Protein AF-A0A9W9HP58-F1 (afdb_monomer)

InterPro domains:
  IPR011009 Protein kinase-like domain superfamily [SSF56112] (11-262)
  IPR051035 Mitochondrial inheritance protein 9 [PTHR36091] (89-454)

Sequence (455 aa):
MQATGSKSSTELQKLPEGNFSKVFLMKMDEKDVIAKLPNPNAGRPHFTTASEVATMEYLREILNVPSPKVHAWSSSSNTPVGAECIIMYGSLYYAKDLPQVQPEQFVDIRAAGNTIDSVFAVVPTTNRTFFDHGRDFVDVDRGPSNFFHLEASAEDYFLARVYRELTCMESSTSFPRPQGFFYGSGQYRPSIESKLKALRDYIHVAPLLLPKDQTLSQPTLWHPDLHGDSIFVNPDRPTEILSTIDWQAVNLAPLFLQVHHLVLVEFEGPVPDGLGSIKLPDNFDDLSPEKQLEAKKLRAAQSLYKLYDIQLLQQCPEIAQAMHLKSSFLGQVVGLAGSVFTDGEPILQGMLIRLKEGWSKIIGESIPCPLSFSVEEKERQREDEAKWASGVELMEGVLDQIGAYQGWDGWVNYNGYEPLKKKAKECQKEFLDRYAQSDQERCEWMAVWPFADES

Nearest PDB structures (foldseek):
  5ixa-assembly1_A  TM=6.976E-01  e=2.554E+00  Human herpesvirus 5 strain AD169
  4fv9-assembly1_A  TM=2.236E-01  e=2.531E-02  Homo sapiens
  3c9w-assembly2_B  TM=2.114E-01  e=1.941E-02  Rattus norvegicus
  8gdw-assembly1_BBB  TM=6.984E-01  e=6.997E+00  Synechocystis sp. PCC 6803
  5zwa-assembly1_B  TM=4.841E-01  e=6.635E+00  Salmonella enterica

Mean predicted aligned error: 10.33 Å

Radius of gyration: 24.59 Å; Cα contacts (8 Å, |Δi|>4): 651; chains: 1; bounding box: 67×50×61 Å

Secondary structure (DSSP, 8-state):
-GGGT-S-EEEEEEPPPBTTEEEEEEEETTEEEEEEEE-TTSSSHHHHHHHHHHHHHHHHHTS--------------------------BEEEEGGGSS---GGGEEP-GGG-------EEEES---GGGTGGGTTSS----SS-SSS-SS--HHHHHHHHHHHHHHHHHH-SS-PPPSSS--STTS----HHHHHHHHHHHHTTGGGGS-SSGGGGSEEE--S---GGGEEEETTEEEEEEEE---TT--EEEHHHH----GGG--SS----TTPPPPPPTTGGGS-HHHHHHHHHHHHHHHHHHHHHHHHHHH-HHHHHHHHHHHSHHHHHHHHGGGTTTS-HHHHHHHHHHHHHSHHHHT-TTS-------HHHHHHHHHHHHHHHHHHHHHHHHHHHHT--S-TT----HHHHHHHHHHHHHHHHHHHHHH-SSHHHHHHHHHT-S-----

pLDDT: mean 77.4, std 17.37, range [24.75, 97.81]

Organism: NCBI:txid69766

Structure (mmCIF, N/CA/C/O backbone):
data_AF-A0A9W9HP58-F1
#
_entry.id   AF-A0A9W9HP58-F1
#
loop_
_atom_site.group_PDB
_atom_site.id
_atom_site.type_symbol
_atom_site.label_atom_id
_atom_site.label_alt_id
_atom_site.label_comp_id
_atom_site.label_asym_id
_atom_site.label_entity_id
_atom_site.label_seq_id
_atom_site.pdbx_PDB_ins_code
_atom_site.Cartn_x
_atom_site.Cartn_y
_atom_site.Cartn_z
_atom_site.occupancy
_atom_site.B_iso_or_equiv
_atom_site.auth_seq_id
_atom_site.auth_comp_id
_atom_site.auth_asym_id
_atom_site.auth_atom_id
_atom_site.pdbx_PDB_model_num
ATOM 1 N N . MET A 1 1 ? 27.267 15.527 -19.566 1.00 39.69 1 MET A N 1
ATOM 2 C CA . MET A 1 1 ? 28.461 16.262 -20.048 1.00 39.69 1 MET A CA 1
ATOM 3 C C . MET A 1 1 ? 29.658 16.024 -19.128 1.00 39.69 1 MET A C 1
ATOM 5 O O . MET A 1 1 ? 30.278 14.989 -19.312 1.00 39.69 1 MET A O 1
ATOM 9 N N . GLN A 1 2 ? 29.963 16.837 -18.100 1.00 38.75 2 GLN A N 1
ATOM 10 C CA . GLN A 1 2 ? 31.158 16.597 -17.249 1.00 38.75 2 GLN A CA 1
ATOM 11 C C . GLN A 1 2 ? 31.200 15.189 -16.621 1.00 38.75 2 GLN A C 1
ATOM 13 O O . GLN A 1 2 ? 32.163 14.460 -16.828 1.00 38.75 2 GLN A O 1
ATOM 18 N N . ALA A 1 3 ? 30.118 14.768 -15.958 1.00 42.25 3 ALA A N 1
ATOM 19 C CA . ALA A 1 3 ? 29.962 13.428 -15.378 1.00 42.25 3 ALA A CA 1
ATOM 20 C C . ALA A 1 3 ? 30.093 12.259 -16.377 1.00 42.25 3 ALA A C 1
ATOM 22 O O . ALA A 1 3 ? 30.319 11.120 -15.983 1.00 42.25 3 ALA A O 1
ATOM 23 N N . THR A 1 4 ? 29.895 12.518 -17.671 1.00 45.28 4 THR A N 1
ATOM 24 C CA . THR A 1 4 ? 29.820 11.482 -18.706 1.00 45.28 4 THR A CA 1
ATOM 25 C C . THR A 1 4 ? 31.043 11.456 -19.619 1.00 45.28 4 THR A C 1
ATOM 27 O O . THR A 1 4 ? 31.147 10.522 -20.410 1.00 45.28 4 THR A O 1
ATOM 30 N N . GLY A 1 5 ? 31.942 12.445 -19.515 1.00 49.69 5 GLY A N 1
ATOM 31 C CA . GLY A 1 5 ? 33.068 12.681 -20.432 1.00 49.69 5 GLY A CA 1
ATOM 32 C C . GLY A 1 5 ? 32.685 13.374 -21.751 1.00 49.69 5 GLY A C 1
ATOM 33 O O . GLY A 1 5 ? 33.558 13.784 -22.512 1.00 49.69 5 GLY A O 1
ATOM 34 N N . SER A 1 6 ? 31.387 13.534 -22.018 1.00 52.66 6 SER A N 1
ATOM 35 C CA . SER A 1 6 ? 30.848 13.970 -23.311 1.00 52.66 6 SER A CA 1
ATOM 36 C C . SER A 1 6 ? 30.997 15.478 -23.526 1.00 52.66 6 SER A C 1
ATOM 38 O O . SER A 1 6 ? 30.648 16.271 -22.644 1.00 52.66 6 SER A O 1
ATOM 40 N N . LYS A 1 7 ? 31.475 15.863 -24.718 1.00 52.72 7 LYS A N 1
ATOM 41 C CA . LYS A 1 7 ? 31.763 17.258 -25.101 1.00 52.72 7 LYS A CA 1
ATOM 42 C C . LYS A 1 7 ? 30.518 18.046 -25.506 1.00 52.72 7 LYS A C 1
ATOM 44 O O . LYS A 1 7 ? 30.496 19.256 -25.295 1.00 52.72 7 LYS A O 1
ATOM 49 N N . SER A 1 8 ? 29.502 17.384 -26.055 1.00 52.50 8 SER A N 1
ATOM 50 C CA . SER A 1 8 ? 28.213 17.995 -26.373 1.00 52.50 8 SER A CA 1
ATOM 51 C C . SER A 1 8 ? 27.038 17.051 -26.078 1.00 52.50 8 SER A C 1
ATOM 53 O O . SER A 1 8 ? 27.229 15.886 -25.719 1.00 52.50 8 SER A O 1
ATOM 55 N N . SER A 1 9 ? 25.820 17.587 -26.160 1.00 47.81 9 SER A N 1
ATOM 56 C CA . SER A 1 9 ? 24.567 16.826 -26.154 1.00 47.81 9 SER A CA 1
ATOM 57 C C . SER A 1 9 ? 23.854 17.157 -27.456 1.00 47.81 9 SER A C 1
ATOM 59 O O . SER A 1 9 ? 23.644 18.336 -27.744 1.00 47.81 9 SER A O 1
ATOM 61 N N . THR A 1 10 ? 23.512 16.142 -28.240 1.00 58.00 10 THR A N 1
ATOM 62 C CA . THR A 1 10 ? 22.970 16.307 -29.597 1.00 58.00 10 THR A CA 1
ATOM 63 C C . THR A 1 10 ? 21.446 16.268 -29.628 1.00 58.00 10 THR A C 1
ATOM 65 O O . THR A 1 10 ? 20.844 16.946 -30.457 1.00 58.00 10 THR A O 1
ATOM 68 N N . GLU A 1 11 ? 20.808 15.555 -28.696 1.00 65.44 11 GLU A N 1
ATOM 69 C CA . GLU A 1 11 ? 19.349 15.514 -28.560 1.00 65.44 11 GLU A CA 1
ATOM 70 C C . GLU A 1 11 ? 18.935 15.331 -27.088 1.00 65.44 11 GLU A C 1
ATOM 72 O O . GLU A 1 11 ? 19.616 14.644 -26.324 1.00 65.44 11 GLU A O 1
ATOM 77 N N . LEU A 1 12 ? 17.816 15.945 -26.690 1.00 61.91 12 LEU A N 1
ATOM 78 C CA . LEU A 1 12 ? 17.170 15.752 -25.389 1.00 61.91 12 LEU A CA 1
ATOM 79 C C . LEU A 1 12 ? 15.707 15.377 -25.636 1.00 61.91 12 LEU A C 1
ATOM 81 O O . LEU A 1 12 ? 14.894 16.232 -25.986 1.00 61.91 12 LEU A O 1
ATOM 85 N N . GLN A 1 13 ? 15.376 14.107 -25.436 1.00 67.12 13 GLN A N 1
ATOM 86 C CA . GLN A 1 13 ? 14.022 13.587 -25.559 1.00 67.12 13 GLN A CA 1
ATOM 87 C C . GLN A 1 13 ? 13.445 13.337 -24.166 1.00 67.12 13 GLN A C 1
ATOM 89 O O . GLN A 1 13 ? 14.052 12.664 -23.339 1.00 67.12 13 GLN A O 1
ATOM 94 N N . LYS A 1 14 ? 12.246 13.852 -23.900 1.00 62.09 14 LYS A N 1
ATOM 95 C CA . LYS A 1 14 ? 11.477 13.482 -22.709 1.00 62.09 14 LYS A CA 1
ATOM 96 C C . LYS A 1 14 ? 10.858 12.096 -22.934 1.00 62.09 14 LYS A C 1
ATOM 98 O O . LYS A 1 14 ? 10.213 11.889 -23.962 1.00 62.09 14 LYS A O 1
ATOM 103 N N . LEU A 1 15 ? 11.085 11.162 -22.014 1.00 60.84 15 LEU A N 1
ATOM 104 C CA . LEU A 1 15 ? 10.441 9.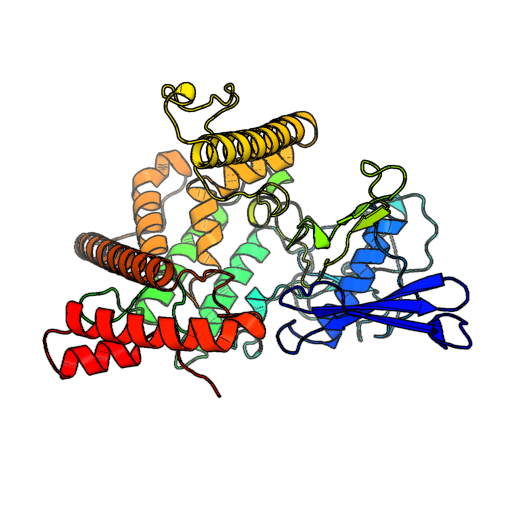844 -22.009 1.00 60.84 15 LEU A CA 1
ATOM 105 C C . LEU A 1 15 ? 9.064 9.933 -21.309 1.00 60.84 15 LEU A C 1
ATOM 107 O O . LEU A 1 15 ? 8.751 10.990 -20.746 1.00 60.84 15 LEU A O 1
ATOM 111 N N . PRO A 1 16 ? 8.216 8.884 -21.357 1.00 53.53 16 PRO A N 1
ATOM 112 C CA . PRO A 1 16 ? 7.030 8.804 -20.503 1.00 53.53 16 PRO A CA 1
ATOM 113 C C . PRO A 1 16 ? 7.374 9.116 -19.035 1.00 53.53 16 PRO A C 1
ATOM 115 O O . PRO A 1 16 ? 8.439 8.744 -18.546 1.00 53.53 16 PRO A O 1
ATOM 118 N N . GLU A 1 17 ? 6.509 9.873 -18.358 1.00 55.62 17 GLU A N 1
ATOM 119 C CA . GLU A 1 17 ? 6.700 10.256 -16.953 1.00 55.62 17 GLU A CA 1
ATOM 120 C C . GLU A 1 17 ? 6.016 9.246 -16.034 1.00 55.62 17 GLU A C 1
ATOM 122 O O . GLU A 1 17 ? 4.853 8.918 -16.257 1.00 55.62 17 GLU A O 1
ATOM 127 N N . GLY A 1 18 ? 6.707 8.837 -14.969 1.00 52.34 18 GLY A N 1
ATOM 128 C CA . GLY A 1 18 ? 6.064 8.285 -13.776 1.00 52.34 18 GLY A CA 1
ATOM 129 C C . GLY A 1 18 ? 5.680 9.405 -12.801 1.00 52.34 18 GLY A C 1
ATOM 130 O O . GLY A 1 18 ? 6.240 10.506 -12.845 1.00 52.34 18 GLY A O 1
ATOM 131 N N . ASN A 1 19 ? 4.766 9.131 -11.867 1.00 57.50 19 ASN A N 1
ATOM 132 C CA . ASN A 1 19 ? 4.172 10.154 -10.984 1.00 57.50 19 ASN A CA 1
ATOM 133 C C . ASN A 1 19 ? 5.203 10.945 -10.145 1.00 57.50 19 ASN A C 1
ATOM 135 O O . ASN A 1 19 ? 4.974 12.103 -9.777 1.00 57.50 19 ASN A O 1
ATOM 139 N N . PHE A 1 20 ? 6.371 10.353 -9.873 1.00 59.00 20 PHE A N 1
ATOM 140 C CA . PHE A 1 20 ? 7.384 10.894 -8.958 1.00 59.00 20 PHE A CA 1
ATOM 141 C C . PHE A 1 20 ? 8.647 11.423 -9.644 1.00 59.00 20 PHE A C 1
ATOM 143 O O . PHE A 1 20 ? 9.500 12.009 -8.977 1.00 59.00 20 PHE A O 1
ATOM 150 N N . SER A 1 21 ? 8.794 11.285 -10.965 1.00 57.72 21 SER A N 1
ATOM 151 C CA . SER A 1 21 ? 9.983 11.803 -11.644 1.00 57.72 21 SER A CA 1
ATOM 152 C C . SER A 1 21 ? 9.798 12.064 -13.133 1.00 57.72 21 SER A C 1
ATOM 154 O O . SER A 1 21 ? 8.978 11.454 -13.816 1.00 57.72 21 SER A O 1
ATOM 156 N N . LYS A 1 22 ? 10.629 12.967 -13.650 1.00 61.41 22 LYS A N 1
ATOM 157 C CA . LYS A 1 22 ? 10.752 13.256 -15.075 1.00 61.41 22 LYS A CA 1
ATOM 158 C C . LYS A 1 22 ? 11.981 12.549 -15.608 1.00 61.41 22 LYS A C 1
ATOM 160 O O . LYS A 1 22 ? 13.094 12.800 -15.137 1.00 61.41 22 LYS A O 1
ATOM 165 N N . VAL A 1 23 ? 11.772 11.688 -16.594 1.00 61.88 23 VAL A N 1
ATOM 166 C CA . VAL A 1 23 ? 12.829 10.902 -17.226 1.00 61.88 23 VAL A CA 1
ATOM 167 C C . VAL A 1 23 ? 13.128 11.486 -18.606 1.00 61.88 23 VAL A C 1
ATOM 169 O O . VAL A 1 23 ? 12.227 11.760 -19.402 1.00 61.88 23 VAL A O 1
ATOM 172 N N . PHE A 1 24 ? 14.407 11.698 -18.896 1.00 59.00 24 PHE A N 1
ATOM 173 C CA . PHE A 1 24 ? 14.881 12.243 -20.162 1.00 59.00 24 PHE A CA 1
ATOM 174 C C . PHE A 1 24 ? 15.962 11.343 -20.752 1.00 59.00 24 PHE A C 1
ATOM 176 O O . PHE A 1 24 ? 16.947 11.030 -20.087 1.00 59.00 24 PHE A O 1
ATOM 183 N N . LEU A 1 25 ? 15.816 10.986 -22.023 1.00 63.88 25 LEU A N 1
ATOM 184 C CA . LEU A 1 25 ? 16.874 10.395 -22.825 1.00 63.88 25 LEU A CA 1
ATOM 185 C C . LEU A 1 25 ? 17.729 11.522 -23.417 1.00 63.88 25 LEU A C 1
ATOM 187 O O . LEU A 1 25 ? 17.266 12.313 -24.241 1.00 63.88 25 LEU A O 1
ATOM 191 N N . MET A 1 26 ? 18.984 11.601 -22.990 1.00 61.72 26 MET A N 1
ATOM 192 C CA . MET A 1 26 ? 19.997 12.477 -23.568 1.00 61.72 26 MET A CA 1
ATOM 193 C C . MET A 1 26 ? 20.844 11.682 -24.552 1.00 61.72 26 MET A C 1
ATOM 195 O O . MET A 1 26 ? 21.619 10.824 -24.126 1.00 61.72 26 MET A O 1
ATOM 199 N N . LYS A 1 27 ? 20.765 12.004 -25.844 1.00 66.12 27 LYS A N 1
ATOM 200 C CA . LYS A 1 27 ? 21.733 11.485 -26.814 1.00 66.12 27 LYS A CA 1
ATOM 201 C C . LYS A 1 27 ? 23.003 12.321 -26.743 1.00 66.12 27 LYS A C 1
ATOM 203 O O . LYS A 1 27 ? 22.956 13.556 -26.825 1.00 66.12 27 LYS A O 1
ATOM 208 N N . MET A 1 28 ? 24.134 11.653 -26.539 1.00 61.22 28 MET A N 1
ATOM 209 C CA . MET A 1 28 ? 25.462 12.264 -26.509 1.00 61.22 28 MET A CA 1
ATOM 210 C C . MET A 1 28 ? 26.375 11.555 -27.507 1.00 61.22 28 MET A C 1
ATOM 212 O O . MET A 1 28 ? 26.172 10.390 -27.830 1.00 61.22 28 MET A O 1
ATOM 216 N N . ASP A 1 29 ? 27.423 12.253 -27.938 1.00 56.19 29 ASP A N 1
ATOM 217 C CA . ASP A 1 29 ? 28.283 11.896 -29.082 1.00 56.19 29 ASP A CA 1
ATOM 218 C C . ASP A 1 29 ? 28.866 10.462 -29.079 1.00 56.19 29 ASP A C 1
ATOM 220 O O . ASP A 1 29 ? 29.236 9.951 -30.132 1.00 56.19 29 ASP A O 1
ATOM 224 N N . GLU A 1 30 ? 28.955 9.816 -27.912 1.00 59.88 30 GLU A N 1
ATOM 225 C CA . GLU A 1 30 ? 29.521 8.468 -27.728 1.00 59.88 30 GLU A CA 1
ATOM 226 C C . GLU A 1 30 ? 28.591 7.495 -26.970 1.00 59.88 30 GLU A C 1
ATOM 228 O O . GLU A 1 30 ? 28.937 6.324 -26.817 1.00 59.88 30 GLU A O 1
ATOM 233 N N . LYS A 1 31 ? 27.449 7.963 -26.442 1.00 57.94 31 LYS A N 1
ATOM 234 C CA . LYS A 1 31 ? 26.489 7.156 -25.664 1.00 57.94 31 LYS A CA 1
ATOM 235 C C . LYS A 1 31 ? 25.193 7.910 -25.386 1.00 57.94 31 LYS A C 1
ATOM 237 O O . LYS A 1 31 ? 25.213 9.113 -25.124 1.00 57.94 31 LYS A O 1
ATOM 242 N N . ASP A 1 32 ? 24.105 7.163 -25.293 1.00 59.66 32 ASP A N 1
ATOM 243 C CA . ASP A 1 32 ? 22.844 7.667 -24.763 1.00 59.66 32 ASP A CA 1
ATOM 244 C C . ASP A 1 32 ? 22.822 7.534 -23.232 1.00 59.66 32 ASP A C 1
ATOM 246 O O . ASP A 1 32 ? 23.377 6.595 -22.658 1.00 59.66 32 ASP A O 1
ATOM 250 N N . VAL A 1 33 ? 22.223 8.511 -22.552 1.00 54.94 33 VAL A N 1
ATOM 251 C CA . VAL A 1 33 ? 22.208 8.611 -21.087 1.00 54.94 33 VAL A CA 1
ATOM 252 C C . VAL A 1 33 ? 20.807 8.969 -20.617 1.00 54.94 33 VAL A C 1
ATOM 254 O O . VAL A 1 33 ? 20.217 9.933 -21.098 1.00 54.94 33 VAL A O 1
ATOM 257 N N . ILE A 1 34 ? 20.294 8.236 -19.632 1.00 59.16 34 ILE A N 1
ATOM 258 C CA . ILE A 1 34 ? 19.044 8.591 -18.960 1.00 59.16 34 ILE A CA 1
ATOM 259 C C . ILE A 1 34 ? 19.351 9.602 -17.849 1.00 59.16 34 ILE A C 1
ATOM 261 O O . ILE A 1 34 ? 20.152 9.336 -16.953 1.00 59.16 34 ILE A O 1
ATOM 265 N N . ALA A 1 35 ? 18.712 10.768 -17.912 1.00 55.22 35 ALA A N 1
ATOM 266 C CA . ALA A 1 35 ? 18.703 11.769 -16.856 1.00 55.22 35 ALA A CA 1
ATOM 267 C C . ALA A 1 35 ? 17.342 11.738 -16.151 1.00 55.22 35 ALA A C 1
ATOM 269 O O . ALA A 1 35 ? 16.304 11.924 -16.786 1.00 55.22 35 ALA A O 1
ATOM 270 N N . LYS A 1 36 ? 17.353 11.508 -14.836 1.00 61.69 36 LYS A N 1
ATOM 271 C CA . LYS A 1 36 ? 16.155 11.438 -13.997 1.00 61.69 36 LYS A CA 1
ATOM 272 C C . LYS A 1 36 ? 16.112 12.634 -13.050 1.00 61.69 36 LYS A C 1
ATOM 274 O O . LYS A 1 36 ? 17.116 12.969 -12.427 1.00 61.69 36 LYS A O 1
ATOM 279 N N . LEU A 1 37 ? 14.960 13.292 -12.971 1.00 58.91 37 LEU A N 1
ATOM 280 C CA . LEU A 1 37 ? 14.723 14.473 -12.142 1.00 58.91 37 LEU A CA 1
ATOM 281 C C . LEU A 1 37 ? 13.508 14.209 -11.240 1.00 58.91 37 LEU A C 1
ATOM 283 O O . LEU A 1 37 ? 12.402 14.098 -11.771 1.00 58.91 37 LEU A O 1
ATOM 287 N N . PRO A 1 38 ? 13.670 14.082 -9.909 1.00 59.41 38 PRO A N 1
ATOM 288 C CA . PRO A 1 38 ? 12.542 13.851 -9.012 1.00 59.41 38 PRO A CA 1
ATOM 289 C C . PRO A 1 38 ? 11.582 15.048 -9.009 1.00 59.41 38 PRO A C 1
ATOM 291 O O . PRO A 1 38 ? 12.001 16.209 -9.024 1.00 59.41 38 PRO A O 1
ATOM 294 N N . ASN A 1 39 ? 10.284 14.758 -8.983 1.00 62.00 39 ASN A N 1
ATOM 295 C CA . ASN A 1 39 ? 9.232 15.753 -8.804 1.00 62.00 39 ASN A CA 1
ATOM 296 C C . ASN A 1 39 ? 9.170 16.208 -7.325 1.00 62.00 39 ASN A C 1
ATOM 298 O O . ASN A 1 39 ? 9.612 15.474 -6.439 1.00 62.00 39 ASN A O 1
ATOM 302 N N . PRO A 1 40 ? 8.580 17.378 -7.004 1.00 60.59 40 PRO A N 1
ATOM 303 C CA . PRO A 1 40 ? 8.455 17.847 -5.616 1.00 60.59 40 PRO A CA 1
ATOM 304 C C . PRO A 1 40 ? 7.669 16.911 -4.677 1.00 60.59 40 PRO A C 1
ATOM 306 O O . PRO A 1 40 ? 7.854 16.972 -3.467 1.00 60.59 40 PRO A O 1
ATOM 309 N N . ASN A 1 41 ? 6.814 16.039 -5.222 1.00 60.84 41 ASN A N 1
ATOM 310 C CA . ASN A 1 41 ? 6.046 15.018 -4.497 1.00 60.84 41 ASN A CA 1
ATOM 311 C C . ASN A 1 41 ? 6.820 13.696 -4.264 1.00 60.84 41 ASN A C 1
ATOM 313 O O . ASN A 1 41 ? 6.277 12.783 -3.649 1.00 60.84 41 ASN A O 1
ATOM 317 N N . ALA A 1 42 ? 8.075 13.569 -4.714 1.00 57.41 42 ALA A N 1
ATOM 318 C CA . ALA A 1 42 ? 8.874 12.335 -4.628 1.00 57.41 42 ALA A CA 1
ATOM 319 C C . ALA A 1 42 ? 9.425 12.002 -3.218 1.00 57.41 42 ALA A C 1
ATOM 321 O O . ALA A 1 42 ? 10.319 11.165 -3.068 1.00 57.41 42 ALA A O 1
ATOM 322 N N . GLY A 1 43 ? 8.941 12.671 -2.170 1.00 65.88 43 GLY A N 1
ATOM 323 C CA . GLY A 1 43 ? 9.486 12.578 -0.814 1.00 65.88 43 GLY A CA 1
ATOM 324 C C . GLY A 1 43 ? 10.708 13.478 -0.594 1.00 65.88 43 GLY A C 1
ATOM 325 O O . GLY A 1 43 ? 10.899 14.480 -1.282 1.00 65.88 43 GLY A O 1
ATOM 326 N N . ARG A 1 44 ? 11.536 13.157 0.410 1.00 67.25 44 ARG A N 1
ATOM 327 C CA . ARG A 1 44 ? 12.666 14.010 0.825 1.00 67.25 44 ARG A CA 1
ATOM 328 C C . ARG A 1 44 ? 13.797 13.963 -0.226 1.00 67.25 44 ARG A C 1
ATOM 330 O O . ARG A 1 44 ? 14.455 12.928 -0.322 1.00 67.25 44 ARG A O 1
ATOM 337 N N . PRO A 1 45 ? 14.106 15.060 -0.958 1.00 59.97 45 PRO A N 1
ATOM 338 C CA . PRO A 1 45 ? 14.876 14.984 -2.210 1.00 59.97 45 PRO A CA 1
ATOM 339 C C . PRO A 1 45 ? 16.259 14.328 -2.106 1.00 59.97 45 PRO A C 1
ATOM 341 O O . PRO A 1 45 ? 16.631 13.532 -2.967 1.00 59.97 45 PRO A O 1
ATOM 344 N N . HIS A 1 46 ? 17.012 14.637 -1.046 1.00 66.56 46 HIS A N 1
ATOM 345 C CA . HIS A 1 46 ? 18.324 14.038 -0.781 1.00 66.56 46 HIS A CA 1
ATOM 346 C C . HIS A 1 46 ? 18.210 12.528 -0.526 1.00 66.56 46 HIS A C 1
ATOM 348 O O . HIS A 1 46 ? 18.833 11.741 -1.234 1.00 66.56 46 HIS A O 1
ATOM 354 N N . PHE A 1 47 ? 17.371 12.126 0.433 1.00 67.38 47 PHE A N 1
ATOM 355 C CA . PHE A 1 47 ? 17.260 10.731 0.857 1.00 67.38 47 PHE A CA 1
ATOM 356 C C . PHE A 1 47 ? 16.674 9.827 -0.235 1.00 67.38 47 PHE A C 1
ATOM 358 O O . PHE A 1 47 ? 17.228 8.761 -0.490 1.00 67.38 47 PHE A O 1
ATOM 365 N N . THR A 1 48 ? 15.617 10.265 -0.933 1.00 67.19 48 THR A N 1
ATOM 366 C CA . THR A 1 48 ? 15.026 9.492 -2.040 1.00 67.19 48 THR A CA 1
ATOM 367 C C . THR A 1 48 ? 16.058 9.225 -3.141 1.00 67.19 48 THR A C 1
ATOM 369 O O . THR A 1 48 ? 16.190 8.089 -3.589 1.00 67.19 48 THR A O 1
ATOM 372 N N . THR A 1 49 ? 16.831 10.245 -3.536 1.00 63.31 49 THR A N 1
ATOM 373 C CA . THR A 1 49 ? 17.836 10.122 -4.609 1.00 63.31 49 THR A CA 1
ATOM 374 C C . THR A 1 49 ? 19.028 9.261 -4.183 1.00 63.31 49 THR A C 1
ATOM 376 O O . THR A 1 49 ? 19.458 8.392 -4.937 1.00 63.31 49 THR A O 1
ATOM 379 N N . ALA A 1 50 ? 19.559 9.473 -2.973 1.00 65.75 50 ALA A N 1
ATOM 380 C CA . ALA A 1 50 ? 20.672 8.686 -2.441 1.00 65.75 50 ALA A CA 1
ATOM 381 C C . ALA A 1 50 ? 20.307 7.196 -2.323 1.00 65.75 50 ALA A C 1
ATOM 383 O O . ALA A 1 50 ? 21.095 6.323 -2.694 1.00 65.75 50 ALA A O 1
ATOM 384 N N . SER A 1 51 ? 19.085 6.910 -1.863 1.00 73.12 51 SER A N 1
ATOM 385 C CA . SER A 1 51 ? 18.612 5.542 -1.669 1.00 73.12 51 SER A CA 1
ATOM 386 C C . SER A 1 51 ? 18.317 4.804 -2.978 1.00 73.12 51 SER A C 1
ATOM 388 O O . SER A 1 51 ? 18.680 3.633 -3.121 1.00 73.12 51 SER A O 1
ATOM 390 N N . GLU A 1 52 ? 17.723 5.489 -3.961 1.00 73.81 52 GLU A N 1
ATOM 391 C CA . GLU A 1 52 ? 17.507 4.939 -5.304 1.00 73.81 52 GLU A CA 1
ATOM 392 C C . GLU A 1 52 ? 18.840 4.490 -5.923 1.00 73.81 52 GLU A C 1
ATOM 394 O O . GLU A 1 52 ? 18.972 3.340 -6.342 1.00 73.81 52 GLU A O 1
ATOM 399 N N . VAL A 1 53 ? 19.860 5.358 -5.924 1.00 71.19 53 VAL A N 1
ATOM 400 C CA . VAL A 1 53 ? 21.153 5.045 -6.554 1.00 71.19 53 VAL A CA 1
ATOM 401 C C . VAL A 1 53 ? 21.874 3.894 -5.848 1.00 71.19 53 VAL A C 1
ATOM 403 O O . VAL A 1 53 ? 22.405 3.007 -6.520 1.00 71.19 53 VAL A O 1
ATOM 406 N N . ALA A 1 54 ? 21.862 3.872 -4.512 1.00 72.06 54 ALA A N 1
ATOM 407 C CA . ALA A 1 54 ? 22.431 2.772 -3.738 1.00 72.06 54 ALA A CA 1
ATOM 408 C C . ALA A 1 54 ? 21.750 1.436 -4.053 1.00 72.06 54 ALA A C 1
ATOM 410 O O . ALA A 1 54 ? 22.424 0.433 -4.293 1.00 72.06 54 ALA A O 1
ATOM 411 N N . THR A 1 55 ? 20.416 1.440 -4.117 1.00 75.31 55 THR A N 1
ATOM 412 C CA . THR A 1 55 ? 19.633 0.248 -4.449 1.00 75.31 55 THR A CA 1
ATOM 413 C C . THR A 1 55 ? 19.929 -0.230 -5.867 1.00 75.31 55 THR A C 1
ATOM 415 O O . THR A 1 55 ? 20.192 -1.414 -6.061 1.00 75.31 55 THR A O 1
ATOM 418 N N . MET A 1 56 ? 19.995 0.674 -6.850 1.00 73.88 56 MET A N 1
ATOM 419 C CA . MET A 1 56 ? 20.349 0.333 -8.233 1.00 73.88 56 MET A CA 1
ATOM 420 C C . MET A 1 56 ? 21.741 -0.306 -8.346 1.00 73.88 56 MET A C 1
ATOM 422 O O . MET A 1 56 ? 21.894 -1.284 -9.080 1.00 73.88 56 MET A O 1
ATOM 426 N N . GLU A 1 57 ? 22.760 0.207 -7.647 1.00 72.69 57 GLU A N 1
ATOM 427 C CA . GLU A 1 57 ? 24.092 -0.410 -7.676 1.00 72.69 57 GLU A CA 1
ATOM 428 C C . GLU A 1 57 ? 24.123 -1.771 -6.974 1.00 72.69 57 GLU A C 1
ATOM 430 O O . GLU A 1 57 ? 24.666 -2.717 -7.541 1.00 72.69 57 GLU A O 1
ATOM 435 N N . TYR A 1 58 ? 23.485 -1.909 -5.809 1.00 71.38 58 TYR A N 1
ATOM 436 C CA . TYR A 1 58 ? 23.361 -3.197 -5.122 1.00 71.38 58 TYR A CA 1
ATOM 437 C C . TYR A 1 58 ? 22.653 -4.247 -5.997 1.00 71.38 58 TYR A C 1
ATOM 439 O O . TYR A 1 58 ? 23.132 -5.370 -6.146 1.00 71.38 58 TYR A O 1
ATOM 447 N N . LEU A 1 59 ? 21.560 -3.874 -6.664 1.00 77.06 59 LEU A N 1
ATOM 448 C CA . LEU A 1 59 ? 20.846 -4.748 -7.595 1.00 77.06 59 LEU A CA 1
ATOM 449 C C . LEU A 1 59 ? 21.740 -5.249 -8.732 1.00 77.06 59 LEU A C 1
ATOM 451 O O . LEU A 1 59 ? 21.822 -6.456 -8.954 1.00 77.06 59 LEU A O 1
ATOM 455 N N . ARG A 1 60 ? 22.437 -4.336 -9.418 1.00 76.56 60 ARG A N 1
ATOM 456 C CA . ARG A 1 60 ? 23.275 -4.669 -10.578 1.00 76.56 60 ARG A CA 1
ATOM 457 C C . ARG A 1 60 ? 24.498 -5.484 -10.197 1.00 76.56 60 ARG A C 1
ATOM 459 O O . ARG A 1 60 ? 24.789 -6.483 -10.842 1.00 76.56 60 ARG A O 1
ATOM 466 N N . GLU A 1 61 ? 25.233 -5.022 -9.194 1.00 73.81 61 GLU A N 1
ATOM 467 C CA . GLU A 1 61 ? 26.572 -5.526 -8.902 1.00 73.81 61 GLU A CA 1
ATOM 468 C C . GLU A 1 61 ? 26.556 -6.665 -7.864 1.00 73.81 61 GLU A C 1
ATOM 470 O O . GLU A 1 61 ? 27.526 -7.412 -7.803 1.00 73.81 61 GLU A O 1
ATOM 475 N N . ILE A 1 62 ? 25.492 -6.833 -7.059 1.00 73.00 62 ILE A N 1
ATOM 476 C CA . ILE A 1 62 ? 25.379 -7.900 -6.037 1.00 73.00 62 ILE A CA 1
ATOM 477 C C . ILE A 1 62 ? 24.292 -8.916 -6.369 1.00 73.00 62 ILE A C 1
ATOM 479 O O . ILE A 1 62 ? 24.563 -10.115 -6.378 1.00 73.00 62 ILE A O 1
ATOM 483 N N . LEU A 1 63 ? 23.079 -8.461 -6.683 1.00 74.75 63 LEU A N 1
ATOM 484 C CA . LEU A 1 63 ? 21.969 -9.368 -7.001 1.00 74.75 63 LEU A CA 1
ATOM 485 C C . LEU A 1 63 ? 21.955 -9.820 -8.474 1.00 74.75 63 LEU A C 1
ATOM 487 O O . LEU A 1 63 ? 21.150 -10.673 -8.838 1.00 74.75 63 LEU A O 1
ATOM 491 N N . ASN A 1 64 ? 22.850 -9.284 -9.314 1.00 77.62 64 ASN A N 1
ATOM 492 C CA . ASN A 1 64 ? 22.895 -9.496 -10.769 1.00 77.62 64 ASN A CA 1
ATOM 493 C C . ASN A 1 64 ? 21.562 -9.171 -11.482 1.00 77.62 64 ASN A C 1
ATOM 495 O O . ASN A 1 64 ? 21.265 -9.705 -12.551 1.00 77.62 64 ASN A O 1
ATOM 499 N N . VAL A 1 65 ? 20.758 -8.278 -10.898 1.00 78.50 65 VAL A N 1
ATOM 500 C CA . VAL A 1 65 ? 19.505 -7.777 -11.473 1.00 78.50 65 VAL A CA 1
ATOM 501 C C . VAL A 1 65 ? 19.831 -6.618 -12.422 1.00 78.50 65 VAL A C 1
ATOM 503 O O . VAL A 1 65 ? 20.438 -5.640 -11.980 1.00 78.50 65 VAL A O 1
ATOM 506 N N . PRO A 1 66 ? 19.435 -6.666 -13.709 1.00 76.00 66 PRO A N 1
ATOM 507 C CA . PRO A 1 66 ? 19.737 -5.595 -14.655 1.00 76.00 66 PRO A CA 1
ATOM 508 C C . PRO A 1 66 ? 19.178 -4.240 -14.197 1.00 76.00 66 PRO A C 1
ATOM 510 O O . PRO A 1 66 ? 17.964 -4.055 -14.103 1.00 76.00 66 PRO A O 1
ATOM 513 N N . SER A 1 67 ? 20.060 -3.272 -13.944 1.00 74.38 67 SER A N 1
ATOM 514 C CA . SER A 1 67 ? 19.719 -1.885 -13.597 1.00 74.38 67 SER A CA 1
ATOM 515 C C . SER A 1 67 ? 20.713 -0.908 -14.259 1.00 74.38 67 SER A C 1
ATOM 517 O O . SER A 1 67 ? 21.840 -1.308 -14.585 1.00 74.38 67 SER A O 1
ATOM 519 N N . PRO A 1 68 ? 20.359 0.376 -14.464 1.00 60.31 68 PRO A N 1
ATOM 520 C CA . PRO A 1 68 ? 21.240 1.335 -15.117 1.00 60.31 68 PRO A CA 1
ATOM 521 C C . PRO A 1 68 ? 22.519 1.588 -14.325 1.00 60.31 68 PRO A C 1
ATOM 523 O O . PRO A 1 68 ? 22.500 1.789 -13.108 1.00 60.31 68 PRO A O 1
ATOM 526 N N . LYS A 1 69 ? 23.645 1.705 -15.034 1.00 60.53 69 LYS A N 1
ATOM 527 C CA . LYS A 1 69 ? 24.887 2.196 -14.435 1.00 60.53 69 LYS A CA 1
ATOM 528 C C . LYS A 1 69 ? 24.804 3.702 -14.189 1.00 60.53 69 LYS A C 1
ATOM 530 O O . LYS A 1 69 ? 24.875 4.501 -15.121 1.00 60.53 69 LYS A O 1
ATOM 535 N N . VAL A 1 70 ? 24.705 4.093 -12.922 1.00 51.78 70 VAL A N 1
ATOM 536 C CA . VAL A 1 70 ? 24.674 5.505 -12.526 1.00 51.78 70 VAL A CA 1
ATOM 537 C C . VAL A 1 70 ? 26.068 6.118 -12.688 1.00 51.78 70 VAL A C 1
ATOM 539 O O . VAL A 1 70 ? 27.025 5.716 -12.032 1.00 51.78 70 VAL A O 1
ATOM 542 N N . HIS A 1 71 ? 26.199 7.086 -13.600 1.00 41.94 71 HIS A N 1
ATOM 543 C CA . HIS A 1 71 ? 27.493 7.691 -13.946 1.00 41.94 71 HIS A CA 1
ATOM 544 C C . HIS A 1 71 ? 27.965 8.777 -12.967 1.00 41.94 71 HIS A C 1
ATOM 546 O O . HIS A 1 71 ? 29.168 8.932 -12.776 1.00 41.94 71 HIS A O 1
ATOM 552 N N . ALA A 1 72 ? 27.044 9.533 -12.366 1.00 36.19 72 ALA A N 1
ATOM 553 C CA . ALA A 1 72 ? 27.327 10.477 -11.286 1.00 36.19 72 ALA A CA 1
ATOM 554 C C . ALA A 1 72 ? 26.052 10.798 -10.503 1.00 36.19 72 ALA A C 1
ATOM 556 O O . ALA A 1 72 ? 24.956 10.778 -11.059 1.00 36.19 72 ALA A O 1
ATOM 557 N N . TRP A 1 73 ? 26.236 11.099 -9.221 1.00 42.88 73 TRP A N 1
ATOM 558 C CA . TRP A 1 73 ? 25.219 11.344 -8.196 1.00 42.88 73 TRP A CA 1
ATOM 559 C C . TRP A 1 73 ? 25.949 11.869 -6.925 1.00 42.88 73 TRP A C 1
ATOM 561 O O . TRP A 1 73 ? 27.181 11.972 -6.957 1.00 42.88 73 TRP A O 1
ATOM 571 N N . SER A 1 74 ? 25.268 12.268 -5.835 1.00 33.25 74 SER A N 1
ATOM 572 C CA . SER A 1 74 ? 25.939 12.969 -4.708 1.00 33.25 74 SER A CA 1
ATOM 573 C C . SER A 1 74 ? 25.208 12.932 -3.349 1.00 33.25 74 SER A C 1
ATOM 575 O O . SER A 1 74 ? 24.076 13.417 -3.290 1.00 33.25 74 SER A O 1
ATOM 577 N N . SER A 1 75 ? 25.881 12.479 -2.259 1.00 38.88 75 SER A N 1
ATOM 578 C CA . SER A 1 75 ? 25.381 12.659 -0.866 1.00 38.88 75 SER A CA 1
ATOM 579 C C . SER A 1 75 ? 26.353 12.605 0.380 1.00 38.88 75 SER A C 1
ATOM 581 O O . SER A 1 75 ? 26.062 13.366 1.296 1.00 38.88 75 SER A O 1
ATOM 583 N N . SER A 1 76 ? 27.516 11.891 0.434 1.00 36.66 76 SER A N 1
ATOM 584 C CA . SER A 1 76 ? 28.654 11.911 1.469 1.00 36.66 76 SER A CA 1
ATOM 585 C C . SER A 1 76 ? 28.421 11.463 2.967 1.00 36.66 76 SER A C 1
ATOM 587 O O . SER A 1 76 ? 27.446 11.921 3.540 1.00 36.66 76 SER A O 1
ATOM 589 N N . SER A 1 77 ? 29.250 10.693 3.746 1.00 31.62 77 SER A N 1
ATOM 590 C CA . SER A 1 77 ? 30.546 9.945 3.550 1.00 31.62 77 SER A CA 1
ATOM 591 C C . SER A 1 77 ? 31.022 8.971 4.715 1.00 31.62 77 SER A C 1
ATOM 593 O O . SER A 1 77 ? 31.139 9.435 5.844 1.00 31.62 77 SER A O 1
ATOM 595 N N . ASN A 1 78 ? 31.507 7.735 4.394 1.00 35.75 78 ASN A N 1
ATOM 596 C CA . ASN A 1 78 ? 32.391 6.752 5.126 1.00 35.75 78 ASN A CA 1
ATOM 597 C C . ASN A 1 78 ? 31.875 5.912 6.361 1.00 35.75 78 ASN A C 1
ATOM 599 O O . ASN A 1 78 ? 31.074 6.417 7.128 1.00 35.75 78 ASN A O 1
ATOM 603 N N . THR A 1 79 ? 32.318 4.661 6.702 1.00 37.88 79 THR A N 1
ATOM 604 C CA . THR A 1 79 ? 33.182 3.643 6.002 1.00 37.88 79 THR A CA 1
ATOM 605 C C . THR A 1 79 ? 32.872 2.105 6.174 1.00 37.88 79 THR A C 1
ATOM 607 O O . THR A 1 79 ? 32.410 1.597 5.164 1.00 37.88 79 THR A O 1
ATOM 610 N N . PRO A 1 80 ? 33.202 1.303 7.245 1.00 32.69 80 PRO A N 1
ATOM 611 C CA . PRO A 1 80 ? 33.582 -0.139 7.046 1.00 32.69 80 PRO A CA 1
ATOM 612 C C . PRO A 1 80 ? 33.167 -1.258 8.086 1.00 32.69 80 PRO A C 1
ATOM 614 O O . PRO A 1 80 ? 32.797 -0.946 9.210 1.00 32.69 80 PRO A O 1
ATOM 617 N N . VAL A 1 81 ? 33.472 -2.551 7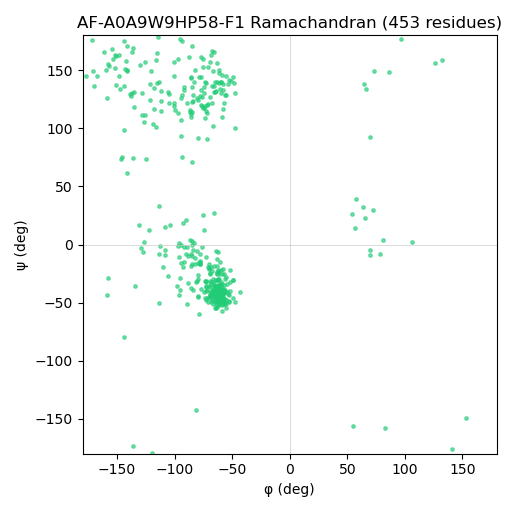.764 1.00 24.98 81 VAL A N 1
ATOM 618 C CA . VAL A 1 81 ? 33.460 -3.815 8.612 1.00 24.98 81 VAL A CA 1
ATOM 619 C C . VAL A 1 81 ? 32.076 -4.554 8.690 1.00 24.98 81 VAL A C 1
ATOM 621 O O . VAL A 1 81 ? 31.075 -3.888 8.506 1.00 24.98 81 VAL A O 1
ATOM 624 N N . GLY A 1 82 ? 31.913 -5.903 8.815 1.00 29.56 82 GLY A N 1
ATOM 625 C CA . GLY A 1 82 ? 32.873 -7.011 9.096 1.00 29.56 82 GLY A CA 1
ATOM 626 C C . GLY A 1 82 ? 32.578 -8.509 8.737 1.00 29.56 82 GLY A C 1
ATOM 627 O O . GLY A 1 82 ? 33.534 -9.158 8.308 1.00 29.56 82 GLY A O 1
ATOM 628 N N . ALA A 1 83 ? 31.380 -9.085 8.962 1.00 24.75 83 ALA A N 1
ATOM 629 C CA . ALA A 1 83 ? 30.967 -10.489 8.683 1.00 24.75 83 ALA A CA 1
ATOM 630 C C . ALA A 1 83 ? 29.425 -10.586 8.477 1.00 24.75 83 ALA A C 1
ATOM 632 O O . ALA A 1 83 ? 28.722 -9.621 8.752 1.00 24.75 83 ALA A O 1
ATOM 633 N N . GLU A 1 84 ? 28.890 -11.717 7.992 1.00 26.00 84 GLU A N 1
ATOM 634 C CA . GLU A 1 84 ? 27.552 -11.819 7.355 1.00 26.00 84 GLU A CA 1
ATOM 635 C C . GLU A 1 84 ? 26.321 -11.878 8.295 1.00 26.00 84 GLU A C 1
ATOM 637 O O . GLU A 1 84 ? 26.199 -12.806 9.095 1.00 26.00 84 GLU A O 1
ATOM 642 N N . CYS A 1 85 ? 25.358 -10.955 8.115 1.00 24.80 85 CYS A N 1
ATOM 643 C CA . CYS A 1 85 ? 23.936 -11.041 8.522 1.00 24.80 85 CYS A CA 1
ATOM 644 C C . CYS A 1 85 ? 23.160 -9.780 8.049 1.00 24.80 85 CYS A C 1
ATOM 646 O O . CYS A 1 85 ? 23.725 -8.691 8.070 1.00 24.80 85 CYS A O 1
ATOM 648 N N . ILE A 1 86 ? 21.874 -9.886 7.663 1.00 30.14 86 ILE A N 1
ATOM 649 C CA . ILE A 1 86 ? 20.971 -8.727 7.446 1.00 30.14 86 ILE A CA 1
ATOM 650 C C . ILE A 1 86 ? 19.672 -8.935 8.242 1.00 30.14 86 ILE A C 1
ATOM 652 O O . ILE A 1 86 ? 18.862 -9.789 7.889 1.00 30.14 86 ILE A O 1
ATOM 656 N N . ILE A 1 87 ? 19.445 -8.123 9.282 1.00 30.86 87 ILE A N 1
ATOM 657 C CA . ILE A 1 87 ? 18.173 -8.045 10.031 1.00 30.86 87 ILE A CA 1
ATOM 658 C C . ILE A 1 87 ? 17.839 -6.563 10.259 1.00 30.86 87 ILE A C 1
ATOM 660 O O . ILE A 1 87 ? 18.028 -6.023 11.345 1.00 30.86 87 ILE A O 1
ATOM 664 N N . MET A 1 88 ? 17.400 -5.872 9.202 1.00 44.69 88 MET A N 1
ATOM 665 C CA . MET A 1 88 ? 17.052 -4.447 9.261 1.00 44.69 88 MET A CA 1
ATOM 666 C C . MET A 1 88 ? 15.920 -4.088 8.296 1.00 44.69 88 MET A C 1
ATOM 668 O O . MET A 1 88 ? 15.969 -4.435 7.117 1.00 44.69 88 MET A O 1
ATOM 672 N N . TYR A 1 89 ? 14.941 -3.323 8.778 1.00 52.44 89 TYR A N 1
ATOM 673 C CA . TYR A 1 89 ? 13.925 -2.658 7.954 1.00 52.44 89 TYR A CA 1
ATOM 674 C C . TYR A 1 89 ? 14.290 -1.190 7.767 1.00 52.44 89 TYR A C 1
ATOM 676 O O . TYR A 1 89 ? 14.814 -0.575 8.682 1.00 52.44 89 TYR A O 1
ATOM 684 N N . GLY A 1 90 ? 14.006 -0.592 6.617 1.00 59.75 90 GLY A N 1
ATOM 685 C CA . GLY A 1 90 ? 14.489 0.759 6.314 1.00 59.75 90 GLY A CA 1
ATOM 686 C C . GLY A 1 90 ? 14.620 0.956 4.816 1.00 59.75 90 GLY A C 1
ATOM 687 O O . GLY A 1 90 ? 13.888 0.332 4.059 1.00 59.75 90 GLY A O 1
ATOM 688 N N . SER A 1 91 ? 15.557 1.780 4.368 1.00 66.50 91 SER A N 1
ATOM 689 C CA . SER A 1 91 ? 15.933 1.854 2.950 1.00 66.50 91 SER A CA 1
ATOM 690 C C . SER A 1 91 ? 17.449 1.746 2.804 1.00 66.50 91 SER A C 1
ATOM 692 O O . SER A 1 91 ? 18.183 2.037 3.749 1.00 66.50 91 SER A O 1
ATOM 694 N N . LEU A 1 92 ? 17.914 1.274 1.644 1.00 68.06 92 LEU A N 1
ATOM 695 C CA . LEU A 1 92 ? 19.338 1.088 1.363 1.00 68.06 92 LEU A CA 1
ATOM 696 C C . LEU A 1 92 ? 19.948 2.398 0.862 1.00 68.06 92 LEU A C 1
ATOM 698 O O . LEU A 1 92 ? 19.358 3.049 0.007 1.00 68.06 92 LEU A O 1
ATOM 702 N N . TYR A 1 93 ? 21.123 2.759 1.361 1.00 60.62 93 TYR A N 1
ATOM 703 C CA . TYR A 1 93 ? 21.912 3.931 0.968 1.00 60.62 93 TYR A CA 1
ATOM 704 C C . TYR A 1 93 ? 23.377 3.512 0.838 1.00 60.62 93 TYR A C 1
ATOM 706 O O . TYR A 1 93 ? 23.756 2.435 1.305 1.00 60.62 93 TYR A O 1
ATOM 714 N N . TYR A 1 94 ? 24.248 4.358 0.287 1.00 67.38 94 TYR A N 1
ATOM 715 C CA . TYR A 1 94 ? 25.661 4.178 0.597 1.00 67.38 94 TYR A CA 1
ATOM 716 C C . TYR A 1 94 ? 25.893 4.635 2.031 1.00 67.38 94 TYR A C 1
ATOM 718 O O . TYR A 1 94 ? 25.442 5.707 2.430 1.00 67.38 94 TYR A O 1
ATOM 726 N N . ALA A 1 95 ? 26.697 3.895 2.792 1.00 66.44 95 ALA A N 1
ATOM 727 C CA . ALA A 1 95 ? 27.193 4.401 4.068 1.00 66.44 95 ALA A CA 1
ATOM 728 C C . ALA A 1 95 ? 27.936 5.732 3.872 1.00 66.44 95 ALA A C 1
ATOM 730 O O . ALA A 1 95 ? 27.902 6.626 4.713 1.00 66.44 95 ALA A O 1
ATOM 731 N N . LYS A 1 96 ? 28.537 5.898 2.685 1.00 70.12 96 LYS A N 1
ATOM 732 C CA . LYS A 1 96 ? 29.130 7.151 2.240 1.00 70.12 96 LYS A CA 1
ATOM 733 C C . LYS A 1 96 ? 28.153 8.247 1.800 1.00 70.12 96 LYS A C 1
ATOM 735 O O . LYS A 1 96 ? 28.585 9.097 1.032 1.00 70.12 96 LYS A O 1
ATOM 740 N N . ASP A 1 97 ? 26.917 8.252 2.287 1.00 63.47 97 ASP A N 1
ATOM 741 C CA . ASP A 1 97 ? 25.917 9.318 2.086 1.00 63.47 97 ASP A CA 1
ATOM 742 C C . ASP A 1 97 ? 25.312 9.872 3.367 1.00 63.47 97 ASP A C 1
ATOM 744 O O . ASP A 1 97 ? 24.406 10.704 3.339 1.00 63.47 97 ASP A O 1
ATOM 748 N N . LEU A 1 98 ? 25.791 9.364 4.492 1.00 65.75 98 LEU A N 1
ATOM 749 C CA . LEU A 1 98 ? 25.139 9.504 5.768 1.00 65.75 98 LEU A CA 1
ATOM 750 C C . LEU A 1 98 ? 26.110 10.205 6.722 1.00 65.75 98 LEU A C 1
ATOM 752 O O . LEU A 1 98 ? 27.304 9.898 6.719 1.00 65.75 98 LEU A O 1
ATOM 756 N N . PRO A 1 99 ? 25.634 11.162 7.539 1.00 61.62 99 PRO A N 1
ATOM 757 C CA . PRO A 1 99 ? 26.513 11.944 8.404 1.00 61.62 99 PRO A CA 1
ATOM 758 C C . PRO A 1 99 ? 27.119 11.105 9.539 1.00 61.62 99 PRO A C 1
ATOM 760 O O . PRO A 1 99 ? 28.176 11.460 10.058 1.00 61.62 99 PRO A O 1
ATOM 763 N N . GLN A 1 100 ? 26.441 10.024 9.940 1.00 68.00 100 GL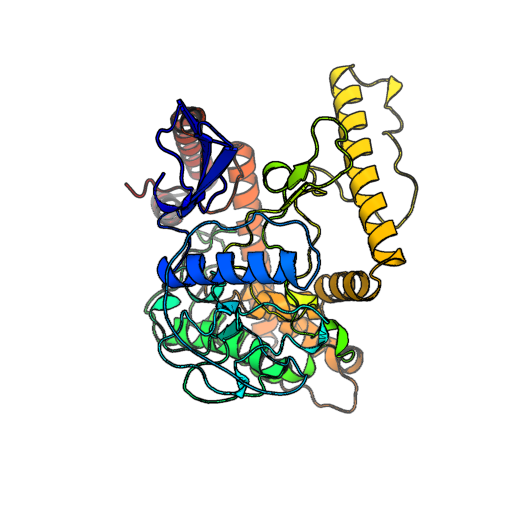N A N 1
ATOM 764 C CA . GLN A 1 100 ? 26.870 9.033 10.929 1.00 68.00 100 GLN A CA 1
ATOM 765 C C . GLN A 1 100 ? 26.229 7.683 10.569 1.00 68.00 100 GLN A C 1
ATOM 767 O O . GLN A 1 100 ? 25.049 7.656 10.223 1.00 68.00 100 GLN A O 1
ATOM 772 N N . VAL A 1 101 ? 26.996 6.591 10.649 1.00 59.94 101 VAL A N 1
ATOM 773 C CA . VAL A 1 101 ? 26.538 5.207 10.426 1.00 59.94 101 VAL A CA 1
ATOM 774 C C . VAL A 1 101 ? 27.174 4.321 11.495 1.00 59.94 101 VAL A C 1
ATOM 776 O O . VAL A 1 101 ? 28.391 4.378 11.688 1.00 59.94 101 VAL A O 1
ATOM 779 N N . GLN A 1 102 ? 26.368 3.532 12.201 1.00 61.41 102 GLN A N 1
ATOM 780 C CA . GLN A 1 102 ? 26.832 2.571 13.207 1.00 61.41 102 GLN A CA 1
ATOM 781 C C . GLN A 1 102 ? 27.280 1.258 12.541 1.00 61.41 102 GLN A C 1
ATOM 783 O O . GLN A 1 102 ? 26.726 0.920 11.494 1.00 61.41 102 GLN A O 1
ATOM 788 N N . PRO A 1 103 ? 28.246 0.503 13.109 1.00 60.38 103 PRO A N 1
ATOM 789 C CA . PRO A 1 103 ? 28.768 -0.748 12.537 1.00 60.38 103 PRO A CA 1
ATOM 790 C C . PRO A 1 103 ? 27.699 -1.763 12.102 1.00 60.38 103 PRO A C 1
ATOM 792 O O . PRO A 1 103 ? 27.899 -2.501 11.145 1.00 60.38 103 PRO A O 1
ATOM 795 N N . GLU A 1 104 ? 26.554 -1.770 12.775 1.00 52.59 104 GLU A N 1
ATOM 796 C CA . GLU A 1 104 ? 25.442 -2.694 12.565 1.00 52.59 104 GLU A CA 1
ATOM 797 C C . GLU A 1 104 ? 24.485 -2.236 11.450 1.00 52.59 104 GLU A C 1
ATOM 799 O O . GLU A 1 104 ? 23.715 -3.040 10.940 1.00 52.59 104 GLU A O 1
ATOM 804 N N . GLN A 1 105 ? 24.536 -0.957 11.048 1.00 59.00 105 GLN A N 1
ATOM 805 C CA . GLN A 1 105 ? 23.782 -0.428 9.902 1.00 59.00 105 GLN A CA 1
ATOM 806 C C . GLN A 1 105 ? 24.427 -0.783 8.559 1.00 59.00 105 GLN A C 1
ATOM 808 O O . GLN A 1 105 ? 23.786 -0.630 7.521 1.00 59.00 105 GLN A O 1
ATOM 813 N N . PHE A 1 106 ? 25.685 -1.229 8.548 1.00 62.22 106 PHE A N 1
ATOM 814 C CA . PHE A 1 106 ? 26.403 -1.581 7.328 1.00 62.22 106 PHE A CA 1
ATOM 815 C C . PHE A 1 106 ? 25.914 -2.910 6.744 1.00 62.22 106 PHE A C 1
ATOM 817 O O . PHE A 1 106 ? 25.787 -3.911 7.444 1.00 62.22 106 PHE A O 1
ATOM 824 N N . VAL A 1 107 ? 25.709 -2.942 5.428 1.00 59.22 107 VAL A N 1
ATOM 825 C CA . VAL A 1 107 ? 25.436 -4.190 4.705 1.00 59.22 107 VAL A CA 1
ATOM 826 C C . VAL A 1 107 ? 26.771 -4.819 4.326 1.00 59.22 107 VAL A C 1
ATOM 828 O O . VAL A 1 107 ? 27.518 -4.231 3.540 1.00 59.22 107 VAL A O 1
ATOM 831 N N . ASP A 1 108 ? 27.084 -6.006 4.856 1.00 57.19 108 ASP A N 1
ATOM 832 C CA . ASP A 1 108 ? 28.285 -6.721 4.422 1.00 57.19 108 ASP A CA 1
ATOM 833 C C . ASP A 1 108 ? 28.059 -7.395 3.065 1.00 57.19 108 ASP A C 1
ATOM 835 O O . ASP A 1 108 ? 27.186 -8.241 2.876 1.00 57.19 108 ASP A O 1
ATOM 839 N N . ILE A 1 109 ? 28.877 -6.982 2.107 1.00 53.50 109 ILE A N 1
ATOM 840 C CA . ILE A 1 109 ? 28.798 -7.347 0.694 1.00 53.50 109 ILE A CA 1
ATOM 841 C C . ILE A 1 109 ? 29.701 -8.553 0.379 1.00 53.50 109 ILE A C 1
ATOM 843 O O . ILE A 1 109 ? 29.545 -9.208 -0.653 1.00 53.50 109 ILE A O 1
ATOM 847 N N . ARG A 1 110 ? 30.645 -8.883 1.274 1.00 47.22 110 ARG A N 1
ATOM 848 C CA . ARG A 1 110 ? 31.722 -9.858 1.020 1.00 47.22 110 ARG A CA 1
ATOM 849 C C . ARG A 1 110 ? 31.237 -11.290 0.765 1.00 47.22 110 ARG A C 1
ATOM 851 O O . ARG A 1 110 ? 31.973 -12.055 0.144 1.00 47.22 110 ARG A O 1
ATOM 858 N N . ALA A 1 111 ? 30.002 -11.612 1.150 1.00 42.12 111 ALA A N 1
ATOM 859 C CA . ALA A 1 111 ? 29.320 -12.871 0.841 1.00 42.12 111 ALA A CA 1
ATOM 860 C C . ALA A 1 111 ? 29.170 -13.138 -0.670 1.00 42.12 111 ALA A C 1
ATOM 862 O O . ALA A 1 111 ? 29.223 -14.280 -1.120 1.00 42.12 111 ALA A O 1
ATOM 863 N N . ALA A 1 112 ? 28.986 -12.085 -1.474 1.00 45.34 112 ALA A N 1
ATOM 864 C CA . ALA A 1 112 ? 28.606 -12.203 -2.883 1.00 45.34 112 ALA A CA 1
ATOM 865 C C . ALA A 1 112 ? 29.784 -12.467 -3.842 1.00 45.34 112 ALA A C 1
ATOM 867 O O . ALA A 1 112 ? 29.595 -12.499 -5.055 1.00 45.34 112 ALA A O 1
ATOM 868 N N . GLY A 1 113 ? 31.014 -12.595 -3.330 1.00 42.66 113 GLY A N 1
ATOM 869 C CA . GLY A 1 113 ? 32.226 -12.800 -4.136 1.00 42.66 113 GLY A CA 1
ATOM 870 C C . GLY A 1 113 ? 32.676 -11.592 -4.975 1.00 42.66 113 GLY A C 1
ATOM 871 O O . GLY A 1 113 ? 33.747 -11.646 -5.580 1.00 42.66 113 GLY A O 1
ATOM 872 N N . ASN A 1 114 ? 31.909 -10.498 -4.986 1.00 47.34 114 ASN A N 1
ATOM 873 C CA . ASN A 1 114 ? 32.160 -9.327 -5.822 1.00 47.34 114 ASN A CA 1
ATOM 874 C C . ASN A 1 114 ? 32.966 -8.245 -5.089 1.00 47.34 114 ASN A C 1
ATOM 876 O O . ASN A 1 114 ? 32.600 -7.766 -4.016 1.00 47.34 114 ASN A O 1
ATOM 880 N N . THR A 1 115 ? 34.074 -7.831 -5.705 1.00 46.50 115 THR A N 1
ATOM 881 C CA . THR A 1 115 ? 34.992 -6.801 -5.202 1.00 46.50 115 THR A CA 1
ATOM 882 C C . THR A 1 115 ? 34.511 -5.398 -5.581 1.00 46.50 115 THR A C 1
ATOM 884 O O . THR A 1 115 ? 35.104 -4.753 -6.447 1.00 46.50 115 THR A O 1
ATOM 887 N N . ILE A 1 116 ? 33.424 -4.931 -4.965 1.00 54.66 116 ILE A N 1
ATOM 888 C CA . ILE A 1 116 ? 32.998 -3.528 -5.079 1.00 54.66 116 ILE A CA 1
ATOM 889 C C . ILE A 1 116 ? 33.624 -2.719 -3.939 1.00 54.66 116 ILE A C 1
ATOM 891 O O . ILE A 1 116 ? 33.535 -3.116 -2.780 1.00 54.66 116 ILE A O 1
ATOM 895 N N . ASP A 1 117 ? 34.195 -1.555 -4.253 1.00 55.78 117 ASP A N 1
ATOM 896 C CA . ASP A 1 117 ? 34.685 -0.592 -3.251 1.00 55.78 117 ASP A CA 1
ATOM 897 C C . ASP A 1 117 ? 33.543 0.152 -2.515 1.00 55.78 117 ASP A C 1
ATOM 899 O O . ASP A 1 117 ? 33.776 0.873 -1.542 1.00 55.78 117 ASP A O 1
ATOM 903 N N . SER A 1 118 ? 32.303 0.015 -2.995 1.00 59.81 118 SER A N 1
ATOM 904 C CA . SER A 1 118 ? 31.107 0.630 -2.417 1.00 59.81 118 SER A CA 1
ATOM 905 C C . SER A 1 118 ? 30.697 -0.080 -1.132 1.00 59.81 118 SER A C 1
ATOM 907 O O . SER A 1 118 ? 30.526 -1.293 -1.116 1.00 59.81 118 SER A O 1
ATOM 909 N N . VAL A 1 119 ? 30.457 0.694 -0.072 1.00 72.06 119 VAL A N 1
ATOM 910 C CA . VAL A 1 119 ? 29.887 0.195 1.182 1.00 72.06 119 VAL A CA 1
ATOM 911 C C . VAL A 1 119 ? 28.477 0.758 1.363 1.00 72.06 119 VAL A C 1
ATOM 913 O O . VAL A 1 119 ? 28.292 1.981 1.366 1.00 72.06 119 VAL A O 1
ATOM 916 N N . PHE A 1 120 ? 27.491 -0.127 1.521 1.00 69.44 120 PHE A N 1
ATOM 917 C CA . PHE A 1 120 ? 26.083 0.226 1.730 1.00 69.44 120 PHE A CA 1
ATOM 918 C C . PHE A 1 120 ? 25.694 0.208 3.211 1.00 69.44 120 PHE A C 1
ATOM 920 O O . PHE A 1 120 ? 26.353 -0.432 4.031 1.00 69.44 120 PHE A O 1
ATOM 927 N N . ALA A 1 121 ? 24.605 0.898 3.540 1.00 59.59 121 ALA A N 1
ATOM 928 C CA . ALA A 1 121 ? 23.982 0.874 4.855 1.00 59.59 121 ALA A CA 1
ATOM 929 C C . ALA A 1 121 ? 22.449 0.903 4.759 1.00 59.59 121 ALA A C 1
ATOM 931 O O . ALA A 1 121 ? 21.893 1.487 3.825 1.00 59.59 121 ALA A O 1
ATOM 932 N N . VAL A 1 122 ? 21.775 0.302 5.741 1.00 62.25 122 VAL A N 1
ATOM 933 C CA . VAL A 1 122 ? 20.326 0.419 5.949 1.00 62.25 122 VAL A CA 1
ATOM 934 C C . VAL A 1 122 ? 20.071 1.431 7.058 1.00 62.25 122 VAL A C 1
ATOM 936 O O . VAL A 1 122 ? 20.509 1.256 8.193 1.00 62.25 122 VAL A O 1
ATOM 939 N N . VAL A 1 123 ? 19.353 2.496 6.721 1.00 65.69 123 VAL A N 1
ATOM 940 C CA . VAL A 1 123 ? 18.966 3.578 7.645 1.00 65.69 123 VAL A CA 1
ATOM 941 C C . VAL A 1 123 ? 17.485 3.938 7.398 1.00 65.69 123 VAL A C 1
ATOM 943 O O . VAL A 1 123 ? 16.830 3.201 6.647 1.00 65.69 123 VAL A O 1
ATOM 946 N N . PRO A 1 124 ? 16.890 4.987 8.016 1.00 71.00 124 PRO A N 1
ATOM 947 C CA . PRO A 1 124 ? 15.449 5.196 7.963 1.00 71.00 124 PRO A CA 1
ATOM 948 C C . PRO A 1 124 ? 14.858 5.172 6.555 1.00 71.00 124 PRO A C 1
ATOM 950 O O . PRO A 1 124 ? 15.441 5.669 5.583 1.00 71.00 124 PRO A O 1
ATOM 953 N N . THR A 1 125 ? 13.680 4.563 6.471 1.00 73.44 125 THR A N 1
ATOM 954 C CA . THR A 1 125 ? 12.990 4.307 5.214 1.00 73.44 125 THR A CA 1
ATOM 955 C C . THR A 1 125 ? 12.709 5.590 4.437 1.00 73.44 125 THR A C 1
ATOM 957 O O . THR A 1 125 ? 12.422 6.631 5.023 1.00 73.44 125 THR A O 1
ATOM 960 N N . THR A 1 126 ? 12.751 5.504 3.109 1.00 70.50 126 THR A N 1
ATOM 961 C CA . THR A 1 126 ? 12.229 6.516 2.178 1.00 70.50 126 THR A CA 1
ATOM 962 C C . THR A 1 126 ? 10.759 6.274 1.817 1.00 70.50 126 THR A C 1
ATOM 964 O O . THR A 1 126 ? 10.172 7.078 1.092 1.00 70.50 126 THR A O 1
ATOM 967 N N . ASN A 1 127 ? 10.142 5.196 2.326 1.00 78.12 127 ASN A N 1
ATOM 968 C CA . ASN A 1 127 ? 8.765 4.826 2.018 1.00 78.12 127 ASN A CA 1
ATOM 969 C C . ASN A 1 127 ? 7.805 5.968 2.379 1.00 78.12 127 ASN A C 1
ATOM 971 O O . ASN A 1 127 ? 7.709 6.397 3.534 1.00 78.12 127 ASN A O 1
ATOM 975 N N . ARG A 1 128 ? 7.061 6.437 1.375 1.00 78.31 128 ARG A N 1
ATOM 976 C CA . ARG A 1 128 ? 6.227 7.638 1.468 1.00 78.31 128 ARG A CA 1
ATOM 977 C C . ARG A 1 128 ? 5.158 7.576 2.563 1.00 78.31 128 ARG A C 1
ATOM 979 O O . ARG A 1 128 ? 4.844 8.612 3.144 1.00 78.31 128 ARG A O 1
ATOM 986 N N . THR A 1 129 ? 4.700 6.384 2.964 1.00 79.38 129 THR A N 1
ATOM 987 C CA . THR A 1 129 ? 3.753 6.231 4.088 1.00 79.38 129 THR A CA 1
ATOM 988 C C . THR A 1 129 ? 4.296 6.742 5.429 1.00 79.38 129 THR A C 1
ATOM 990 O O . THR A 1 129 ? 3.511 6.950 6.346 1.00 79.38 129 THR A O 1
ATOM 993 N N . PHE A 1 130 ? 5.608 6.979 5.567 1.00 73.94 130 PHE A N 1
ATOM 994 C CA . PHE A 1 130 ? 6.234 7.566 6.761 1.00 73.94 130 PHE A CA 1
ATOM 995 C C . PHE A 1 130 ? 6.435 9.093 6.705 1.00 73.94 130 PHE A C 1
ATOM 997 O O . PHE A 1 130 ? 6.942 9.672 7.671 1.00 73.94 130 PHE A O 1
ATOM 1004 N N . PHE A 1 131 ? 6.039 9.747 5.606 1.00 78.00 131 PHE A N 1
ATOM 1005 C CA . PHE A 1 131 ? 6.255 11.183 5.376 1.00 78.00 131 PHE A CA 1
ATOM 1006 C C . PHE A 1 131 ? 5.017 11.912 4.839 1.00 78.00 131 PHE A C 1
ATOM 1008 O O . PHE A 1 131 ? 4.774 13.055 5.215 1.00 78.00 131 PHE A O 1
ATOM 1015 N N . ASP A 1 132 ? 4.218 11.260 3.994 1.00 79.38 132 ASP A N 1
ATOM 1016 C CA . ASP A 1 132 ? 3.051 11.873 3.362 1.00 79.38 132 ASP A CA 1
ATOM 1017 C C . ASP A 1 132 ? 1.994 12.333 4.375 1.00 79.38 132 ASP A C 1
ATOM 1019 O O . ASP A 1 132 ? 1.778 11.725 5.430 1.00 79.38 132 ASP A O 1
ATOM 1023 N N . HIS A 1 133 ? 1.265 13.382 3.988 1.00 78.69 133 HIS A N 1
ATOM 1024 C CA . HIS A 1 133 ? 0.179 13.991 4.758 1.00 78.69 133 HIS A CA 1
ATOM 1025 C C . HIS A 1 133 ? 0.599 14.490 6.156 1.00 78.69 133 HIS A C 1
ATOM 1027 O O . HIS A 1 133 ? -0.139 14.338 7.127 1.00 78.69 133 HIS A O 1
ATOM 1033 N N . GLY A 1 134 ? 1.800 15.067 6.267 1.00 75.75 134 GLY A N 1
ATOM 1034 C CA . GLY A 1 134 ? 2.320 15.645 7.511 1.00 75.75 134 GLY A CA 1
ATOM 1035 C C . GLY A 1 134 ? 2.919 14.631 8.490 1.00 75.75 134 GLY A C 1
ATOM 1036 O O . GLY A 1 134 ? 3.371 15.015 9.570 1.00 75.75 134 GLY A O 1
ATOM 1037 N N . ARG A 1 135 ? 2.992 13.343 8.116 1.00 81.19 135 ARG A N 1
ATOM 1038 C CA . ARG A 1 135 ? 3.702 12.310 8.894 1.00 81.19 135 ARG A CA 1
ATOM 1039 C C . ARG A 1 135 ? 5.208 12.582 9.001 1.00 81.19 135 ARG A C 1
ATOM 1041 O O . ARG A 1 135 ? 5.887 11.955 9.807 1.00 81.19 135 ARG A O 1
ATOM 1048 N N . ASP A 1 136 ? 5.755 13.505 8.216 1.00 76.88 136 ASP A N 1
ATOM 1049 C CA . ASP A 1 136 ? 7.153 13.926 8.263 1.00 76.88 136 ASP A CA 1
ATOM 1050 C C . ASP A 1 136 ? 7.486 14.900 9.413 1.00 76.88 136 ASP A C 1
ATOM 1052 O O . ASP A 1 136 ? 8.667 15.029 9.750 1.00 76.88 136 ASP A O 1
ATOM 1056 N N . PHE A 1 137 ? 6.476 15.535 10.027 1.00 79.00 137 PHE A N 1
ATOM 1057 C CA . PHE A 1 137 ? 6.630 16.454 11.165 1.00 79.00 137 PHE A CA 1
ATOM 1058 C C . PHE A 1 137 ? 6.653 15.768 12.538 1.00 79.00 137 PHE A C 1
ATOM 1060 O O . PHE A 1 137 ? 7.100 16.381 13.507 1.00 79.00 137 PHE A O 1
ATOM 1067 N N . VAL A 1 138 ? 6.181 14.521 12.649 1.00 78.62 138 VAL A N 1
ATOM 1068 C CA . VAL A 1 138 ? 6.187 13.781 13.922 1.00 78.62 138 VAL A CA 1
ATOM 1069 C C . VAL A 1 138 ? 7.509 13.052 14.164 1.00 78.62 138 VAL A C 1
ATOM 1071 O O . VAL A 1 138 ? 8.119 12.505 13.239 1.00 78.62 138 VAL A O 1
ATOM 1074 N N . ASP A 1 139 ? 7.937 13.004 15.424 1.00 79.88 139 ASP A N 1
ATOM 1075 C CA . ASP A 1 139 ? 9.079 12.192 15.842 1.00 79.88 139 ASP A CA 1
ATOM 1076 C C . ASP A 1 139 ? 8.605 10.762 16.137 1.00 79.88 139 ASP A C 1
ATOM 1078 O O . ASP A 1 139 ? 7.819 10.524 17.054 1.00 79.88 139 ASP A O 1
ATOM 1082 N N . VAL A 1 140 ? 8.992 9.833 15.265 1.00 75.25 140 VAL A N 1
ATOM 1083 C CA . VAL A 1 140 ? 8.509 8.446 15.214 1.00 75.25 140 VAL A CA 1
ATOM 1084 C C . VAL A 1 140 ? 9.599 7.564 14.622 1.00 75.25 140 VAL A C 1
ATOM 1086 O O . VAL A 1 140 ? 10.385 8.025 13.783 1.00 75.25 140 VAL A O 1
ATOM 1089 N N . ASP A 1 141 ? 9.602 6.292 15.014 1.00 67.88 141 ASP A N 1
ATOM 1090 C CA . ASP A 1 141 ? 10.474 5.284 14.421 1.00 67.88 141 ASP A CA 1
ATOM 1091 C C . ASP A 1 141 ? 10.183 5.128 12.914 1.00 67.88 141 ASP A C 1
ATOM 1093 O O . ASP A 1 141 ? 9.033 5.081 12.463 1.00 67.88 141 ASP A O 1
ATOM 1097 N N . ARG A 1 142 ? 11.259 5.102 12.128 1.00 70.50 142 ARG A N 1
ATOM 1098 C CA . ARG A 1 142 ? 11.274 4.990 10.664 1.00 70.50 142 ARG A CA 1
ATOM 1099 C C . ARG A 1 142 ? 12.251 3.898 10.200 1.00 70.50 142 ARG A C 1
ATOM 1101 O O . ARG A 1 142 ? 12.633 3.883 9.030 1.00 70.50 142 ARG A O 1
ATOM 1108 N N . GLY A 1 143 ? 12.660 3.002 11.098 1.00 61.12 143 GLY A N 1
ATOM 1109 C CA . GLY A 1 143 ? 13.787 2.086 10.932 1.00 61.12 143 GLY A CA 1
ATOM 1110 C C . GLY A 1 143 ? 15.075 2.623 11.582 1.00 61.12 143 GLY A C 1
ATOM 1111 O O . GLY A 1 143 ? 15.082 3.754 12.076 1.00 61.12 143 GLY A O 1
ATOM 1112 N N . PRO A 1 144 ? 16.175 1.840 11.552 1.00 53.38 144 PRO A N 1
ATOM 1113 C CA . PRO A 1 144 ? 17.406 2.039 12.315 1.00 53.38 144 PRO A CA 1
ATOM 1114 C C . PRO A 1 144 ? 17.932 3.469 12.261 1.00 53.38 144 PRO A C 1
ATOM 1116 O O . PRO A 1 144 ? 18.581 3.879 11.297 1.00 53.38 144 PRO A O 1
ATOM 1119 N N . SER A 1 145 ? 17.655 4.228 13.317 1.00 51.91 145 SER A N 1
ATOM 1120 C CA . SER A 1 145 ? 18.104 5.607 13.474 1.00 51.91 145 SER A CA 1
ATOM 1121 C C . SER A 1 145 ? 19.401 5.666 14.292 1.00 51.91 145 SER A C 1
ATOM 1123 O O . SER A 1 145 ? 19.870 4.657 14.817 1.00 51.91 145 SER A O 1
ATOM 1125 N N . ASN A 1 146 ? 19.969 6.862 14.473 1.00 40.38 146 ASN A N 1
ATOM 1126 C CA . ASN A 1 146 ? 21.094 7.064 15.399 1.00 40.38 146 ASN A CA 1
ATOM 1127 C C . ASN A 1 146 ? 20.733 6.789 16.877 1.00 40.38 146 ASN A C 1
ATOM 1129 O O . ASN A 1 146 ? 21.612 6.855 17.734 1.00 40.38 146 ASN A O 1
ATOM 1133 N N . PHE A 1 147 ? 19.460 6.520 17.188 1.00 35.75 147 PHE A N 1
ATOM 1134 C CA . PHE A 1 147 ? 18.955 6.270 18.530 1.00 35.75 147 PHE A CA 1
ATOM 1135 C C . PHE A 1 147 ? 18.003 5.062 18.574 1.00 35.75 147 PHE A C 1
ATOM 1137 O O . PHE A 1 147 ? 16.913 5.099 18.012 1.00 35.75 147 PHE A O 1
ATOM 1144 N N . PHE A 1 148 ? 18.433 4.060 19.350 1.00 35.00 148 PHE A N 1
ATOM 1145 C CA . PHE A 1 148 ? 17.697 2.902 19.877 1.00 35.00 148 PHE A CA 1
ATOM 1146 C C . PHE A 1 148 ? 17.170 1.829 18.891 1.00 35.00 148 PHE A C 1
ATOM 1148 O O . PHE A 1 148 ? 16.526 2.112 17.893 1.00 35.00 148 PHE A O 1
ATOM 1155 N N . HIS A 1 149 ? 17.420 0.570 19.286 1.00 35.94 149 HIS A N 1
ATOM 1156 C CA . HIS A 1 149 ? 16.991 -0.711 18.691 1.00 35.94 149 HIS A CA 1
ATOM 1157 C C . HIS A 1 149 ? 17.629 -1.098 17.338 1.00 35.94 149 HIS A C 1
ATOM 1159 O O . HIS A 1 149 ? 17.154 -0.774 16.256 1.00 35.94 149 HIS A O 1
ATOM 1165 N N . LEU A 1 150 ? 18.735 -1.853 17.444 1.00 39.03 150 LEU A N 1
ATOM 1166 C CA . LEU A 1 150 ? 19.597 -2.307 16.338 1.00 39.03 150 LEU A CA 1
ATOM 1167 C C . LEU A 1 150 ? 19.301 -3.733 15.827 1.00 39.03 150 LEU A C 1
ATOM 1169 O O . LEU A 1 150 ? 19.922 -4.174 14.869 1.00 39.03 150 LEU A O 1
ATOM 1173 N N . GLU A 1 151 ? 18.336 -4.429 16.425 1.00 45.00 151 GLU A N 1
ATOM 1174 C CA . GLU A 1 151 ? 17.769 -5.684 15.915 1.00 45.00 151 GLU A CA 1
ATOM 1175 C C . GLU A 1 151 ? 16.254 -5.491 15.805 1.00 45.00 151 GLU A C 1
ATOM 1177 O O . GLU A 1 151 ? 15.496 -5.961 16.649 1.00 45.00 151 GLU A O 1
ATOM 1182 N N . ALA A 1 152 ? 15.810 -4.721 14.807 1.00 52.06 152 ALA A N 1
ATOM 1183 C CA . ALA A 1 152 ? 14.385 -4.519 14.573 1.00 52.06 152 ALA A CA 1
ATOM 1184 C C . ALA A 1 152 ? 13.767 -5.853 14.138 1.00 52.06 152 ALA A C 1
ATOM 1186 O O . ALA A 1 152 ? 13.920 -6.290 12.992 1.00 52.06 152 ALA A O 1
ATOM 1187 N N . SER A 1 153 ? 13.084 -6.518 15.066 1.00 63.16 153 SER A N 1
ATOM 1188 C CA . SER A 1 153 ? 12.319 -7.717 14.773 1.00 63.16 153 SER A CA 1
ATOM 1189 C C . SER A 1 153 ? 11.152 -7.370 13.848 1.00 63.16 153 SER A C 1
ATOM 1191 O O . SER A 1 153 ? 10.786 -6.205 13.667 1.00 63.16 153 SER A O 1
ATOM 1193 N N . ALA A 1 154 ? 10.535 -8.389 13.245 1.00 66.88 154 ALA A N 1
ATOM 1194 C CA . ALA A 1 154 ? 9.318 -8.170 12.471 1.00 66.88 154 ALA A CA 1
ATOM 1195 C C . ALA A 1 154 ? 8.271 -7.414 13.314 1.00 66.88 154 ALA A C 1
ATOM 1197 O O . ALA A 1 154 ? 7.713 -6.431 12.836 1.00 66.88 154 ALA A O 1
ATOM 1198 N N . GLU A 1 155 ? 8.097 -7.807 14.583 1.00 75.06 155 GLU A N 1
ATOM 1199 C CA . GLU A 1 155 ? 7.213 -7.169 15.567 1.00 75.06 155 GLU A CA 1
ATOM 1200 C C . GLU A 1 155 ? 7.460 -5.661 15.708 1.00 75.06 155 GLU A C 1
ATOM 1202 O O . GLU A 1 155 ? 6.511 -4.883 15.590 1.00 75.06 155 GLU A O 1
ATOM 1207 N N . ASP A 1 156 ? 8.721 -5.244 15.864 1.00 72.00 156 ASP A N 1
ATOM 1208 C CA . ASP A 1 156 ? 9.096 -3.832 16.005 1.00 72.00 156 ASP A CA 1
ATOM 1209 C C . ASP A 1 156 ? 8.664 -3.014 14.782 1.00 72.00 156 ASP A C 1
ATOM 1211 O O . ASP A 1 156 ? 8.093 -1.936 14.929 1.00 72.00 156 ASP A O 1
ATOM 1215 N N . TYR A 1 157 ? 8.819 -3.553 13.567 1.00 74.38 157 TYR A N 1
ATOM 1216 C CA . TYR A 1 157 ? 8.350 -2.892 12.344 1.00 74.38 157 TYR A CA 1
ATOM 1217 C C . TYR A 1 157 ? 6.818 -2.737 12.293 1.00 74.38 157 TYR A C 1
ATOM 1219 O O . TYR A 1 157 ? 6.308 -1.699 11.855 1.00 74.38 157 TYR A O 1
ATOM 1227 N N . PHE A 1 158 ? 6.053 -3.737 12.753 1.00 76.88 158 PHE A N 1
ATOM 1228 C CA . PHE A 1 158 ? 4.589 -3.620 12.834 1.00 76.88 158 PHE A CA 1
ATOM 1229 C C . PHE A 1 158 ? 4.156 -2.597 13.878 1.00 76.88 158 PHE A C 1
ATOM 1231 O O . PHE A 1 158 ? 3.256 -1.798 13.610 1.00 76.88 158 PHE A O 1
ATOM 1238 N N . LEU A 1 159 ? 4.800 -2.600 15.044 1.00 79.94 159 LEU A N 1
ATOM 1239 C CA . LEU A 1 159 ? 4.519 -1.649 16.110 1.00 79.94 159 LEU A CA 1
ATOM 1240 C C . LEU A 1 159 ? 4.913 -0.224 15.699 1.00 79.94 159 LEU A C 1
ATOM 1242 O O . LEU A 1 159 ? 4.106 0.682 15.877 1.00 79.94 159 LEU A O 1
ATOM 1246 N N . ALA A 1 160 ? 6.061 -0.018 15.049 1.00 78.25 160 ALA A N 1
ATOM 1247 C CA . ALA A 1 160 ? 6.484 1.278 14.514 1.00 78.25 160 ALA A CA 1
ATOM 1248 C C . ALA A 1 160 ? 5.467 1.862 13.516 1.00 78.25 160 ALA A C 1
ATOM 1250 O O . ALA A 1 160 ? 5.114 3.041 13.614 1.00 78.25 160 ALA A O 1
ATOM 1251 N N . ARG A 1 161 ? 4.911 1.039 12.607 1.00 85.25 161 ARG A N 1
ATOM 1252 C CA . ARG A 1 161 ? 3.822 1.467 11.702 1.00 85.25 161 ARG A CA 1
ATOM 1253 C C . ARG A 1 161 ? 2.600 1.973 12.468 1.00 85.25 161 ARG A C 1
ATOM 1255 O O . ARG A 1 161 ? 1.998 2.947 12.034 1.00 85.25 161 ARG A O 1
ATOM 1262 N N . VAL A 1 162 ? 2.234 1.344 13.583 1.00 87.88 162 VAL A N 1
ATOM 1263 C CA . VAL A 1 162 ? 1.058 1.726 14.385 1.00 87.88 162 VAL A CA 1
ATOM 1264 C C . VAL A 1 162 ? 1.330 2.925 15.286 1.00 87.88 162 VAL A C 1
ATOM 1266 O O . VAL A 1 162 ? 0.513 3.844 15.336 1.00 87.88 162 VAL A O 1
ATOM 1269 N N . TYR A 1 163 ? 2.478 2.953 15.964 1.00 84.88 163 TYR A N 1
ATOM 1270 C CA . TYR A 1 163 ? 2.891 4.089 16.781 1.00 84.88 163 TYR A CA 1
ATOM 1271 C C . TYR A 1 163 ? 3.034 5.351 15.937 1.00 84.88 163 TYR A C 1
ATOM 1273 O O . TYR A 1 163 ? 2.636 6.415 16.393 1.00 84.88 163 TYR A O 1
ATOM 1281 N N . ARG A 1 164 ? 3.469 5.243 14.675 1.00 87.56 164 ARG A N 1
ATOM 1282 C CA . ARG A 1 164 ? 3.395 6.352 13.718 1.00 87.56 164 ARG A CA 1
ATOM 1283 C C . ARG A 1 164 ? 1.976 6.900 13.577 1.00 87.56 164 ARG A C 1
ATOM 1285 O O . ARG A 1 164 ? 1.780 8.100 13.737 1.00 87.56 164 ARG A O 1
ATOM 1292 N N . GLU A 1 165 ? 0.992 6.051 13.272 1.00 90.38 165 GLU A N 1
ATOM 1293 C CA . GLU A 1 165 ? -0.392 6.510 13.093 1.00 90.38 165 GLU A CA 1
ATOM 1294 C C . GLU A 1 165 ? -0.967 7.103 14.399 1.00 90.38 165 GLU A C 1
ATOM 1296 O O . GLU A 1 165 ? -1.647 8.126 14.338 1.00 90.38 165 GLU A O 1
ATOM 1301 N N . LEU A 1 166 ? -0.640 6.534 15.570 1.00 88.12 166 LEU A N 1
ATOM 1302 C CA . LEU A 1 166 ? -1.010 7.089 16.881 1.00 88.12 166 LEU A CA 1
ATOM 1303 C C . LEU A 1 166 ? -0.380 8.463 17.137 1.00 88.12 166 LEU A C 1
ATOM 1305 O O . LEU A 1 166 ? -1.106 9.416 17.409 1.00 88.12 166 LEU A O 1
ATOM 1309 N N . THR A 1 167 ? 0.944 8.596 17.020 1.00 86.00 167 THR A N 1
ATOM 1310 C CA . THR A 1 167 ? 1.649 9.864 17.265 1.00 86.00 167 THR A CA 1
ATOM 1311 C C . THR A 1 167 ? 1.145 10.959 16.327 1.00 86.00 167 THR A C 1
ATOM 1313 O O . THR A 1 167 ? 0.990 12.102 16.751 1.00 86.00 167 THR A O 1
ATOM 1316 N N . CYS A 1 168 ? 0.807 10.623 15.078 1.00 87.31 168 CYS A N 1
ATOM 1317 C CA . CYS A 1 168 ? 0.154 11.542 14.146 1.00 87.31 168 CYS A CA 1
ATOM 1318 C C . CYS A 1 168 ? -1.218 12.023 14.637 1.00 87.31 168 CYS A C 1
ATOM 1320 O O . CYS A 1 168 ? -1.497 13.217 14.545 1.00 87.31 168 CYS A O 1
ATOM 1322 N N . MET A 1 169 ? -2.057 11.141 15.188 1.00 86.81 169 MET A N 1
ATOM 1323 C CA . MET A 1 169 ? -3.357 11.514 15.768 1.00 86.81 169 MET A CA 1
ATOM 1324 C C . MET A 1 169 ? -3.233 12.316 17.068 1.00 86.81 169 MET A C 1
ATOM 1326 O O . MET A 1 169 ? -4.048 13.198 17.312 1.00 86.81 169 MET A O 1
ATOM 1330 N N . GLU A 1 170 ? -2.238 12.018 17.905 1.00 84.19 170 GLU A N 1
ATOM 1331 C CA . GLU A 1 170 ? -2.022 12.707 19.185 1.00 84.19 170 GLU A CA 1
ATOM 1332 C C . GLU A 1 170 ? -1.324 14.069 19.005 1.00 84.19 170 GLU A C 1
ATOM 1334 O O . GLU A 1 170 ? -1.542 14.981 19.803 1.00 84.19 170 GLU A O 1
ATOM 1339 N N . SER A 1 171 ? -0.541 14.241 17.932 1.00 82.25 171 SER A N 1
ATOM 1340 C CA . SER A 1 171 ? 0.176 15.490 17.615 1.00 82.25 171 SER A CA 1
ATOM 1341 C C . SER A 1 171 ? -0.599 16.450 16.703 1.00 82.25 171 SER A C 1
ATOM 1343 O O . SER A 1 171 ? -0.219 17.616 16.593 1.00 82.25 171 SER A O 1
ATOM 1345 N N . SER A 1 172 ? -1.664 15.989 16.039 1.00 78.06 172 SER A N 1
ATOM 1346 C CA . SER A 1 172 ? -2.397 16.771 15.032 1.00 78.06 172 SER A CA 1
ATOM 1347 C C . SER A 1 172 ? -3.815 17.119 15.481 1.00 78.06 172 SER A C 1
ATOM 1349 O O . SER A 1 172 ? -4.547 16.289 16.008 1.00 78.06 172 SER A O 1
ATOM 1351 N N . THR A 1 173 ? -4.262 18.340 15.186 1.00 74.00 173 THR A N 1
ATOM 1352 C CA . THR A 1 173 ? -5.657 18.775 15.412 1.00 74.00 173 THR A CA 1
ATOM 1353 C C . THR A 1 173 ? -6.637 18.267 14.348 1.00 74.00 173 THR A C 1
ATOM 1355 O O . THR A 1 173 ? -7.846 18.444 14.480 1.00 74.00 173 THR A O 1
ATOM 1358 N N . SER A 1 174 ? -6.121 17.663 13.278 1.00 79.19 174 SER A N 1
ATOM 1359 C CA . SER A 1 174 ? -6.870 17.085 12.164 1.00 79.19 174 SER A CA 1
ATOM 1360 C C . SER A 1 174 ? -6.075 15.925 11.563 1.00 79.19 174 SER A C 1
ATOM 1362 O O . SER A 1 174 ? -4.875 15.800 11.799 1.00 79.19 174 SER A O 1
ATOM 1364 N N . PHE A 1 175 ? -6.746 15.068 10.803 1.00 81.56 175 PHE A N 1
ATOM 1365 C CA . PHE A 1 175 ? -6.139 13.969 10.053 1.00 81.56 175 PHE A CA 1
ATOM 1366 C C . PHE A 1 175 ? -6.335 14.205 8.544 1.00 81.56 175 PHE A C 1
ATOM 1368 O O . PHE A 1 175 ? -7.142 15.062 8.163 1.00 81.56 175 PHE A O 1
ATOM 1375 N N . PRO A 1 176 ? -5.600 13.496 7.669 1.00 83.25 176 PRO A N 1
ATOM 1376 C CA . PRO A 1 176 ? -5.679 13.687 6.234 1.00 83.25 176 PRO A CA 1
ATOM 1377 C C . PRO A 1 176 ? -7.083 13.384 5.733 1.00 83.25 176 PRO A C 1
ATOM 1379 O O . PRO A 1 176 ? -7.772 12.500 6.241 1.00 83.25 176 PRO A O 1
ATOM 1382 N N . ARG A 1 177 ? -7.490 14.104 4.694 1.00 81.38 177 ARG A N 1
ATOM 1383 C CA . ARG A 1 177 ? -8.753 13.853 4.017 1.00 81.38 177 ARG A CA 1
ATOM 1384 C C . ARG A 1 177 ? -8.833 12.384 3.551 1.00 81.38 177 ARG A C 1
ATOM 1386 O O . ARG A 1 177 ? -7.920 11.958 2.840 1.00 81.38 177 ARG A O 1
ATOM 1393 N N . PRO A 1 178 ? -9.910 11.640 3.864 1.00 81.94 178 PRO A N 1
ATOM 1394 C CA . PRO A 1 178 ? -10.153 10.340 3.251 1.00 81.94 178 PRO A CA 1
ATOM 1395 C C . PRO A 1 178 ? -10.228 10.470 1.730 1.00 81.94 178 PRO A C 1
ATOM 1397 O O . PRO A 1 178 ? -10.896 11.370 1.214 1.00 81.94 178 PRO A O 1
ATOM 1400 N N . GLN A 1 179 ? -9.525 9.588 1.023 1.00 75.12 179 GLN A N 1
ATOM 1401 C CA . GLN A 1 179 ? -9.471 9.601 -0.440 1.00 75.12 179 GLN A CA 1
ATOM 1402 C C . GLN A 1 179 ? -10.454 8.594 -1.053 1.00 75.12 179 GLN A C 1
ATOM 1404 O O . GLN A 1 179 ? -11.078 8.909 -2.059 1.00 75.12 179 GLN A O 1
ATOM 1409 N N . GLY A 1 180 ? -10.652 7.431 -0.419 1.00 80.44 180 GLY A N 1
ATOM 1410 C CA . GLY A 1 180 ? -11.397 6.307 -0.998 1.00 80.44 180 GLY A CA 1
ATOM 1411 C C . GLY A 1 180 ? -12.925 6.360 -0.901 1.00 80.44 180 GLY A C 1
ATOM 1412 O O . GLY A 1 180 ? -13.587 5.546 -1.537 1.00 80.44 180 GLY A O 1
ATOM 1413 N N . PHE A 1 181 ? -13.504 7.272 -0.111 1.00 87.94 181 PHE A N 1
ATOM 1414 C CA . PHE A 1 181 ? -14.949 7.286 0.144 1.00 87.94 181 PHE A CA 1
ATOM 1415 C C . PHE A 1 181 ? -15.494 8.680 0.490 1.00 87.94 181 PHE A C 1
ATOM 1417 O O . PHE A 1 181 ? -14.772 9.577 0.933 1.00 87.94 181 PHE A O 1
ATOM 1424 N N . PHE A 1 182 ? -16.802 8.858 0.313 1.00 90.19 182 PHE A N 1
ATOM 1425 C CA . PHE A 1 182 ? -17.526 10.062 0.713 1.00 90.19 182 PHE A CA 1
ATOM 1426 C C . PHE A 1 182 ? -17.949 10.042 2.191 1.00 90.19 182 PHE A C 1
ATOM 1428 O O . PHE A 1 182 ? -18.658 9.141 2.622 1.00 90.19 182 PHE A O 1
ATOM 1435 N N . TYR A 1 183 ? -17.627 11.103 2.941 1.00 89.06 183 TYR A N 1
ATOM 1436 C CA . TYR A 1 183 ? -17.935 11.260 4.377 1.00 89.06 183 TYR A CA 1
ATOM 1437 C C . TYR A 1 183 ? -18.953 12.391 4.676 1.00 89.06 183 TYR A C 1
ATOM 1439 O O . TYR A 1 183 ? -18.870 13.088 5.689 1.00 89.06 183 TYR A O 1
ATOM 1447 N N . GLY A 1 184 ? -19.900 12.615 3.754 1.00 86.62 184 GLY A N 1
ATOM 1448 C CA . GLY A 1 184 ? -20.868 13.726 3.768 1.00 86.62 184 GLY A CA 1
ATOM 1449 C C . GLY A 1 184 ? -22.106 13.528 4.656 1.00 86.62 184 GLY A C 1
ATOM 1450 O O . GLY A 1 184 ? -22.029 13.005 5.771 1.00 86.62 184 GLY A O 1
ATOM 1451 N N . SER A 1 185 ? -23.273 14.000 4.198 1.00 87.50 185 SER A N 1
ATOM 1452 C CA . SER A 1 185 ? -24.559 13.727 4.871 1.00 87.50 185 SER A CA 1
ATOM 1453 C C . SER A 1 185 ? -24.914 12.240 4.756 1.00 87.50 185 SER A C 1
ATOM 1455 O O . SER A 1 185 ? -24.721 11.622 3.709 1.00 87.50 185 SER A O 1
ATOM 1457 N N . GLY A 1 186 ? -25.386 11.639 5.850 1.00 88.88 186 GLY A N 1
ATOM 1458 C CA . GLY A 1 186 ? -25.780 10.224 5.916 1.00 88.88 186 GLY A CA 1
ATOM 1459 C C . GLY A 1 186 ? -24.652 9.181 5.823 1.00 88.88 186 GLY A C 1
ATOM 1460 O O . GLY A 1 186 ? -24.921 8.008 6.066 1.00 88.88 186 GLY A O 1
ATOM 1461 N N . GLN A 1 187 ? -23.413 9.576 5.513 1.00 93.31 187 GLN A N 1
ATOM 1462 C CA . GLN A 1 187 ? -22.268 8.662 5.383 1.00 93.31 187 GLN A CA 1
ATOM 1463 C C . GLN A 1 187 ? -21.466 8.533 6.686 1.00 93.31 187 GLN A C 1
ATOM 1465 O O . GLN A 1 187 ? -21.733 9.218 7.678 1.00 93.31 187 GLN A O 1
ATOM 1470 N N . TYR A 1 188 ? -20.462 7.652 6.686 1.00 94.38 188 TYR A N 1
ATOM 1471 C CA . TYR A 1 188 ? -19.552 7.507 7.817 1.00 94.38 188 TYR A CA 1
ATOM 1472 C C . TYR A 1 188 ? -18.724 8.784 7.984 1.00 94.38 188 TYR A C 1
ATOM 1474 O O . TYR A 1 188 ? -18.228 9.341 7.006 1.00 94.38 188 TYR A O 1
ATOM 1482 N N . ARG A 1 189 ? -18.570 9.255 9.225 1.00 91.62 189 ARG A N 1
ATOM 1483 C CA . ARG A 1 189 ? -17.791 10.455 9.556 1.00 91.62 189 ARG A CA 1
ATOM 1484 C C . ARG A 1 189 ? -16.601 10.056 10.433 1.00 91.62 189 ARG A C 1
ATOM 1486 O O . ARG A 1 189 ? -16.802 9.848 11.631 1.00 91.62 189 ARG A O 1
ATOM 1493 N N . PRO A 1 190 ? -15.389 9.957 9.856 1.00 91.06 190 PRO A N 1
ATOM 1494 C CA . PRO A 1 190 ? -14.156 9.696 10.591 1.00 91.06 190 PRO A CA 1
ATOM 1495 C C . PRO A 1 190 ? -13.970 10.602 11.804 1.00 91.06 190 PRO A C 1
ATOM 1497 O O . PRO A 1 190 ? -14.286 11.794 11.765 1.00 91.06 190 PRO A O 1
ATOM 1500 N N . SER A 1 191 ? -13.400 10.056 12.876 1.00 90.69 191 SER A N 1
ATOM 1501 C CA . SER A 1 191 ? -13.070 10.828 14.075 1.00 90.69 191 SER A CA 1
ATOM 1502 C C . SER A 1 191 ? -11.744 10.384 14.682 1.00 90.69 191 SER A C 1
ATOM 1504 O O . SER A 1 191 ? -11.386 9.210 14.632 1.00 90.69 191 SER A O 1
ATOM 1506 N N . ILE A 1 192 ? -11.026 11.317 15.316 1.00 90.00 192 ILE A N 1
ATOM 1507 C CA . ILE A 1 192 ? -9.783 10.997 16.038 1.00 90.00 192 ILE A CA 1
ATOM 1508 C C . ILE A 1 192 ? -10.049 9.926 17.110 1.00 90.00 192 ILE A C 1
ATOM 1510 O O . ILE A 1 192 ? -9.253 9.009 17.270 1.00 90.00 192 ILE A O 1
ATOM 1514 N N . GLU A 1 193 ? -11.193 9.984 17.798 1.00 91.56 193 GLU A N 1
ATOM 1515 C CA . GLU A 1 193 ? -11.575 9.002 18.822 1.00 91.56 193 GLU A CA 1
ATOM 1516 C C . GLU A 1 193 ? -11.733 7.580 18.257 1.00 91.56 193 GLU A C 1
ATOM 1518 O O . GLU A 1 193 ? -11.177 6.637 18.819 1.00 91.56 193 GLU A O 1
ATOM 1523 N N . SER A 1 194 ? -12.445 7.416 17.136 1.00 92.69 194 SER A N 1
ATOM 1524 C CA . SER A 1 194 ? -12.653 6.099 16.512 1.00 92.69 194 SER A CA 1
ATOM 1525 C C . SER A 1 194 ? -11.357 5.526 15.932 1.00 92.69 194 SER A C 1
ATOM 1527 O O . SER A 1 194 ? -11.045 4.359 16.175 1.00 92.69 194 SER A O 1
ATOM 1529 N N . LYS A 1 195 ? -10.547 6.364 15.273 1.00 93.50 195 LYS A N 1
ATOM 1530 C CA . LYS A 1 195 ? -9.212 5.999 14.779 1.00 93.50 195 LYS A CA 1
ATOM 1531 C C . LYS A 1 195 ? -8.266 5.573 15.913 1.00 93.50 195 LYS A C 1
ATOM 1533 O O . LYS A 1 195 ? -7.670 4.497 15.840 1.00 93.50 195 LYS A O 1
ATOM 1538 N N . LEU A 1 196 ? -8.178 6.357 16.994 1.00 93.12 196 LEU A N 1
ATOM 1539 C CA . LEU A 1 196 ? -7.379 6.018 18.181 1.00 93.12 196 LEU A CA 1
ATOM 1540 C C . LEU A 1 196 ? -7.869 4.727 18.850 1.00 93.12 196 LEU A C 1
ATOM 1542 O O . LEU A 1 196 ? -7.042 3.933 19.299 1.00 93.12 196 LEU A O 1
ATOM 1546 N N . LYS A 1 197 ? -9.188 4.496 18.922 1.00 93.62 197 LYS A N 1
ATOM 1547 C CA . LYS A 1 197 ? -9.751 3.258 19.478 1.00 93.62 197 LYS A CA 1
ATOM 1548 C C . LYS A 1 197 ? -9.313 2.039 18.667 1.00 93.62 197 LYS A C 1
ATOM 1550 O O . LYS A 1 197 ? -8.761 1.112 19.253 1.00 93.62 197 LYS A O 1
ATOM 1555 N N . ALA A 1 198 ? -9.484 2.068 17.345 1.00 95.31 198 ALA A N 1
ATOM 1556 C CA . ALA A 1 198 ? -9.128 0.950 16.473 1.00 95.31 198 ALA A CA 1
ATOM 1557 C C . ALA A 1 198 ? -7.630 0.602 16.551 1.00 95.31 198 ALA A C 1
ATOM 1559 O O . ALA A 1 198 ? -7.268 -0.573 16.621 1.00 95.31 198 ALA A O 1
ATOM 1560 N N . LEU A 1 199 ? -6.752 1.612 16.620 1.00 94.44 199 LEU A N 1
ATOM 1561 C CA . LEU A 1 199 ? -5.313 1.397 16.807 1.00 94.44 199 LEU A CA 1
ATOM 1562 C C . LEU A 1 199 ? -4.962 0.848 18.195 1.00 94.44 199 LEU A C 1
ATOM 1564 O O . LEU A 1 199 ? -4.153 -0.072 18.298 1.00 94.44 199 LEU A O 1
ATOM 1568 N N . ARG A 1 200 ? -5.577 1.369 19.264 1.00 94.06 200 ARG A N 1
ATOM 1569 C CA . ARG A 1 200 ? -5.359 0.867 20.631 1.00 94.06 200 ARG A CA 1
ATOM 1570 C C . ARG A 1 200 ? -5.841 -0.573 20.775 1.00 94.06 200 ARG A C 1
ATOM 1572 O O . ARG A 1 200 ? -5.117 -1.386 21.341 1.00 94.06 200 ARG A O 1
ATOM 1579 N N . ASP A 1 201 ? -6.999 -0.916 20.218 1.00 95.12 201 ASP A N 1
ATOM 1580 C CA . ASP A 1 201 ? -7.487 -2.296 20.174 1.00 95.12 201 ASP A CA 1
ATOM 1581 C C . ASP A 1 201 ? -6.504 -3.188 19.379 1.00 95.12 201 ASP A C 1
ATOM 1583 O O . ASP A 1 201 ? -6.102 -4.243 19.870 1.00 95.12 201 ASP A O 1
ATOM 1587 N N . TYR A 1 202 ? -6.012 -2.741 18.214 1.00 94.88 202 TYR A N 1
ATOM 1588 C CA . TYR A 1 202 ? -5.018 -3.484 17.423 1.00 94.88 202 TYR A CA 1
ATOM 1589 C C . TYR A 1 202 ? -3.698 -3.753 18.175 1.00 94.88 202 TYR A C 1
ATOM 1591 O O . TYR A 1 202 ? -3.190 -4.873 18.109 1.00 94.88 202 TYR A O 1
ATOM 1599 N N . ILE A 1 203 ? -3.143 -2.786 18.921 1.00 92.25 203 ILE A N 1
ATOM 1600 C CA . ILE A 1 203 ? -1.866 -2.964 19.651 1.00 92.25 203 ILE A CA 1
ATOM 1601 C C . ILE A 1 203 ? -1.906 -4.170 20.592 1.00 92.25 203 ILE A C 1
ATOM 1603 O O . ILE A 1 203 ? -0.941 -4.930 20.651 1.00 92.25 203 ILE A O 1
ATOM 1607 N N . HIS A 1 204 ? -3.026 -4.393 21.285 1.00 91.56 204 HIS A N 1
ATOM 1608 C CA . HIS A 1 204 ? -3.165 -5.513 22.219 1.00 91.56 204 HIS A CA 1
ATOM 1609 C C . HIS A 1 204 ? -3.051 -6.888 21.544 1.00 91.56 204 HIS A C 1
ATOM 1611 O O . HIS A 1 204 ? -2.773 -7.875 22.223 1.00 91.56 204 HIS A O 1
ATOM 1617 N N . VAL A 1 205 ? -3.283 -6.973 20.230 1.00 92.81 205 VAL A N 1
ATOM 1618 C CA . VAL A 1 205 ? -3.226 -8.228 19.469 1.00 92.81 205 VAL A CA 1
ATOM 1619 C C . VAL A 1 205 ? -2.044 -8.307 18.504 1.00 92.81 205 VAL A C 1
ATOM 1621 O O . VAL A 1 205 ? -1.679 -9.417 18.133 1.00 92.81 205 VAL A O 1
ATOM 1624 N N . ALA A 1 206 ? -1.420 -7.185 18.130 1.00 88.56 206 ALA A N 1
ATOM 1625 C CA . ALA A 1 206 ? -0.420 -7.107 17.061 1.00 88.56 206 ALA A CA 1
ATOM 1626 C C . ALA A 1 206 ? 0.711 -8.165 17.129 1.00 88.56 206 ALA A C 1
ATOM 1628 O O . ALA A 1 206 ? 0.927 -8.823 16.107 1.00 88.56 206 ALA A O 1
ATOM 1629 N N . PRO A 1 207 ? 1.361 -8.436 18.285 1.00 84.06 207 PRO A N 1
ATOM 1630 C CA . PRO A 1 207 ? 2.406 -9.468 18.384 1.00 84.06 207 PRO A CA 1
ATOM 1631 C C . PRO A 1 207 ? 1.919 -10.891 18.064 1.00 84.06 207 PRO A C 1
ATOM 1633 O O . PRO A 1 207 ? 2.683 -11.751 17.638 1.00 84.06 207 PRO A O 1
ATOM 1636 N N . LEU A 1 208 ? 0.623 -11.155 18.253 1.00 88.31 208 LEU A N 1
ATOM 1637 C CA . LEU A 1 208 ? 0.005 -12.469 18.062 1.00 88.31 208 LEU A CA 1
ATOM 1638 C C . LEU A 1 208 ? -0.467 -12.708 16.617 1.00 88.31 208 LEU A C 1
ATOM 1640 O O . LEU A 1 208 ? -0.844 -13.830 16.282 1.00 88.31 208 LEU A O 1
ATOM 1644 N N . LEU A 1 209 ? -0.455 -11.676 15.764 1.00 88.06 209 LEU A N 1
ATOM 1645 C CA . LEU A 1 209 ? -0.883 -11.752 14.358 1.00 88.06 209 LEU A CA 1
ATOM 1646 C C . LEU A 1 209 ? 0.284 -11.962 13.380 1.00 88.06 209 LEU A C 1
ATOM 1648 O O . LEU A 1 209 ? 0.066 -12.027 12.169 1.00 88.06 209 LEU A O 1
ATOM 1652 N N . LEU A 1 210 ? 1.512 -12.068 13.893 1.00 81.19 210 LEU A N 1
ATOM 1653 C CA . LEU A 1 210 ? 2.715 -12.258 13.090 1.00 81.19 210 LEU A CA 1
ATOM 1654 C C . LEU A 1 210 ? 2.727 -13.629 12.384 1.00 81.19 210 LEU A C 1
ATOM 1656 O O . LEU A 1 210 ? 2.208 -14.614 12.924 1.00 81.19 210 LEU A O 1
ATOM 1660 N N . PRO A 1 211 ? 3.353 -13.738 11.197 1.00 82.62 211 PRO A N 1
ATOM 1661 C CA . PRO A 1 211 ? 3.547 -15.024 10.542 1.00 82.62 211 PRO A CA 1
ATOM 1662 C C . PRO A 1 211 ? 4.366 -15.965 11.431 1.00 82.62 211 PRO A C 1
ATOM 1664 O O . PRO A 1 211 ? 5.446 -15.611 11.900 1.00 82.62 211 PRO A O 1
ATOM 1667 N N . LYS A 1 212 ? 3.878 -17.198 11.619 1.00 81.50 212 LYS A N 1
ATOM 1668 C CA . LYS A 1 212 ? 4.633 -18.256 12.317 1.00 81.50 212 LYS A CA 1
ATOM 1669 C C . LYS A 1 212 ? 5.869 -18.693 11.529 1.00 81.50 212 LYS A C 1
ATOM 1671 O O . LYS A 1 212 ? 6.853 -19.120 12.123 1.00 81.50 212 LYS A O 1
ATOM 1676 N N . ASP A 1 213 ? 5.799 -18.596 10.204 1.00 80.88 213 ASP A N 1
ATOM 1677 C CA . ASP A 1 213 ? 6.938 -18.787 9.318 1.00 80.88 213 ASP A CA 1
ATOM 1678 C C . ASP A 1 213 ? 7.709 -17.468 9.185 1.00 80.88 213 ASP A C 1
ATOM 1680 O O . ASP A 1 213 ? 7.219 -16.490 8.615 1.00 80.88 213 ASP A O 1
ATOM 1684 N N . GLN A 1 214 ? 8.925 -17.446 9.727 1.00 73.94 214 GLN A N 1
ATOM 1685 C CA . GLN A 1 214 ? 9.785 -16.267 9.718 1.00 73.94 214 GLN A CA 1
ATOM 1686 C C . GLN A 1 214 ? 10.290 -15.902 8.315 1.00 73.94 214 GLN A C 1
ATOM 1688 O O . GLN A 1 214 ? 10.646 -14.744 8.110 1.00 73.94 214 GLN A O 1
ATOM 1693 N N . THR A 1 215 ? 10.277 -16.823 7.339 1.00 76.31 215 THR A N 1
ATOM 1694 C CA . THR A 1 215 ? 10.672 -16.522 5.948 1.00 76.31 215 THR A CA 1
ATOM 1695 C C . THR A 1 215 ? 9.768 -15.458 5.326 1.00 76.31 215 THR A C 1
ATOM 1697 O O . THR A 1 215 ? 10.247 -14.521 4.694 1.00 76.31 215 THR A O 1
ATOM 1700 N N . LEU A 1 216 ? 8.465 -15.516 5.619 1.00 82.69 216 LEU A N 1
ATOM 1701 C CA . LEU A 1 216 ? 7.470 -14.553 5.141 1.00 82.69 216 LEU A CA 1
ATOM 1702 C C . LEU A 1 216 ? 7.663 -13.158 5.753 1.00 82.69 216 LEU A C 1
ATOM 1704 O O . LEU A 1 216 ? 7.228 -12.161 5.174 1.00 82.69 216 LEU A O 1
ATOM 1708 N N . SER A 1 217 ? 8.321 -13.087 6.911 1.00 76.56 217 SER A N 1
ATOM 1709 C CA . SER A 1 217 ? 8.649 -11.845 7.613 1.00 76.56 217 SER A CA 1
ATOM 1710 C C . SER A 1 217 ? 10.019 -11.270 7.241 1.00 76.56 217 SER A C 1
ATOM 1712 O O . SER A 1 217 ? 10.364 -10.214 7.758 1.00 76.56 217 SER A O 1
ATOM 1714 N N . GLN A 1 218 ? 10.809 -11.916 6.375 1.00 69.62 218 GLN A N 1
ATOM 1715 C CA . GLN A 1 218 ? 12.170 -11.453 6.081 1.00 69.62 218 GLN A CA 1
ATOM 1716 C C . GLN A 1 218 ? 12.186 -10.044 5.457 1.00 69.62 218 GLN A C 1
ATOM 1718 O O . GLN A 1 218 ? 11.368 -9.770 4.566 1.00 69.62 218 GLN A O 1
ATOM 1723 N N . PRO A 1 219 ? 13.130 -9.166 5.866 1.00 70.50 219 PRO A N 1
ATOM 1724 C CA . PRO A 1 219 ? 13.373 -7.894 5.196 1.00 70.50 219 PRO A CA 1
ATOM 1725 C C . PRO A 1 219 ? 13.736 -8.137 3.729 1.00 70.50 219 PRO A C 1
ATOM 1727 O O . PRO A 1 219 ? 14.799 -8.662 3.415 1.00 70.50 219 PRO A O 1
ATOM 1730 N N . THR A 1 220 ? 12.832 -7.770 2.828 1.00 75.44 220 THR A N 1
ATOM 1731 C CA . THR A 1 220 ? 12.977 -7.987 1.382 1.00 75.44 220 THR A CA 1
ATOM 1732 C C . THR A 1 220 ? 12.930 -6.648 0.652 1.00 75.44 220 THR A C 1
ATOM 1734 O O . THR A 1 220 ? 12.258 -5.728 1.117 1.00 75.44 220 THR A O 1
ATOM 1737 N N . LEU A 1 221 ? 13.629 -6.520 -0.479 1.00 77.25 221 LEU A N 1
ATOM 1738 C CA . LEU A 1 221 ? 13.422 -5.422 -1.427 1.00 77.25 221 LEU A CA 1
ATOM 1739 C C . LEU A 1 221 ? 12.344 -5.843 -2.431 1.00 77.25 221 LEU A C 1
ATOM 1741 O O . LEU A 1 221 ? 12.519 -6.840 -3.129 1.00 77.25 221 LEU A O 1
ATOM 1745 N N . TRP A 1 222 ? 11.253 -5.086 -2.524 1.00 84.06 222 TRP A N 1
ATOM 1746 C CA . TRP A 1 222 ? 10.220 -5.271 -3.547 1.00 84.06 222 TRP A CA 1
ATOM 1747 C C . TRP A 1 222 ? 10.163 -4.052 -4.466 1.00 84.06 222 TRP A C 1
ATOM 1749 O O . TRP A 1 222 ? 10.264 -2.920 -3.992 1.00 84.06 222 TRP A O 1
ATOM 1759 N N . HIS A 1 223 ? 10.011 -4.261 -5.776 1.00 85.69 223 HIS A N 1
ATOM 1760 C CA . HIS A 1 223 ? 9.889 -3.142 -6.709 1.00 85.69 223 HIS A CA 1
ATOM 1761 C C . HIS A 1 223 ? 8.528 -2.452 -6.516 1.00 85.69 223 HIS A C 1
ATOM 1763 O O . HIS A 1 223 ? 7.508 -3.122 -6.683 1.00 85.69 223 HIS A O 1
ATOM 1769 N N . PRO A 1 224 ? 8.476 -1.149 -6.185 1.00 78.12 224 PRO A N 1
ATOM 1770 C CA . PRO A 1 224 ? 7.222 -0.500 -5.804 1.00 78.12 224 PRO A CA 1
ATOM 1771 C C . PRO A 1 224 ? 6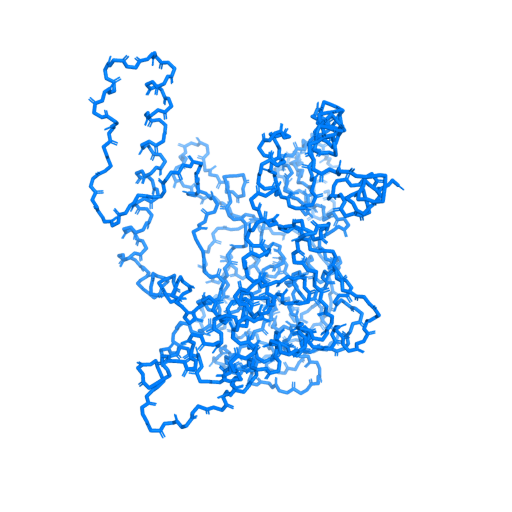.273 -0.279 -6.988 1.00 78.12 224 PRO A C 1
ATOM 1773 O O . PRO A 1 224 ? 5.063 -0.331 -6.803 1.00 78.12 224 PRO A O 1
ATOM 1776 N N . ASP A 1 225 ? 6.810 -0.051 -8.192 1.00 78.56 225 ASP A N 1
ATOM 1777 C CA . ASP A 1 225 ? 6.020 0.280 -9.388 1.00 78.56 225 ASP A CA 1
ATOM 1778 C C . ASP A 1 225 ? 6.662 -0.304 -10.665 1.00 78.56 225 ASP A C 1
ATOM 1780 O O . ASP A 1 225 ? 7.369 0.372 -11.413 1.00 78.56 225 ASP A O 1
ATOM 1784 N N . LEU A 1 226 ? 6.555 -1.627 -10.849 1.00 84.31 226 LEU A N 1
ATOM 1785 C CA . LEU A 1 226 ? 7.154 -2.316 -12.003 1.00 84.31 226 LEU A CA 1
ATOM 1786 C C . LEU A 1 226 ? 6.125 -2.452 -13.132 1.00 84.31 226 LEU A C 1
ATOM 1788 O O . LEU A 1 226 ? 5.349 -3.412 -13.154 1.00 84.31 226 LEU A O 1
ATOM 1792 N N . HIS A 1 227 ? 6.135 -1.491 -14.054 1.00 82.81 227 HIS A N 1
ATOM 1793 C CA . HIS A 1 227 ? 5.278 -1.411 -15.240 1.00 82.81 227 HIS A CA 1
ATOM 1794 C C . HIS A 1 227 ? 6.106 -1.537 -16.532 1.00 82.81 227 HIS A C 1
ATOM 1796 O O . HIS A 1 227 ? 7.324 -1.704 -16.503 1.00 82.81 227 HIS A O 1
ATOM 1802 N N . GLY A 1 228 ? 5.444 -1.502 -17.693 1.00 79.38 228 GLY A N 1
ATOM 1803 C CA . GLY A 1 228 ? 6.105 -1.709 -18.988 1.00 79.38 228 GLY A CA 1
ATOM 1804 C C . GLY A 1 228 ? 7.204 -0.687 -19.303 1.00 79.38 228 GLY A C 1
ATOM 1805 O O . GLY A 1 228 ? 8.248 -1.064 -19.827 1.00 79.38 228 GLY A O 1
ATOM 1806 N N . ASP A 1 229 ? 7.001 0.587 -18.959 1.00 78.38 229 ASP A N 1
ATOM 1807 C CA . ASP A 1 229 ? 7.957 1.663 -19.262 1.00 78.38 229 ASP A CA 1
ATOM 1808 C C . ASP A 1 229 ? 9.165 1.693 -18.311 1.00 78.38 229 ASP A C 1
ATOM 1810 O O . ASP A 1 229 ? 10.191 2.281 -18.659 1.00 78.38 229 ASP A O 1
ATOM 1814 N N . SER A 1 230 ? 9.085 1.028 -17.149 1.00 79.88 230 SER A N 1
ATOM 1815 C CA . SER A 1 230 ? 10.220 0.880 -16.230 1.00 79.88 230 SER A CA 1
ATOM 1816 C C . SER A 1 230 ? 11.142 -0.307 -16.572 1.00 79.88 230 SER A C 1
ATOM 1818 O O . SER A 1 230 ? 12.154 -0.526 -15.899 1.00 79.88 230 SER A O 1
ATOM 1820 N N . ILE A 1 231 ? 10.870 -1.030 -17.673 1.00 84.44 231 ILE A N 1
ATOM 1821 C CA . ILE A 1 231 ? 11.676 -2.153 -18.184 1.00 84.44 231 ILE A CA 1
ATOM 1822 C C . ILE A 1 231 ? 12.227 -1.844 -19.584 1.00 84.44 231 ILE A C 1
ATOM 1824 O O . ILE A 1 231 ? 11.496 -1.765 -20.569 1.00 84.44 231 ILE A O 1
ATOM 1828 N N . PHE A 1 232 ? 13.552 -1.775 -19.708 1.00 79.19 232 PHE A N 1
ATOM 1829 C CA . PHE A 1 232 ? 14.237 -1.670 -20.997 1.00 79.19 232 PHE A CA 1
ATOM 1830 C C . PHE A 1 232 ? 14.640 -3.057 -21.498 1.00 79.19 232 PHE A C 1
ATOM 1832 O O . PHE A 1 232 ? 15.319 -3.809 -20.794 1.00 79.19 232 PHE A O 1
ATOM 1839 N N . VAL A 1 233 ? 14.278 -3.369 -22.741 1.00 87.56 233 VAL A N 1
ATOM 1840 C CA . VAL A 1 233 ? 14.603 -4.633 -23.421 1.00 87.56 233 VAL A CA 1
ATOM 1841 C C . VAL A 1 233 ? 15.496 -4.404 -24.639 1.00 87.56 233 VAL A C 1
ATOM 1843 O O . VAL A 1 233 ? 15.542 -3.307 -25.197 1.00 87.56 233 VAL A O 1
ATOM 1846 N N . ASN A 1 234 ? 16.207 -5.444 -25.067 1.00 82.56 234 ASN A N 1
ATOM 1847 C CA . ASN A 1 234 ? 17.036 -5.399 -26.266 1.00 82.56 234 ASN A CA 1
ATOM 1848 C C . ASN A 1 234 ? 16.146 -5.260 -27.523 1.00 82.56 234 ASN A C 1
ATOM 1850 O O . ASN A 1 234 ? 15.312 -6.136 -27.756 1.00 82.56 234 ASN A O 1
ATOM 1854 N N . PRO A 1 235 ? 16.303 -4.216 -28.364 1.00 85.31 235 PRO A N 1
ATOM 1855 C CA . PRO A 1 235 ? 15.467 -4.036 -29.554 1.00 85.31 235 PRO A CA 1
ATOM 1856 C C . PRO A 1 235 ? 15.630 -5.171 -30.577 1.00 85.31 235 PRO A C 1
ATOM 1858 O O . PRO A 1 235 ? 14.662 -5.528 -31.247 1.00 85.31 235 PRO A O 1
ATOM 1861 N N . ASP A 1 236 ? 16.814 -5.789 -30.653 1.00 91.19 236 ASP A N 1
ATOM 1862 C CA . ASP A 1 236 ? 17.079 -6.942 -31.524 1.00 91.19 236 ASP A CA 1
ATOM 1863 C C . ASP A 1 236 ? 16.610 -8.270 -30.897 1.00 91.19 236 ASP A C 1
ATOM 1865 O O . ASP A 1 236 ? 16.492 -9.288 -31.587 1.00 91.19 236 ASP A O 1
ATOM 1869 N N . ARG A 1 237 ? 16.363 -8.287 -29.577 1.00 89.62 237 ARG A N 1
ATOM 1870 C CA . ARG A 1 237 ? 15.933 -9.461 -28.795 1.00 89.62 237 ARG A CA 1
ATOM 1871 C C . ARG A 1 237 ? 14.980 -9.062 -27.654 1.00 89.62 237 ARG A C 1
ATOM 1873 O O . ARG A 1 237 ? 15.388 -9.105 -26.498 1.00 89.62 237 ARG A O 1
ATOM 1880 N N . PRO A 1 238 ? 13.700 -8.742 -27.918 1.00 84.44 238 PRO A N 1
ATOM 1881 C CA . PRO A 1 238 ? 12.807 -8.159 -26.902 1.00 84.44 238 PRO A CA 1
ATOM 1882 C C . PRO A 1 238 ? 12.511 -9.020 -25.657 1.00 84.44 238 PRO A C 1
ATOM 1884 O O . PRO A 1 238 ? 11.871 -8.546 -24.727 1.00 84.44 238 PRO A O 1
ATOM 1887 N N . THR A 1 239 ? 12.958 -10.279 -25.620 1.00 86.75 239 THR A N 1
ATOM 1888 C CA . THR A 1 239 ? 12.922 -11.156 -24.434 1.00 86.75 239 THR A CA 1
ATOM 1889 C C . THR A 1 239 ? 14.121 -10.974 -23.492 1.00 86.75 239 THR A C 1
ATOM 1891 O O . THR A 1 239 ? 14.143 -11.558 -22.414 1.00 86.75 239 THR A O 1
ATOM 1894 N N . GLU A 1 240 ? 15.149 -10.233 -23.904 1.00 89.31 240 GLU A N 1
ATOM 1895 C CA . GLU A 1 240 ? 16.348 -9.928 -23.122 1.00 89.31 240 GLU A CA 1
ATOM 1896 C C . GLU A 1 240 ? 16.153 -8.582 -22.411 1.00 89.31 240 GLU A C 1
ATOM 1898 O O . GLU A 1 240 ? 16.167 -7.524 -23.045 1.00 89.31 240 GLU A O 1
ATOM 1903 N N . ILE A 1 241 ? 15.949 -8.624 -21.090 1.00 86.62 241 ILE A N 1
ATOM 1904 C CA . ILE A 1 241 ? 15.864 -7.426 -20.246 1.00 86.62 241 ILE A CA 1
ATOM 1905 C C . ILE A 1 241 ? 17.271 -6.847 -20.085 1.00 86.62 241 ILE A C 1
ATOM 1907 O O . ILE A 1 241 ? 18.162 -7.500 -19.546 1.00 86.62 241 ILE A O 1
ATOM 1911 N N . LEU A 1 242 ? 17.455 -5.606 -20.531 1.00 78.25 242 LEU A N 1
ATOM 1912 C CA . LEU A 1 242 ? 18.709 -4.865 -20.408 1.00 78.25 242 LEU A CA 1
ATOM 1913 C C . LEU A 1 242 ? 18.801 -4.086 -19.093 1.00 78.25 242 LEU A C 1
ATOM 1915 O O . LEU A 1 242 ? 19.902 -3.881 -18.587 1.00 78.25 242 LEU A O 1
ATOM 1919 N N . SER A 1 243 ? 17.674 -3.589 -18.570 1.00 78.00 243 SER A N 1
ATOM 1920 C CA . SER A 1 243 ? 17.668 -2.680 -17.419 1.00 78.00 243 SER A CA 1
ATOM 1921 C C . SER A 1 243 ? 16.271 -2.502 -16.814 1.00 78.00 243 SER A C 1
ATOM 1923 O O . SER A 1 243 ? 15.292 -2.419 -17.549 1.00 78.00 243 SER A O 1
ATOM 1925 N N . THR A 1 244 ? 16.195 -2.347 -15.491 1.00 82.88 244 THR A N 1
ATOM 1926 C CA . THR A 1 244 ? 14.991 -1.960 -14.731 1.00 82.88 244 THR A CA 1
ATOM 1927 C C . THR A 1 244 ? 15.222 -0.635 -14.000 1.00 82.88 244 THR A C 1
ATOM 1929 O O . THR A 1 244 ? 16.285 -0.430 -13.407 1.00 82.88 244 THR A O 1
ATOM 1932 N N . ILE A 1 245 ? 14.260 0.285 -14.070 1.00 77.69 245 ILE A N 1
ATOM 1933 C CA . ILE A 1 245 ? 14.317 1.619 -13.444 1.00 77.69 245 ILE A CA 1
ATOM 1934 C C . ILE A 1 245 ? 13.178 1.807 -12.438 1.00 77.69 245 ILE A C 1
ATOM 1936 O O . ILE A 1 245 ? 12.370 0.915 -12.260 1.00 77.69 245 ILE A O 1
ATOM 1940 N N . ASP A 1 246 ? 13.112 2.979 -11.803 1.00 73.56 246 ASP A N 1
ATOM 1941 C CA . ASP A 1 246 ? 12.023 3.376 -10.892 1.00 73.56 246 ASP A CA 1
ATOM 1942 C C . ASP A 1 246 ? 11.991 2.672 -9.526 1.00 73.56 246 ASP A C 1
ATOM 1944 O O . ASP A 1 246 ? 10.992 2.668 -8.812 1.00 73.56 246 ASP A O 1
ATOM 1948 N N . TRP A 1 247 ? 13.182 2.286 -9.063 1.00 78.06 247 TRP A N 1
ATOM 1949 C CA . TRP A 1 247 ? 13.517 1.899 -7.685 1.00 78.06 247 TRP A CA 1
ATOM 1950 C C . TRP A 1 247 ? 13.407 3.048 -6.645 1.00 78.06 247 TRP A C 1
ATOM 1952 O O . TRP A 1 247 ? 14.113 3.060 -5.637 1.00 78.06 247 TRP A O 1
ATOM 1962 N N . GLN A 1 248 ? 12.551 4.050 -6.872 1.00 70.12 248 GLN A N 1
ATOM 1963 C CA . GLN A 1 248 ? 12.344 5.179 -5.954 1.00 70.12 248 GLN A CA 1
ATOM 1964 C C . GLN A 1 248 ? 11.443 4.799 -4.783 1.00 70.12 248 GLN A C 1
ATOM 1966 O O . GLN A 1 248 ? 10.494 4.044 -4.942 1.00 70.12 248 GLN A O 1
ATOM 1971 N N . ALA A 1 249 ? 11.731 5.350 -3.600 1.00 72.12 249 ALA A N 1
ATOM 1972 C CA . ALA A 1 249 ? 11.026 5.043 -2.348 1.00 72.12 249 ALA A CA 1
ATOM 1973 C C . ALA A 1 249 ? 11.013 3.545 -1.953 1.00 72.12 249 ALA A C 1
ATOM 1975 O O . ALA A 1 249 ? 10.265 3.152 -1.055 1.00 72.12 249 ALA A O 1
ATOM 1976 N N . VAL A 1 250 ? 11.860 2.724 -2.592 1.00 78.50 250 VAL A N 1
ATOM 1977 C CA . VAL A 1 250 ? 12.062 1.313 -2.257 1.00 78.50 250 VAL A CA 1
ATOM 1978 C C . VAL A 1 250 ? 12.542 1.170 -0.814 1.00 78.50 250 VAL A C 1
ATOM 1980 O O . VAL A 1 250 ? 13.355 1.955 -0.308 1.00 78.50 250 VAL A O 1
ATOM 1983 N N . ASN A 1 251 ? 12.023 0.160 -0.125 1.00 74.56 251 ASN A N 1
ATOM 1984 C CA . ASN A 1 251 ? 12.337 -0.079 1.270 1.00 74.56 251 ASN A CA 1
ATOM 1985 C C . ASN A 1 251 ? 12.425 -1.573 1.581 1.00 74.56 251 ASN A C 1
ATOM 1987 O O . ASN A 1 251 ? 11.752 -2.396 0.970 1.00 74.56 251 ASN A O 1
ATOM 1991 N N . LEU A 1 252 ? 13.239 -1.899 2.578 1.00 73.44 252 LEU A N 1
ATOM 1992 C CA . LEU A 1 252 ? 13.243 -3.189 3.246 1.00 73.44 252 LEU A CA 1
ATOM 1993 C C . LEU A 1 252 ? 12.027 -3.250 4.177 1.00 73.44 252 LEU A C 1
ATOM 1995 O O . LEU A 1 252 ? 11.901 -2.449 5.108 1.00 73.44 252 LEU A O 1
ATOM 1999 N N . ALA A 1 253 ? 11.125 -4.186 3.899 1.00 78.56 253 ALA A N 1
ATOM 2000 C CA . ALA A 1 253 ? 9.923 -4.497 4.677 1.00 78.56 253 ALA A CA 1
ATOM 2001 C C . ALA A 1 253 ? 9.754 -6.023 4.807 1.00 78.56 253 ALA A C 1
ATOM 2003 O O . ALA A 1 253 ? 10.377 -6.768 4.046 1.00 78.56 253 ALA A O 1
ATOM 2004 N N . PRO A 1 254 ? 8.895 -6.516 5.717 1.00 83.00 254 PRO A N 1
ATOM 2005 C CA . PRO A 1 254 ? 8.481 -7.916 5.725 1.00 83.00 254 PRO A CA 1
ATOM 2006 C C . PRO A 1 254 ? 7.873 -8.302 4.368 1.00 83.00 254 PRO A C 1
ATOM 2008 O O . PRO A 1 254 ? 6.970 -7.610 3.885 1.00 83.00 254 PRO A O 1
ATOM 2011 N N . LEU A 1 255 ? 8.345 -9.391 3.751 1.00 83.50 255 LEU A N 1
ATOM 2012 C CA . LEU A 1 255 ? 7.890 -9.851 2.428 1.00 83.50 255 LEU A CA 1
ATOM 2013 C C . LEU A 1 255 ? 6.355 -9.879 2.308 1.00 83.50 255 LEU A C 1
ATOM 2015 O O . LEU A 1 255 ? 5.809 -9.286 1.377 1.00 83.50 255 LEU A O 1
ATOM 2019 N N . PHE A 1 256 ? 5.648 -10.476 3.274 1.00 88.94 256 PHE A N 1
ATOM 2020 C CA . PHE A 1 256 ? 4.181 -10.593 3.231 1.00 88.94 256 PHE A CA 1
ATOM 2021 C C . PHE A 1 256 ? 3.415 -9.264 3.316 1.00 88.94 256 PHE A C 1
ATOM 2023 O O . PHE A 1 256 ? 2.246 -9.223 2.947 1.00 88.94 256 PHE A O 1
ATOM 2030 N N . LEU A 1 257 ? 4.028 -8.173 3.786 1.00 85.12 257 LEU A N 1
ATOM 2031 C CA . LEU A 1 257 ? 3.375 -6.862 3.760 1.00 85.12 257 LEU A CA 1
ATOM 2032 C C . LEU A 1 257 ? 3.457 -6.217 2.382 1.00 85.12 257 LEU A C 1
ATOM 2034 O O . LEU A 1 257 ? 2.472 -5.663 1.888 1.00 85.12 257 LEU A O 1
ATOM 2038 N N . GLN A 1 258 ? 4.638 -6.256 1.771 1.00 85.94 258 GLN A N 1
ATOM 2039 C CA . GLN A 1 258 ? 4.896 -5.526 0.535 1.00 85.94 258 GLN A CA 1
ATOM 2040 C C . GLN A 1 258 ? 4.441 -6.289 -0.705 1.00 85.94 258 GLN A C 1
ATOM 2042 O O . GLN A 1 258 ? 3.829 -5.671 -1.562 1.00 85.94 258 GLN A O 1
ATOM 2047 N N . VAL A 1 259 ? 4.615 -7.613 -0.762 1.00 89.31 259 VAL A N 1
ATOM 2048 C CA . VAL A 1 259 ? 4.347 -8.437 -1.953 1.00 89.31 259 VAL A CA 1
ATOM 2049 C C . VAL A 1 259 ? 2.989 -8.139 -2.611 1.00 89.31 259 VAL A C 1
ATOM 2051 O O . VAL A 1 259 ? 1.961 -8.080 -1.940 1.00 89.31 259 VAL A O 1
ATOM 2054 N N . HIS A 1 260 ? 2.960 -7.930 -3.921 1.00 88.56 260 HIS A N 1
ATOM 2055 C CA . HIS A 1 260 ? 1.735 -7.748 -4.709 1.00 88.56 260 HIS A CA 1
ATOM 2056 C C . HIS A 1 260 ? 1.983 -8.215 -6.145 1.00 88.56 260 HIS A C 1
ATOM 2058 O O . HIS A 1 260 ? 3.135 -8.359 -6.553 1.00 88.56 260 HIS A O 1
ATOM 2064 N N . HIS A 1 261 ? 0.926 -8.459 -6.919 1.00 87.94 261 HIS A N 1
ATOM 2065 C CA . HIS A 1 261 ? 1.073 -8.637 -8.363 1.00 87.94 261 HIS A CA 1
ATOM 2066 C C . HIS A 1 261 ? 1.727 -7.392 -8.968 1.00 87.94 261 HIS A C 1
ATOM 2068 O O . HIS A 1 261 ? 1.466 -6.270 -8.542 1.00 87.94 261 HIS A O 1
ATOM 2074 N N . LEU A 1 262 ? 2.656 -7.586 -9.901 1.00 85.75 262 LEU A N 1
ATOM 2075 C CA . LEU A 1 262 ? 3.372 -6.474 -10.526 1.00 85.75 262 LEU A CA 1
ATOM 2076 C C . LEU A 1 262 ? 2.427 -5.752 -11.492 1.00 85.75 262 LEU A C 1
ATOM 2078 O O . LEU A 1 262 ? 1.728 -6.426 -12.245 1.00 85.75 262 LEU A O 1
ATOM 2082 N N . VAL A 1 263 ? 2.476 -4.418 -11.547 1.00 83.06 263 VAL A N 1
ATOM 2083 C CA . VAL A 1 263 ? 1.658 -3.597 -12.468 1.00 83.06 263 VAL A CA 1
ATOM 2084 C C . VAL A 1 263 ? 1.794 -4.077 -13.925 1.00 83.06 263 VAL A C 1
ATOM 2086 O O . VAL A 1 263 ? 0.826 -4.096 -14.676 1.00 83.06 263 VAL A O 1
ATOM 2089 N N . LEU A 1 264 ? 2.971 -4.592 -14.303 1.00 84.81 264 LEU A N 1
ATOM 2090 C CA . LEU A 1 264 ? 3.252 -5.272 -15.575 1.00 84.81 264 LEU A CA 1
ATOM 2091 C C . LEU A 1 264 ? 2.256 -6.388 -15.970 1.00 84.81 264 LEU A C 1
ATOM 2093 O O . LEU A 1 264 ? 2.088 -6.648 -17.162 1.00 84.81 264 LEU A O 1
ATOM 2097 N N . VAL A 1 265 ? 1.649 -7.085 -15.003 1.00 88.88 265 VAL A N 1
ATOM 2098 C CA . VAL A 1 265 ? 0.689 -8.183 -15.237 1.00 88.88 265 VAL A CA 1
ATOM 2099 C C . VAL A 1 265 ? -0.740 -7.845 -14.803 1.00 88.88 265 VAL A C 1
ATOM 2101 O O . VAL A 1 265 ? -1.632 -8.673 -14.989 1.00 88.88 265 VAL A O 1
ATOM 2104 N N . GLU A 1 266 ? -0.974 -6.655 -14.248 1.00 86.12 266 GLU A N 1
ATOM 2105 C CA . GLU A 1 266 ? -2.314 -6.166 -13.919 1.00 86.12 266 GLU A CA 1
ATOM 2106 C C . GLU A 1 266 ? -3.110 -5.819 -15.188 1.00 86.12 266 GLU A C 1
ATOM 2108 O O . GLU A 1 266 ? -2.558 -5.524 -16.251 1.00 86.12 266 GLU A O 1
ATOM 2113 N N . PHE A 1 267 ? -4.438 -5.904 -15.098 1.00 88.06 267 PHE A N 1
ATOM 2114 C CA . PHE A 1 267 ? -5.339 -5.633 -16.216 1.00 88.06 267 PHE A CA 1
ATOM 2115 C C . PHE A 1 267 ? -6.738 -5.255 -15.722 1.00 88.06 267 PHE A C 1
ATOM 2117 O O . PHE A 1 267 ? -7.179 -5.692 -14.661 1.00 88.06 267 PHE A O 1
ATOM 2124 N N . GLU A 1 268 ? -7.469 -4.493 -16.533 1.00 82.81 268 GLU A N 1
ATOM 2125 C CA . GLU A 1 268 ? -8.881 -4.196 -16.286 1.00 82.81 268 GLU A CA 1
ATOM 2126 C C . GLU A 1 268 ? -9.752 -5.425 -16.593 1.00 82.81 268 GLU A C 1
ATOM 2128 O O . GLU A 1 268 ? -9.815 -5.897 -17.732 1.00 82.81 268 GLU A O 1
ATOM 2133 N N . GLY A 1 269 ? -10.440 -5.948 -15.577 1.00 86.06 269 GLY A N 1
ATOM 2134 C CA . GLY A 1 269 ? -11.404 -7.039 -15.718 1.00 86.06 269 GLY A CA 1
ATOM 2135 C C . GLY A 1 269 ? -11.354 -8.059 -14.575 1.00 86.06 269 GLY A C 1
ATOM 2136 O O . GLY A 1 269 ? -10.617 -7.888 -13.607 1.00 86.06 269 GLY A O 1
ATOM 2137 N N . PRO A 1 270 ? -12.145 -9.144 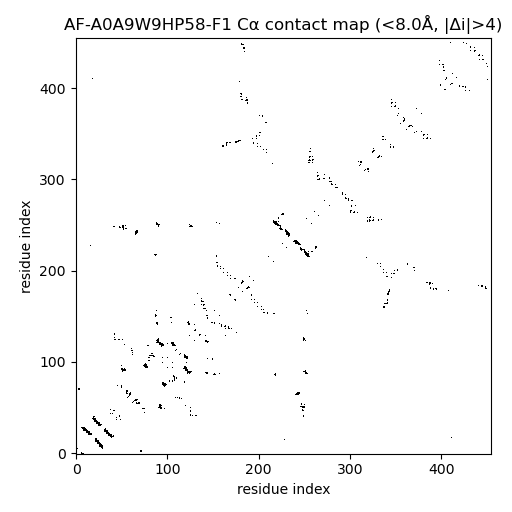-14.661 1.00 88.44 270 PRO A N 1
ATOM 2138 C CA . PRO A 1 270 ? -12.187 -10.161 -13.618 1.00 88.44 270 PRO A CA 1
ATOM 2139 C C . PRO A 1 270 ? -10.884 -10.971 -13.562 1.00 88.44 270 PRO A C 1
ATOM 2141 O O . PRO A 1 270 ? -10.458 -11.564 -14.562 1.00 88.44 270 PRO A O 1
ATOM 2144 N N . VAL A 1 271 ? -10.289 -11.045 -12.369 1.00 89.31 271 VAL A N 1
ATOM 2145 C CA . VAL A 1 271 ? -9.143 -11.912 -12.059 1.00 89.31 271 VAL A CA 1
ATOM 2146 C C . VAL A 1 271 ? -9.571 -13.388 -12.161 1.00 89.31 271 VAL A C 1
ATOM 2148 O O . VAL A 1 271 ? -10.623 -13.752 -11.637 1.00 89.31 271 VAL A O 1
ATOM 2151 N N . PRO A 1 272 ? -8.819 -14.259 -12.864 1.00 88.50 272 PRO A N 1
ATOM 2152 C CA . PRO A 1 272 ? -9.286 -15.607 -13.171 1.00 88.50 272 PRO A CA 1
ATOM 2153 C C . PRO A 1 272 ? -8.976 -16.633 -12.070 1.00 88.50 272 PRO A C 1
ATOM 2155 O O . PRO A 1 272 ? -7.829 -17.050 -11.916 1.00 88.50 272 PRO A O 1
ATOM 2158 N N . ASP A 1 273 ? -10.010 -17.174 -11.426 1.00 84.12 273 ASP A N 1
ATOM 2159 C CA . ASP A 1 273 ? -9.878 -18.159 -10.342 1.00 84.12 273 ASP A CA 1
ATOM 2160 C C . ASP A 1 273 ? -9.012 -19.397 -10.663 1.00 84.12 273 ASP A C 1
ATOM 2162 O O . ASP A 1 273 ? -9.065 -19.994 -11.752 1.00 84.12 273 ASP A O 1
ATOM 2166 N N . GLY A 1 274 ? -8.247 -19.831 -9.653 1.00 83.25 274 GLY A N 1
ATOM 2167 C CA . GLY A 1 274 ? -7.461 -21.069 -9.638 1.00 83.25 274 GLY A CA 1
ATOM 2168 C C . GLY A 1 274 ? -6.481 -21.212 -10.808 1.00 83.25 274 GLY A C 1
ATOM 2169 O O . GLY A 1 274 ? -6.098 -20.243 -11.447 1.00 83.25 274 GLY A O 1
ATOM 2170 N N . LEU A 1 275 ? -6.103 -22.444 -11.161 1.00 82.31 275 LEU A N 1
ATOM 2171 C CA . LEU A 1 275 ? -5.194 -22.725 -12.292 1.00 82.31 275 LEU A CA 1
ATOM 2172 C C . LEU A 1 275 ? -5.919 -23.265 -13.545 1.00 82.31 275 LEU A C 1
ATOM 2174 O O . LEU A 1 275 ? -5.302 -23.837 -14.440 1.00 82.31 275 LEU A O 1
ATOM 2178 N N . GLY A 1 276 ? -7.244 -23.092 -13.618 1.00 83.25 276 GLY A N 1
ATOM 2179 C CA . GLY A 1 276 ? -8.064 -23.530 -14.752 1.00 83.25 276 GLY A CA 1
ATOM 2180 C C . GLY A 1 276 ? -7.821 -22.736 -16.045 1.00 83.25 276 GLY A C 1
ATOM 2181 O O . GLY A 1 276 ? -7.380 -21.586 -16.015 1.00 83.25 276 GLY A O 1
ATOM 2182 N N . SER A 1 277 ? -8.151 -23.353 -17.186 1.00 85.38 277 SER A N 1
ATOM 2183 C CA . SER A 1 277 ? -8.004 -22.756 -18.523 1.00 85.38 277 SER A CA 1
ATOM 2184 C C . SER A 1 277 ? -8.905 -21.531 -18.722 1.00 85.38 277 SER A C 1
ATOM 2186 O O . SER A 1 277 ? -10.111 -21.604 -18.481 1.00 85.38 277 SER A O 1
ATOM 2188 N N . ILE A 1 278 ? -8.331 -20.432 -19.226 1.00 91.44 278 ILE A N 1
ATOM 2189 C CA . ILE A 1 278 ? -9.074 -19.214 -19.571 1.00 91.44 278 ILE A CA 1
ATOM 2190 C C . ILE A 1 278 ? -9.830 -19.422 -20.889 1.00 91.44 278 ILE A C 1
ATOM 2192 O O . ILE A 1 278 ? -9.225 -19.658 -21.946 1.00 91.44 278 ILE A O 1
ATOM 2196 N N . LYS A 1 279 ? -11.158 -19.307 -20.831 1.00 90.44 279 LYS A N 1
ATOM 2197 C CA . LYS A 1 279 ? -12.070 -19.434 -21.976 1.00 90.44 279 LYS A CA 1
ATOM 2198 C C . LYS A 1 279 ? -12.508 -18.060 -22.489 1.00 90.44 279 LYS A C 1
ATOM 2200 O O . LYS A 1 279 ? -12.457 -17.076 -21.763 1.00 90.44 279 LYS A O 1
ATOM 2205 N N . LEU A 1 280 ? -12.928 -18.010 -23.752 1.00 93.25 280 LEU A N 1
ATOM 2206 C CA . LEU A 1 280 ? -13.730 -16.895 -24.266 1.00 93.25 280 LEU A CA 1
ATOM 2207 C C . LEU A 1 280 ? -15.189 -17.057 -23.787 1.00 93.25 280 LEU A C 1
ATOM 2209 O O . LEU A 1 280 ? -15.556 -18.172 -23.408 1.00 93.25 280 LEU A O 1
ATOM 2213 N N . PRO A 1 281 ? -16.013 -15.992 -23.807 1.00 91.31 281 PRO A N 1
ATOM 2214 C CA . PRO A 1 281 ? -17.451 -16.097 -23.551 1.00 91.31 281 PRO A CA 1
ATOM 2215 C C . PRO A 1 281 ? -18.127 -17.112 -24.482 1.00 91.31 281 PRO A C 1
ATOM 2217 O O . PRO A 1 281 ? -17.760 -17.209 -25.651 1.00 91.31 281 PRO A O 1
ATOM 2220 N N . ASP A 1 282 ? -19.142 -17.833 -24.002 1.00 93.56 282 ASP A N 1
ATOM 2221 C CA . ASP A 1 282 ? -19.813 -18.875 -24.800 1.00 93.56 282 ASP A CA 1
ATOM 2222 C C . ASP A 1 282 ? -20.513 -18.314 -26.056 1.00 93.56 282 ASP A C 1
ATOM 2224 O O . ASP A 1 282 ? -20.656 -19.016 -27.052 1.00 93.56 282 ASP A O 1
ATOM 2228 N N . ASN A 1 283 ? -20.900 -17.033 -26.038 1.00 93.44 283 ASN A N 1
ATOM 2229 C CA . ASN A 1 283 ? -21.501 -16.310 -27.163 1.00 93.44 283 ASN A CA 1
ATOM 2230 C C . ASN A 1 283 ? -20.475 -15.550 -28.030 1.00 93.44 283 ASN A C 1
ATOM 2232 O O . ASN A 1 283 ? -20.847 -14.610 -28.729 1.00 93.44 283 ASN A O 1
ATOM 2236 N N . PHE A 1 284 ? -19.183 -15.892 -27.954 1.00 94.19 284 PHE A N 1
ATOM 2237 C CA . PHE A 1 284 ? -18.104 -15.141 -28.608 1.00 94.19 284 PHE A CA 1
ATOM 2238 C C . PHE A 1 284 ? -18.324 -14.924 -30.114 1.00 94.19 284 PHE A C 1
ATOM 2240 O O . PHE A 1 284 ? -18.099 -13.818 -30.608 1.00 94.19 284 PHE A O 1
ATOM 2247 N N . ASP A 1 285 ? -18.781 -15.951 -30.831 1.00 94.81 285 ASP A N 1
ATOM 2248 C CA . ASP A 1 285 ? -18.975 -15.891 -32.284 1.00 94.81 285 ASP A CA 1
ATOM 2249 C C . ASP A 1 285 ? -20.149 -14.976 -32.695 1.00 94.81 285 ASP A C 1
ATOM 2251 O O . ASP A 1 285 ? -20.148 -14.451 -33.809 1.00 94.81 285 ASP A O 1
ATOM 2255 N N . ASP A 1 286 ? -21.092 -14.706 -31.781 1.00 95.69 286 ASP A N 1
ATOM 2256 C CA . ASP A 1 286 ? -22.227 -13.789 -31.977 1.00 95.69 286 ASP A CA 1
ATOM 2257 C C . ASP A 1 286 ? -21.885 -12.315 -31.655 1.00 95.69 286 ASP A C 1
ATOM 2259 O O . ASP A 1 286 ? -22.695 -11.411 -31.885 1.00 95.69 286 ASP A O 1
ATOM 2263 N N . LEU A 1 287 ? -20.704 -12.042 -31.085 1.00 94.62 287 LEU A N 1
ATOM 2264 C CA . LEU A 1 287 ? -20.268 -10.687 -30.729 1.00 94.62 287 LEU A CA 1
ATOM 2265 C C . LEU A 1 287 ? -19.838 -9.878 -31.961 1.00 94.62 287 LEU A C 1
ATOM 2267 O O . LEU A 1 287 ? -19.324 -10.422 -32.939 1.00 94.62 287 LEU A O 1
ATOM 2271 N N . SER A 1 288 ? -19.963 -8.547 -31.878 1.00 96.62 288 SER A N 1
ATOM 2272 C CA . SER A 1 288 ? -19.405 -7.652 -32.901 1.00 96.62 288 SER A CA 1
ATOM 2273 C C . SER A 1 288 ? -17.869 -7.769 -32.964 1.00 96.62 288 SER A C 1
ATOM 2275 O O . SER A 1 288 ? -17.249 -8.147 -31.963 1.00 96.62 288 SER A O 1
ATOM 2277 N N . PRO A 1 289 ? -17.221 -7.427 -34.094 1.00 95.75 289 PRO A N 1
ATOM 2278 C CA . PRO A 1 289 ? -15.766 -7.527 -34.240 1.00 95.75 289 PRO A CA 1
ATOM 2279 C C . PRO A 1 289 ? -14.970 -6.792 -33.149 1.00 95.75 289 PRO A C 1
ATOM 2281 O O . PRO A 1 289 ? -13.916 -7.266 -32.726 1.00 95.75 289 PRO A O 1
ATOM 2284 N N . GLU A 1 290 ? -15.491 -5.667 -32.658 1.00 94.75 290 GLU A N 1
ATOM 2285 C CA . GLU A 1 290 ? -14.911 -4.868 -31.574 1.00 94.75 290 GLU A CA 1
ATOM 2286 C C . GLU A 1 290 ? -14.956 -5.643 -30.251 1.00 94.75 290 GLU A C 1
ATOM 2288 O O . GLU A 1 290 ? -13.919 -5.862 -29.625 1.00 94.75 290 GLU A O 1
ATOM 2293 N N . LYS A 1 291 ? -16.129 -6.172 -29.881 1.00 93.88 291 LYS A N 1
ATOM 2294 C CA . LYS A 1 291 ? -16.303 -6.980 -28.663 1.00 93.88 291 LYS A CA 1
ATOM 2295 C C . LYS A 1 291 ? -15.543 -8.306 -28.720 1.00 93.88 291 LYS A C 1
ATOM 2297 O O . LYS A 1 291 ? -15.034 -8.778 -27.705 1.00 93.88 291 LYS A O 1
ATOM 2302 N N . GLN A 1 292 ? -15.403 -8.897 -29.908 1.00 94.62 292 GLN A N 1
ATOM 2303 C CA . GLN A 1 292 ? -14.525 -10.047 -30.118 1.00 94.62 292 GLN A CA 1
ATOM 2304 C C . GLN A 1 292 ? -13.049 -9.694 -29.884 1.00 94.62 292 GLN A C 1
ATOM 2306 O O . GLN A 1 292 ? -12.301 -10.507 -29.336 1.00 94.62 292 GLN A O 1
ATOM 2311 N N . LEU A 1 293 ? -12.605 -8.503 -30.297 1.00 94.44 293 LEU A N 1
ATOM 2312 C CA . LEU A 1 293 ? -11.246 -8.022 -30.048 1.00 94.44 293 LEU A CA 1
ATOM 2313 C C . LEU A 1 293 ? -11.013 -7.746 -28.554 1.00 94.44 293 LEU A C 1
ATOM 2315 O O . LEU A 1 293 ? -9.983 -8.158 -28.026 1.00 94.44 293 LEU A O 1
ATOM 2319 N N . GLU A 1 294 ? -11.966 -7.116 -27.868 1.00 93.06 294 GLU A N 1
ATOM 2320 C CA . GLU A 1 294 ? -11.940 -6.888 -26.415 1.00 93.06 294 GLU A CA 1
ATOM 2321 C C . GLU A 1 294 ? -11.847 -8.208 -25.637 1.00 93.06 294 GLU A C 1
ATOM 2323 O O . GLU A 1 294 ? -10.911 -8.400 -24.861 1.00 93.06 294 GLU A O 1
ATOM 2328 N N . ALA A 1 295 ? -12.729 -9.174 -25.915 1.00 93.88 295 ALA A N 1
ATOM 2329 C CA . ALA A 1 295 ? -12.703 -10.486 -25.266 1.00 93.88 295 ALA A CA 1
ATOM 2330 C C . ALA A 1 295 ? -11.395 -11.261 -25.538 1.00 93.88 295 ALA A C 1
ATOM 2332 O O . ALA A 1 295 ? -10.886 -11.952 -24.653 1.00 93.88 295 ALA A O 1
ATOM 2333 N N . LYS A 1 296 ? -10.805 -11.123 -26.736 1.00 95.38 296 LYS A N 1
ATOM 2334 C CA . LYS A 1 296 ? -9.477 -11.679 -27.058 1.00 95.38 296 LYS A CA 1
ATOM 2335 C C . LYS A 1 296 ? -8.353 -11.003 -26.261 1.00 95.38 296 LYS A C 1
ATOM 2337 O O . LYS A 1 296 ? -7.479 -11.713 -25.768 1.00 95.38 296 LYS A O 1
ATOM 2342 N N . LYS A 1 297 ? -8.377 -9.671 -26.111 1.00 94.12 297 LYS A N 1
ATOM 2343 C CA . LYS A 1 297 ? -7.404 -8.912 -25.301 1.00 94.12 297 LYS A CA 1
ATOM 2344 C C . LYS A 1 297 ? -7.486 -9.294 -23.822 1.00 94.12 297 LYS A C 1
ATOM 2346 O O . LYS A 1 297 ? -6.467 -9.666 -23.249 1.00 94.12 297 LYS A O 1
ATOM 2351 N N . LEU A 1 298 ? -8.689 -9.290 -23.242 1.00 94.06 298 LEU A N 1
ATOM 2352 C CA . LEU A 1 298 ? -8.922 -9.680 -21.848 1.00 94.06 298 LEU A CA 1
ATOM 2353 C C . LEU A 1 298 ? -8.432 -11.110 -21.583 1.00 94.06 298 LEU A C 1
ATOM 2355 O O . LEU A 1 298 ? -7.665 -11.337 -20.651 1.00 94.06 298 LEU A O 1
ATOM 2359 N N . ARG A 1 299 ? -8.777 -12.066 -22.457 1.00 95.00 299 ARG A N 1
ATOM 2360 C CA . ARG A 1 299 ? -8.288 -13.448 -22.349 1.00 95.00 299 ARG A CA 1
ATOM 2361 C C . ARG A 1 299 ? -6.762 -13.544 -22.405 1.00 95.00 299 ARG A C 1
ATOM 2363 O O . ARG A 1 299 ? -6.192 -14.385 -21.710 1.00 95.00 299 ARG A O 1
ATOM 2370 N N . ALA A 1 300 ? -6.098 -12.732 -23.229 1.00 93.81 300 ALA A N 1
ATOM 2371 C CA . ALA A 1 300 ? -4.639 -12.707 -23.304 1.00 93.81 300 ALA A CA 1
ATOM 2372 C C . ALA A 1 300 ? -4.016 -12.176 -22.000 1.00 93.81 300 ALA A C 1
ATOM 2374 O O . ALA A 1 300 ? -3.121 -12.826 -21.463 1.00 93.81 300 ALA A O 1
ATOM 2375 N N . ALA A 1 301 ? -4.544 -11.079 -21.449 1.00 93.06 301 ALA A N 1
ATOM 2376 C CA . ALA A 1 301 ? -4.102 -10.517 -20.170 1.00 93.06 301 ALA A CA 1
ATOM 2377 C C . ALA A 1 301 ? -4.313 -11.497 -18.999 1.00 93.06 301 ALA A C 1
ATOM 2379 O O . ALA A 1 301 ? -3.366 -11.835 -18.293 1.00 93.06 301 ALA A O 1
ATOM 2380 N N . GLN A 1 302 ? -5.511 -12.081 -18.880 1.00 94.62 302 GLN A N 1
ATOM 2381 C CA . GLN A 1 302 ? -5.819 -13.141 -17.907 1.00 94.62 302 GLN A CA 1
ATOM 2382 C C . GLN A 1 302 ? -4.897 -14.365 -18.039 1.00 94.62 302 GLN A C 1
ATOM 2384 O O . GLN A 1 302 ? -4.566 -15.009 -17.043 1.00 94.62 302 GLN A O 1
ATOM 2389 N N . SER A 1 303 ? -4.481 -14.707 -19.263 1.00 93.38 303 SER A N 1
ATOM 2390 C CA . SER A 1 303 ? -3.545 -15.813 -19.506 1.00 93.38 303 SER A CA 1
ATOM 2391 C C . SER A 1 303 ? -2.117 -15.463 -19.080 1.00 93.38 303 SER A C 1
ATOM 2393 O O . SER A 1 303 ? -1.422 -16.337 -18.568 1.00 93.38 303 SER A O 1
ATOM 2395 N N . LEU A 1 304 ? -1.688 -14.206 -19.251 1.00 91.94 304 LEU A N 1
ATOM 2396 C CA . LEU A 1 304 ? -0.394 -13.712 -18.770 1.00 91.94 304 LEU A CA 1
ATOM 2397 C C . LEU A 1 304 ? -0.347 -13.674 -17.237 1.00 91.94 304 LEU A C 1
ATOM 2399 O O . LEU A 1 304 ? 0.584 -14.222 -16.654 1.00 91.94 304 LEU A O 1
ATOM 2403 N N . TYR A 1 305 ? -1.379 -13.120 -16.595 1.00 92.69 305 TYR A N 1
ATOM 2404 C CA . TYR A 1 305 ? -1.532 -13.108 -15.136 1.00 92.69 305 TYR A CA 1
ATOM 2405 C C . TYR A 1 305 ? -1.479 -14.530 -14.553 1.00 92.69 305 TYR A C 1
ATOM 2407 O O . TYR A 1 305 ? -0.691 -14.825 -13.659 1.00 92.69 305 TYR A O 1
ATOM 2415 N N . LYS A 1 306 ? -2.234 -15.469 -15.142 1.00 91.81 306 LYS A N 1
ATOM 2416 C CA . LYS A 1 306 ? -2.215 -16.880 -14.724 1.00 91.81 306 LYS A CA 1
ATOM 2417 C C . LYS A 1 306 ? -0.865 -17.560 -14.959 1.00 91.81 306 LYS A C 1
ATOM 2419 O O . LYS A 1 306 ? -0.459 -18.404 -14.164 1.00 91.81 306 LYS A O 1
ATOM 2424 N N . LEU A 1 307 ? -0.165 -17.223 -16.044 1.00 91.62 307 LEU A N 1
ATOM 2425 C CA . LEU A 1 307 ? 1.184 -17.731 -16.286 1.00 91.62 307 LEU A CA 1
ATOM 2426 C C . LEU A 1 307 ? 2.168 -17.195 -15.239 1.00 91.62 307 LEU A C 1
ATOM 2428 O O . LEU A 1 307 ? 2.990 -17.971 -14.760 1.00 91.62 307 LEU A O 1
ATOM 2432 N N . TYR A 1 308 ? 2.055 -15.921 -14.855 1.00 91.19 308 TYR A N 1
ATOM 2433 C CA . TYR A 1 308 ? 2.841 -15.329 -13.774 1.00 91.19 308 TYR A CA 1
ATOM 2434 C C . TYR A 1 308 ? 2.626 -16.080 -12.452 1.00 91.19 308 TYR A C 1
ATOM 2436 O O . TYR A 1 308 ? 3.608 -16.537 -11.876 1.00 91.19 308 TYR A O 1
ATOM 2444 N N . ASP A 1 309 ? 1.379 -16.329 -12.034 1.00 90.12 309 ASP A N 1
ATOM 2445 C CA . ASP A 1 309 ? 1.083 -17.115 -10.822 1.00 90.12 309 ASP A CA 1
ATOM 2446 C C . ASP A 1 309 ? 1.683 -18.532 -10.872 1.00 90.12 309 ASP A C 1
ATOM 2448 O O . ASP A 1 309 ? 2.246 -19.015 -9.888 1.00 90.12 309 ASP A O 1
ATOM 2452 N N . ILE A 1 310 ? 1.609 -19.209 -12.027 1.00 91.25 310 ILE A N 1
ATOM 2453 C CA . ILE A 1 310 ? 2.208 -20.541 -12.214 1.00 91.25 310 ILE A CA 1
ATOM 2454 C C . ILE A 1 310 ? 3.734 -20.481 -12.074 1.00 91.25 310 ILE A C 1
ATOM 2456 O O . ILE A 1 310 ? 4.312 -21.341 -11.410 1.00 91.25 310 ILE A O 1
ATOM 2460 N N . GLN A 1 311 ? 4.391 -19.484 -12.675 1.00 91.12 311 GLN A N 1
ATOM 2461 C CA . GLN A 1 311 ? 5.840 -19.309 -12.543 1.00 91.12 311 GLN A CA 1
ATOM 2462 C C . GLN A 1 311 ? 6.233 -18.936 -11.110 1.00 91.12 311 GLN A C 1
ATOM 2464 O O . GLN A 1 311 ? 7.210 -19.475 -10.599 1.00 91.12 311 GLN A O 1
ATOM 2469 N N . LEU A 1 312 ? 5.448 -18.097 -10.429 1.00 89.62 312 LEU A N 1
ATOM 2470 C CA . LEU A 1 312 ? 5.670 -17.716 -9.036 1.00 89.62 312 LEU A CA 1
ATOM 2471 C C . LEU A 1 312 ? 5.611 -18.938 -8.109 1.00 89.62 312 LEU A C 1
ATOM 2473 O O . LEU A 1 312 ? 6.531 -19.166 -7.329 1.00 89.62 312 LEU A O 1
ATOM 2477 N N . LEU A 1 313 ? 4.580 -19.778 -8.254 1.00 90.56 313 LEU A N 1
ATOM 2478 C CA . LEU A 1 313 ? 4.431 -21.031 -7.505 1.00 90.56 313 LEU A CA 1
ATOM 2479 C C . LEU A 1 313 ? 5.555 -22.045 -7.786 1.00 90.56 313 LEU A C 1
ATOM 2481 O O . LEU A 1 313 ? 5.872 -22.853 -6.915 1.00 90.56 313 LEU A O 1
ATOM 2485 N N . GLN A 1 314 ? 6.132 -22.035 -8.992 1.00 89.44 314 GLN A N 1
ATOM 2486 C CA . GLN A 1 314 ? 7.195 -22.964 -9.397 1.00 89.44 314 GLN A CA 1
ATOM 2487 C C . GLN A 1 314 ? 8.604 -22.496 -9.014 1.00 89.44 314 GLN A C 1
ATOM 2489 O O . GLN A 1 314 ? 9.441 -23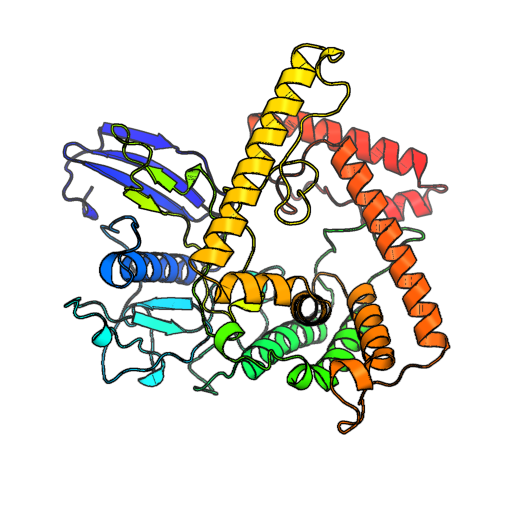.335 -8.687 1.00 89.44 314 GLN A O 1
ATOM 2494 N N . GLN A 1 315 ? 8.881 -21.193 -9.095 1.00 90.19 315 GLN A N 1
ATOM 2495 C CA . GLN A 1 315 ? 10.227 -20.629 -8.946 1.00 90.19 315 GLN A CA 1
ATOM 2496 C C . GLN A 1 315 ? 10.447 -19.915 -7.605 1.00 90.19 315 GLN A C 1
ATOM 2498 O O . GLN A 1 315 ? 11.585 -19.836 -7.149 1.00 90.19 315 GLN A O 1
ATOM 2503 N N . CYS A 1 316 ? 9.390 -19.386 -6.980 1.00 87.94 316 CYS A N 1
ATOM 2504 C CA . CYS A 1 316 ? 9.466 -18.575 -5.760 1.00 87.94 316 CYS A CA 1
ATOM 2505 C C . CYS A 1 316 ? 8.296 -18.886 -4.796 1.00 87.94 316 CYS A C 1
ATOM 2507 O O . CYS A 1 316 ? 7.471 -18.005 -4.511 1.00 87.94 316 CYS A O 1
ATOM 2509 N N . PRO A 1 317 ? 8.171 -20.135 -4.303 1.00 86.19 317 PRO A N 1
ATOM 2510 C CA . PRO A 1 317 ? 7.026 -20.572 -3.503 1.00 86.19 317 PRO A CA 1
ATOM 2511 C C . PRO A 1 317 ? 6.853 -19.796 -2.186 1.00 86.19 317 PRO A C 1
ATOM 2513 O O . PRO A 1 317 ? 5.743 -19.731 -1.661 1.00 86.19 317 PRO A O 1
ATOM 2516 N N . GLU A 1 318 ? 7.907 -19.179 -1.652 1.00 85.31 318 GLU A N 1
ATOM 2517 C CA . GLU A 1 318 ? 7.872 -18.292 -0.482 1.00 85.31 318 GLU A CA 1
ATOM 2518 C C . GLU A 1 318 ? 7.105 -16.997 -0.793 1.00 85.31 318 GLU A C 1
ATOM 2520 O O . GLU A 1 318 ? 6.292 -16.542 0.011 1.00 85.31 318 GLU A O 1
ATOM 2525 N N . ILE A 1 319 ? 7.292 -16.436 -1.994 1.00 89.69 319 ILE A N 1
ATOM 2526 C CA . ILE A 1 319 ? 6.584 -15.231 -2.450 1.00 89.69 319 ILE A CA 1
ATOM 2527 C C . ILE A 1 319 ? 5.100 -15.546 -2.673 1.00 89.69 319 ILE A C 1
ATOM 2529 O O . ILE A 1 319 ? 4.238 -14.777 -2.251 1.00 89.69 319 ILE A O 1
ATOM 2533 N N . ALA A 1 320 ? 4.780 -16.707 -3.254 1.00 89.56 320 ALA A N 1
ATOM 2534 C CA . ALA A 1 320 ? 3.393 -17.153 -3.400 1.00 89.56 320 ALA A CA 1
ATOM 2535 C C . ALA A 1 320 ? 2.705 -17.362 -2.033 1.00 89.56 320 ALA A C 1
ATOM 2537 O O . ALA A 1 320 ? 1.577 -16.912 -1.823 1.00 89.56 320 ALA A O 1
ATOM 2538 N N . GLN A 1 321 ? 3.395 -17.972 -1.061 1.00 90.38 321 GLN A N 1
ATOM 2539 C CA . GLN A 1 321 ? 2.904 -18.087 0.320 1.00 90.38 321 GLN A CA 1
ATOM 2540 C C . GLN A 1 321 ? 2.708 -16.718 0.983 1.00 90.38 321 GLN A C 1
ATOM 2542 O O . GLN A 1 321 ? 1.707 -16.506 1.669 1.00 90.38 321 GLN A O 1
ATOM 2547 N N . ALA A 1 322 ? 3.613 -15.770 0.740 1.00 91.69 322 ALA A N 1
ATOM 2548 C CA . ALA A 1 322 ? 3.503 -14.407 1.239 1.00 91.69 322 ALA A CA 1
ATOM 2549 C C . ALA A 1 322 ? 2.297 -13.662 0.634 1.00 91.69 322 ALA A C 1
ATOM 2551 O O . ALA A 1 322 ? 1.565 -13.008 1.377 1.00 91.69 322 ALA A O 1
ATOM 2552 N N . MET A 1 323 ? 2.021 -13.819 -0.670 1.00 91.50 323 MET A N 1
ATOM 2553 C CA . MET A 1 323 ? 0.801 -13.298 -1.312 1.00 91.50 323 MET A CA 1
ATOM 2554 C C . MET A 1 323 ? -0.463 -13.906 -0.696 1.00 91.50 323 MET A C 1
ATOM 2556 O O . MET A 1 323 ? -1.389 -13.178 -0.328 1.00 91.50 323 MET A O 1
ATOM 2560 N N . HIS A 1 324 ? -0.495 -15.230 -0.511 1.00 90.94 324 HIS A N 1
ATOM 2561 C CA . HIS A 1 324 ? -1.614 -15.895 0.156 1.00 90.94 324 HIS A CA 1
ATOM 2562 C C . HIS A 1 324 ? -1.817 -15.364 1.581 1.00 90.94 324 HIS A C 1
ATOM 2564 O O . HIS A 1 324 ? -2.948 -15.045 1.953 1.00 90.94 324 HIS A O 1
ATOM 2570 N N . LEU A 1 325 ? -0.745 -15.178 2.358 1.00 91.94 325 LEU A N 1
ATOM 2571 C CA . LEU A 1 325 ? -0.842 -14.623 3.705 1.00 91.94 325 LEU A CA 1
ATOM 2572 C C . LEU A 1 325 ? -1.341 -13.173 3.699 1.00 91.94 325 LEU A C 1
ATOM 2574 O O . LEU A 1 325 ? -2.242 -12.860 4.477 1.00 91.94 325 LEU A O 1
ATOM 2578 N N . LYS A 1 326 ? -0.839 -12.321 2.797 1.00 91.62 326 LYS A N 1
ATOM 2579 C CA . LYS A 1 326 ? -1.302 -10.934 2.620 1.00 91.62 326 LYS A CA 1
ATOM 2580 C C . LYS A 1 326 ? -2.795 -10.859 2.301 1.00 91.62 326 LYS A C 1
ATOM 2582 O O . LYS A 1 326 ? -3.511 -10.067 2.905 1.00 91.62 326 LYS A O 1
ATOM 2587 N N . SER A 1 327 ? -3.265 -11.715 1.392 1.00 90.50 327 SER A N 1
ATOM 2588 C CA . SER A 1 327 ? -4.680 -11.789 1.001 1.00 90.50 327 SER A CA 1
ATOM 2589 C C . SER A 1 327 ? -5.589 -12.378 2.093 1.00 90.50 327 SER A C 1
ATOM 2591 O O . SER A 1 327 ? -6.800 -12.155 2.075 1.00 90.50 327 SER A O 1
ATOM 2593 N N . SER A 1 328 ? -5.025 -13.108 3.062 1.00 92.56 328 SER A N 1
ATOM 2594 C CA . SER A 1 328 ? -5.771 -13.702 4.174 1.00 92.56 328 SER A CA 1
ATOM 2595 C C . SER A 1 328 ? -6.321 -12.653 5.149 1.00 92.56 328 SER A C 1
ATOM 2597 O O . SER A 1 328 ? -5.829 -11.531 5.238 1.00 92.56 328 SER A O 1
ATOM 2599 N N . PHE A 1 329 ? -7.290 -13.058 5.973 1.00 93.31 329 PHE A N 1
ATOM 2600 C CA . PHE A 1 329 ? -7.851 -12.220 7.038 1.00 93.31 329 PHE A CA 1
ATOM 2601 C C . PHE A 1 329 ? -6.787 -11.606 7.971 1.00 93.31 329 PHE A C 1
ATOM 2603 O O . PHE A 1 329 ? -6.896 -10.437 8.326 1.00 93.31 329 PHE A O 1
ATOM 2610 N N . LEU A 1 330 ? -5.742 -12.361 8.338 1.00 91.50 330 LEU A N 1
ATOM 2611 C CA . LEU A 1 330 ? -4.658 -11.841 9.182 1.00 91.50 330 LEU A CA 1
ATOM 2612 C C . LEU A 1 330 ? -3.802 -10.809 8.439 1.00 91.50 330 LEU A C 1
ATOM 2614 O O . LEU A 1 330 ? -3.507 -9.751 8.990 1.00 91.50 330 LEU A O 1
ATOM 2618 N N . GLY A 1 331 ? -3.459 -11.082 7.177 1.00 91.00 331 GLY A N 1
ATOM 2619 C CA . GLY A 1 331 ? -2.707 -10.151 6.334 1.00 91.00 331 GLY A CA 1
ATOM 2620 C C . GLY A 1 331 ? -3.441 -8.829 6.122 1.00 91.00 331 GLY A C 1
ATOM 2621 O O . GLY A 1 331 ? -2.828 -7.770 6.235 1.00 91.00 331 GLY A O 1
ATOM 2622 N N . GLN A 1 332 ? -4.762 -8.874 5.921 1.00 93.00 332 GLN A N 1
ATOM 2623 C CA . GLN A 1 332 ? -5.604 -7.680 5.802 1.00 93.00 332 GLN A CA 1
ATOM 2624 C C . GLN A 1 332 ? -5.622 -6.848 7.094 1.00 93.00 332 GLN A C 1
ATOM 2626 O O . GLN A 1 332 ? -5.393 -5.641 7.035 1.00 93.00 332 GLN A O 1
ATOM 2631 N N . VAL A 1 333 ? -5.812 -7.481 8.261 1.00 94.00 333 VAL A N 1
ATOM 2632 C CA . VAL A 1 333 ? -5.788 -6.805 9.576 1.00 94.00 333 VAL A CA 1
ATOM 2633 C C . VAL A 1 333 ? -4.456 -6.085 9.814 1.00 94.00 333 VAL A C 1
ATOM 2635 O O . VAL A 1 333 ? -4.432 -4.906 10.169 1.00 94.00 333 VAL A O 1
ATOM 2638 N N . VAL A 1 334 ? -3.341 -6.778 9.575 1.00 90.44 334 VAL A N 1
ATOM 2639 C CA . VAL A 1 334 ? -1.978 -6.260 9.787 1.00 90.44 334 VAL A CA 1
ATOM 2640 C C . VAL A 1 334 ? -1.577 -5.224 8.719 1.00 90.44 334 VAL A C 1
ATOM 2642 O O . VAL A 1 334 ? -0.832 -4.275 8.989 1.00 90.44 334 VAL A O 1
ATOM 2645 N N . GLY A 1 335 ? -2.092 -5.361 7.495 1.00 89.44 335 GLY A N 1
ATOM 2646 C CA . GLY A 1 335 ? -1.926 -4.384 6.422 1.00 89.44 335 GLY A CA 1
ATOM 2647 C C . GLY A 1 335 ? -2.614 -3.059 6.751 1.00 89.44 335 GLY A C 1
ATOM 2648 O O . GLY A 1 335 ? -1.951 -2.016 6.774 1.00 89.44 335 GLY A O 1
ATOM 2649 N N . LEU A 1 336 ? -3.911 -3.117 7.067 1.00 91.56 336 LEU A N 1
ATOM 2650 C CA . LEU A 1 336 ? -4.788 -1.962 7.280 1.00 91.56 336 LEU A CA 1
ATOM 2651 C C . LEU A 1 336 ? -4.397 -1.115 8.501 1.00 91.56 336 LEU A C 1
ATOM 2653 O O . LEU A 1 336 ? -4.460 0.112 8.438 1.00 91.56 336 LEU A O 1
ATOM 2657 N N . ALA A 1 337 ? -3.916 -1.744 9.580 1.00 91.19 337 ALA A N 1
ATOM 2658 C CA . ALA A 1 337 ? -3.519 -1.056 10.813 1.00 91.19 337 ALA A CA 1
ATOM 2659 C C . ALA A 1 337 ? -2.469 0.055 10.615 1.00 91.19 337 ALA A C 1
ATOM 2661 O O . ALA A 1 337 ? -2.455 1.032 11.359 1.00 91.19 337 ALA A O 1
ATOM 2662 N N . GLY A 1 338 ? -1.620 -0.044 9.588 1.00 87.44 338 GLY A N 1
ATOM 2663 C CA . GLY A 1 338 ? -0.643 0.995 9.247 1.00 87.44 338 GLY A CA 1
ATOM 2664 C C . GLY A 1 338 ? -1.135 2.059 8.259 1.00 87.44 338 GLY A C 1
ATOM 2665 O O . GLY A 1 338 ? -0.287 2.658 7.599 1.00 87.44 338 GLY A O 1
ATOM 2666 N N . SER A 1 339 ? -2.452 2.254 8.112 1.00 88.56 339 SER A N 1
ATOM 2667 C CA . SER A 1 339 ? -3.057 3.289 7.244 1.00 88.56 339 SER A CA 1
ATOM 2668 C C . SER A 1 339 ? -4.116 4.160 7.944 1.00 88.56 339 SER A C 1
ATOM 2670 O O . SER A 1 339 ? -4.626 5.108 7.344 1.00 88.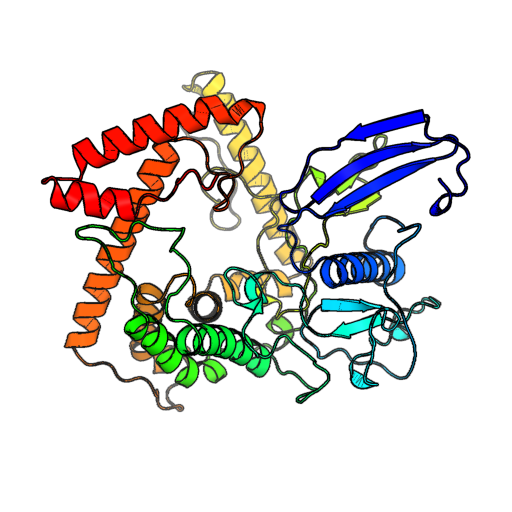56 339 SER A O 1
ATOM 2672 N N . VAL A 1 340 ? -4.429 3.864 9.213 1.00 91.81 340 VAL A N 1
ATOM 2673 C CA . VAL A 1 340 ? -5.607 4.372 9.944 1.00 91.81 340 VAL A CA 1
ATOM 2674 C C . VAL A 1 340 ? -5.617 5.891 10.143 1.00 91.81 340 VAL A C 1
ATOM 2676 O O . VAL A 1 340 ? -6.693 6.479 10.256 1.00 91.81 340 VAL A O 1
ATOM 2679 N N . PHE A 1 341 ? -4.461 6.568 10.141 1.00 88.12 341 PHE A N 1
ATOM 2680 C CA . PHE A 1 341 ? -4.432 8.037 10.162 1.00 88.12 341 PHE A CA 1
ATOM 2681 C C . PHE A 1 341 ? -5.109 8.609 8.916 1.00 88.12 341 PHE A C 1
ATOM 2683 O O . PHE A 1 341 ? -5.885 9.548 9.049 1.00 88.12 341 PHE A O 1
ATOM 2690 N N . THR A 1 342 ? -4.925 7.990 7.746 1.00 84.19 342 THR A N 1
ATOM 2691 C CA . THR A 1 342 ? -5.645 8.372 6.524 1.00 84.19 342 THR A CA 1
ATOM 2692 C C . THR A 1 342 ? -7.071 7.795 6.523 1.00 84.19 342 THR A C 1
ATOM 2694 O O . THR A 1 342 ? -8.037 8.553 6.507 1.00 84.19 342 THR A O 1
ATOM 2697 N N . ASP A 1 343 ? -7.235 6.469 6.592 1.00 82.56 343 ASP A N 1
ATOM 2698 C CA . ASP A 1 343 ? -8.532 5.786 6.406 1.00 82.56 343 ASP A CA 1
ATOM 2699 C C . ASP A 1 343 ? -8.518 4.357 6.993 1.00 82.56 343 ASP A C 1
ATOM 2701 O O . ASP A 1 343 ? -7.452 3.793 7.244 1.00 82.56 343 ASP A O 1
ATOM 2705 N N . GLY A 1 344 ? -9.692 3.747 7.164 1.00 85.81 344 GLY A N 1
ATOM 2706 C CA . GLY A 1 344 ? -9.852 2.316 7.431 1.00 85.81 344 GLY A CA 1
ATOM 2707 C C . GLY A 1 344 ? -10.232 1.927 8.860 1.00 85.81 344 GLY A C 1
ATOM 2708 O O . GLY A 1 344 ? -10.379 0.736 9.131 1.00 85.81 344 GLY A O 1
ATOM 2709 N N . GLU A 1 345 ? -10.444 2.873 9.778 1.00 93.44 345 GLU A N 1
ATOM 2710 C CA . GLU A 1 345 ? -10.850 2.579 11.158 1.00 93.44 345 GLU A CA 1
ATOM 2711 C C . GLU A 1 345 ? -12.163 1.783 11.316 1.00 93.44 345 GLU A C 1
ATOM 2713 O O . GLU A 1 345 ? -12.147 0.857 12.134 1.00 93.44 345 GLU A O 1
ATOM 2718 N N . PRO A 1 346 ? -13.272 2.020 10.569 1.00 94.38 346 PRO A N 1
ATOM 2719 C CA . PRO A 1 346 ? -14.496 1.239 10.782 1.00 94.38 346 PRO A CA 1
ATOM 2720 C C . PRO A 1 346 ? -14.315 -0.223 10.343 1.00 94.38 346 PRO A C 1
ATOM 2722 O O . PRO A 1 346 ? -14.829 -1.139 10.993 1.00 94.38 346 PRO A O 1
ATOM 2725 N N . ILE A 1 347 ? -13.520 -0.441 9.289 1.00 96.00 347 ILE A N 1
ATOM 2726 C CA . ILE A 1 347 ? -13.174 -1.761 8.753 1.00 96.00 347 ILE A CA 1
ATOM 2727 C C . ILE A 1 347 ? -12.211 -2.491 9.692 1.00 96.00 347 ILE A C 1
ATOM 2729 O O . ILE A 1 347 ? -12.454 -3.648 10.039 1.00 96.00 347 ILE A O 1
ATOM 2733 N N . LEU A 1 348 ? -11.160 -1.820 10.178 1.00 96.62 348 LEU A N 1
ATOM 2734 C CA . LEU A 1 348 ? -10.233 -2.405 11.147 1.00 96.62 348 LEU A CA 1
ATOM 2735 C C . LEU A 1 348 ? -10.964 -2.806 12.434 1.00 96.62 348 LEU A C 1
ATOM 2737 O O . LEU A 1 348 ? -10.766 -3.918 12.920 1.00 96.62 348 LEU A O 1
ATOM 2741 N N . GLN A 1 349 ? -11.857 -1.957 12.954 1.00 97.31 349 GLN A N 1
ATOM 2742 C CA . GLN A 1 349 ? -12.659 -2.279 14.136 1.00 97.31 349 GLN A CA 1
ATOM 2743 C C . GLN A 1 349 ? -13.546 -3.517 13.906 1.00 97.31 349 GLN A C 1
ATOM 2745 O O . GLN A 1 349 ? -13.610 -4.393 14.773 1.00 97.31 349 GLN A O 1
ATOM 2750 N N . GLY A 1 350 ? -14.178 -3.636 12.733 1.00 97.44 350 GLY A N 1
ATOM 2751 C CA . GLY A 1 350 ? -14.964 -4.814 12.344 1.00 97.44 350 GLY A CA 1
ATOM 2752 C C . GLY A 1 350 ? -14.130 -6.085 12.240 1.00 97.44 350 GLY A C 1
ATOM 2753 O O . GLY A 1 350 ? -14.512 -7.142 12.752 1.00 97.44 350 GLY A O 1
ATOM 2754 N N . MET A 1 351 ? -12.935 -5.990 11.654 1.00 97.56 351 MET A N 1
ATOM 2755 C CA . MET A 1 351 ? -11.999 -7.109 11.631 1.00 97.56 351 MET A CA 1
ATOM 2756 C C . MET A 1 351 ? -11.523 -7.488 13.044 1.00 97.56 351 MET A C 1
ATOM 2758 O O . MET A 1 351 ? -11.454 -8.675 13.348 1.00 97.56 351 MET A O 1
ATOM 2762 N N . LEU A 1 352 ? -11.274 -6.536 13.947 1.00 97.81 352 LEU A N 1
ATOM 2763 C CA . LEU A 1 352 ? -10.903 -6.822 15.342 1.00 97.81 352 LEU A CA 1
ATOM 2764 C C . LEU A 1 352 ? -12.045 -7.495 16.129 1.00 97.81 352 LEU A C 1
ATOM 2766 O O . LEU A 1 352 ? -11.795 -8.419 16.908 1.00 97.81 352 LEU A O 1
ATOM 2770 N N . ILE A 1 353 ? -13.306 -7.124 15.876 1.00 97.75 353 ILE A N 1
ATOM 2771 C CA . ILE A 1 353 ? -14.487 -7.826 16.413 1.00 97.75 353 ILE A CA 1
ATOM 2772 C C . ILE A 1 353 ? -14.543 -9.271 15.893 1.00 97.75 353 ILE A C 1
ATOM 2774 O O . ILE A 1 353 ? -14.654 -10.209 16.687 1.00 97.75 353 ILE A O 1
ATOM 2778 N N . ARG A 1 354 ? -14.377 -9.478 14.581 1.00 97.06 354 ARG A N 1
ATOM 2779 C CA . ARG A 1 354 ? -14.344 -10.818 13.962 1.00 97.06 354 ARG A CA 1
ATOM 2780 C C . ARG A 1 354 ? -13.172 -11.667 14.469 1.00 97.06 354 ARG A C 1
ATOM 2782 O O . ARG A 1 354 ? -13.327 -12.869 14.681 1.00 97.06 354 ARG A O 1
ATOM 2789 N N . LEU A 1 355 ? -12.016 -11.052 14.721 1.00 96.75 355 LEU A N 1
ATOM 2790 C CA . LEU A 1 355 ? -10.845 -11.685 15.332 1.00 96.75 355 LEU A CA 1
ATOM 2791 C C . LEU A 1 355 ? -11.142 -12.126 16.773 1.00 96.75 355 LEU A C 1
ATOM 2793 O O . LEU A 1 355 ? -10.794 -13.245 17.148 1.00 96.75 355 LEU A O 1
ATOM 2797 N N . LYS A 1 356 ? -11.835 -11.297 17.567 1.00 96.31 356 LYS A N 1
ATOM 2798 C CA . LYS A 1 356 ? -12.280 -11.643 18.929 1.00 96.31 356 LYS A CA 1
ATOM 2799 C C . LYS A 1 356 ? -13.265 -12.817 18.952 1.00 96.31 356 LYS A C 1
ATOM 2801 O O . LYS A 1 356 ? -13.249 -13.609 19.899 1.00 96.31 356 LYS A O 1
ATOM 2806 N N . GLU A 1 357 ? -14.127 -12.918 17.945 1.00 95.44 357 GLU A N 1
ATOM 2807 C CA . GLU A 1 357 ? -15.111 -13.998 17.798 1.00 95.44 357 GLU A CA 1
ATOM 2808 C C . GLU A 1 357 ? -14.473 -15.302 17.296 1.00 95.44 357 GLU A C 1
ATOM 2810 O O . GLU A 1 357 ? -14.800 -16.377 17.792 1.00 95.44 357 GLU A O 1
ATOM 2815 N N . GLY A 1 358 ? -13.507 -15.214 16.376 1.00 95.19 358 GLY A N 1
ATOM 2816 C CA . GLY A 1 358 ? -12.743 -16.353 15.855 1.00 95.19 358 GLY A CA 1
ATOM 2817 C C . GLY A 1 358 ? -11.506 -16.752 16.672 1.00 95.19 358 GLY A C 1
ATOM 2818 O O . GLY A 1 358 ? -10.765 -17.637 16.243 1.00 95.19 358 GLY A O 1
ATOM 2819 N N . TRP A 1 359 ? -11.249 -16.111 17.817 1.00 95.50 359 TRP A N 1
ATOM 2820 C CA . TRP A 1 359 ? -9.936 -16.102 18.479 1.00 95.50 359 TRP A CA 1
ATOM 2821 C C . TRP A 1 359 ? -9.325 -17.486 18.732 1.00 95.50 359 TRP A C 1
ATOM 2823 O O . TRP A 1 359 ? -8.178 -17.731 18.358 1.00 95.50 359 TRP A O 1
ATOM 2833 N N . SER A 1 360 ? -10.089 -18.416 19.312 1.00 94.06 360 SER A N 1
ATOM 2834 C CA . SER A 1 360 ? -9.611 -19.772 19.628 1.00 94.06 360 SER A CA 1
ATOM 2835 C C . SER A 1 360 ? -9.207 -20.575 18.389 1.00 94.06 360 SER A C 1
ATOM 2837 O O . SER A 1 360 ? -8.303 -21.401 18.467 1.00 94.06 360 SER A O 1
ATOM 2839 N N . LYS A 1 361 ? -9.837 -20.310 17.237 1.00 93.19 361 LYS A N 1
ATOM 2840 C CA . LYS A 1 361 ? -9.519 -20.946 15.952 1.00 93.19 361 LYS A CA 1
ATOM 2841 C C . LYS A 1 361 ? -8.298 -20.316 15.273 1.00 93.19 361 LYS A C 1
ATOM 2843 O O . LYS A 1 361 ? -7.598 -21.004 14.537 1.00 93.19 361 LYS A O 1
ATOM 2848 N N . ILE A 1 362 ? -8.079 -19.016 15.475 1.00 90.69 362 ILE A N 1
ATOM 2849 C CA . ILE A 1 362 ? -7.038 -18.234 14.790 1.00 90.69 362 ILE A CA 1
ATOM 2850 C C . ILE A 1 362 ? -5.715 -18.281 15.569 1.00 90.69 362 ILE A C 1
ATOM 2852 O O . ILE A 1 362 ? -4.674 -18.612 15.004 1.00 90.69 362 ILE A O 1
ATOM 2856 N N . ILE A 1 363 ? -5.764 -17.979 16.868 1.00 90.81 363 ILE A N 1
ATOM 2857 C CA . ILE A 1 363 ? -4.597 -17.880 17.756 1.00 90.81 363 ILE A CA 1
ATOM 2858 C C . ILE A 1 363 ? -4.381 -19.189 18.525 1.00 90.81 363 ILE A C 1
ATOM 2860 O O . ILE A 1 363 ? -3.257 -19.687 18.606 1.00 90.81 363 ILE A O 1
ATOM 2864 N N . GLY A 1 364 ? -5.468 -19.772 19.038 1.00 90.00 364 GLY A N 1
ATOM 2865 C CA . GLY A 1 364 ? -5.467 -20.984 19.859 1.00 90.00 364 GLY A CA 1
ATOM 2866 C C . GLY A 1 364 ? -6.204 -20.790 21.186 1.00 90.00 364 GLY A C 1
ATOM 2867 O O . GLY A 1 364 ? -6.328 -19.677 21.691 1.00 90.00 364 GLY A O 1
ATOM 2868 N N . GLU A 1 365 ? -6.690 -21.882 21.776 1.00 91.06 365 GLU A N 1
ATOM 2869 C CA . GLU A 1 365 ? -7.430 -21.863 23.052 1.00 91.06 365 GLU A CA 1
ATOM 2870 C C . GLU A 1 365 ? -6.556 -21.529 24.274 1.00 91.06 365 GLU A C 1
ATOM 2872 O O . GLU A 1 365 ? -7.071 -21.106 25.306 1.00 91.06 365 GLU A O 1
ATOM 2877 N N . SER A 1 366 ? -5.235 -21.700 24.169 1.00 92.38 366 SER A N 1
ATOM 2878 C CA . SER A 1 366 ? -4.281 -21.494 25.268 1.00 92.38 366 SER A CA 1
ATOM 2879 C C . SER A 1 366 ? -3.947 -20.028 25.559 1.00 92.38 366 SER A C 1
ATOM 2881 O O . SER A 1 366 ? -3.375 -19.744 26.610 1.00 92.38 366 SER A O 1
ATOM 2883 N N . ILE A 1 367 ? -4.279 -19.101 24.655 1.00 92.88 367 ILE A N 1
ATOM 2884 C CA . ILE A 1 367 ? -3.967 -17.673 24.783 1.00 92.88 367 ILE A CA 1
ATOM 2885 C C . ILE A 1 367 ? -5.283 -16.907 24.986 1.00 92.88 367 ILE A C 1
ATOM 2887 O O . ILE A 1 367 ? -6.108 -16.884 24.070 1.00 92.88 367 ILE A O 1
ATOM 2891 N N . PRO A 1 368 ? -5.517 -16.263 26.146 1.00 94.06 368 PRO A N 1
ATOM 2892 C CA . PRO A 1 368 ? -6.692 -15.419 26.352 1.00 94.06 368 PRO A CA 1
ATOM 2893 C C . PRO A 1 368 ? -6.739 -14.260 25.350 1.00 94.06 368 PRO A C 1
ATOM 2895 O O . PRO A 1 368 ? -5.717 -13.641 25.063 1.00 94.06 368 PRO A O 1
ATOM 2898 N N . CYS A 1 369 ? -7.927 -13.932 24.837 1.00 95.81 369 CYS A N 1
ATOM 2899 C CA . CYS A 1 369 ? -8.079 -12.758 23.980 1.00 95.81 369 CYS A CA 1
ATOM 2900 C C . CYS A 1 369 ? -8.120 -11.476 24.828 1.00 95.81 369 CYS A C 1
ATOM 2902 O O . CYS A 1 369 ? -8.966 -11.405 25.723 1.00 95.81 369 CYS A O 1
ATOM 2904 N N . PRO A 1 370 ? -7.287 -10.461 24.537 1.00 95.69 370 PRO A N 1
ATOM 2905 C CA . PRO A 1 370 ? -7.284 -9.200 25.280 1.00 95.69 370 PRO A CA 1
ATOM 2906 C C . PRO A 1 370 ? -8.415 -8.246 24.862 1.00 95.69 370 PRO A C 1
ATOM 2908 O O . PRO A 1 370 ? -8.713 -7.302 25.586 1.00 95.69 370 PRO A O 1
ATOM 2911 N N . LEU A 1 371 ? -9.054 -8.481 23.710 1.00 96.56 371 LEU A N 1
ATOM 2912 C CA . LEU A 1 371 ? -10.130 -7.631 23.197 1.00 96.56 371 LEU A CA 1
ATOM 2913 C C . LEU A 1 371 ? -11.456 -7.885 23.931 1.00 96.56 371 LEU A C 1
ATOM 2915 O O . LEU A 1 371 ? -11.816 -9.026 24.238 1.00 96.56 371 LEU A O 1
ATOM 2919 N N . SER A 1 372 ? -12.236 -6.825 24.131 1.00 95.19 372 SER A N 1
ATOM 2920 C CA . SER A 1 372 ? -13.595 -6.886 24.669 1.00 95.19 372 SER A CA 1
ATOM 2921 C C . SER A 1 372 ? -14.463 -5.836 23.985 1.00 95.19 372 SER A C 1
ATOM 2923 O O . SER A 1 372 ? -14.018 -4.709 23.800 1.00 95.19 372 SER A O 1
ATOM 2925 N N . PHE A 1 373 ? -15.689 -6.211 23.617 1.00 96.62 373 PHE A N 1
ATOM 2926 C CA . PHE A 1 373 ? -16.637 -5.346 22.915 1.00 96.62 373 PHE A CA 1
ATOM 2927 C C . PHE A 1 373 ? -18.041 -5.547 23.482 1.00 96.62 373 PHE A C 1
ATOM 2929 O O . PHE A 1 373 ? -18.517 -6.684 23.580 1.00 96.62 373 PHE A O 1
ATOM 2936 N N . SER A 1 374 ? -18.697 -4.444 23.828 1.00 96.94 374 SER A N 1
ATOM 2937 C CA . SER A 1 374 ? -20.115 -4.388 24.190 1.00 96.94 374 SER A CA 1
ATOM 2938 C C . SER A 1 374 ? -21.026 -4.695 22.992 1.00 96.94 374 SER A C 1
ATOM 2940 O O . SER A 1 374 ? -20.587 -4.716 21.838 1.00 96.94 374 SER A O 1
ATOM 2942 N N . VAL A 1 375 ? -22.314 -4.945 23.247 1.00 96.88 375 VAL A N 1
ATOM 2943 C CA . VAL A 1 375 ? -23.297 -5.166 22.169 1.00 96.88 375 VAL A CA 1
ATOM 2944 C C . VAL A 1 375 ? -23.480 -3.874 21.370 1.00 96.88 375 VAL A C 1
ATOM 2946 O O . VAL A 1 375 ? -23.514 -3.894 20.144 1.00 96.88 375 VAL A O 1
ATOM 2949 N N . GLU A 1 376 ? -23.493 -2.746 22.070 1.00 96.88 376 GLU A N 1
ATOM 2950 C CA . GLU A 1 376 ? -23.653 -1.396 21.545 1.00 96.88 376 GLU A CA 1
ATOM 2951 C C . GLU A 1 376 ? -22.488 -0.989 20.629 1.00 96.88 376 GLU A C 1
ATOM 2953 O O . GLU A 1 376 ? -22.713 -0.368 19.591 1.00 96.88 376 GLU A O 1
ATOM 2958 N N . GLU A 1 377 ? -21.248 -1.372 20.960 1.00 95.62 377 GLU A N 1
ATOM 2959 C CA . GLU A 1 377 ? -20.094 -1.204 20.062 1.00 95.62 377 GLU A CA 1
ATOM 2960 C C . GLU A 1 377 ? -20.224 -2.053 18.792 1.00 95.62 377 GLU A C 1
ATOM 2962 O O . GLU A 1 377 ? -19.893 -1.574 17.710 1.00 95.62 377 GLU A O 1
ATOM 2967 N N . LYS A 1 378 ? -20.729 -3.291 18.896 1.00 97.31 378 LYS A N 1
ATOM 2968 C CA . LYS A 1 378 ? -20.907 -4.186 17.740 1.00 97.31 378 LYS A CA 1
ATOM 2969 C C . LYS A 1 378 ? -22.054 -3.782 16.816 1.00 97.31 378 LYS A C 1
ATOM 2971 O O . LYS A 1 378 ? -21.991 -4.090 15.629 1.00 97.31 378 LYS A O 1
ATOM 2976 N N . GLU A 1 379 ? -23.123 -3.184 17.337 1.00 97.44 379 GLU A N 1
ATOM 2977 C CA . GLU A 1 379 ? -24.181 -2.594 16.501 1.00 97.44 379 GLU A CA 1
ATOM 2978 C C . GLU A 1 379 ? -23.659 -1.325 15.817 1.00 97.44 379 GLU A C 1
ATOM 2980 O O . GLU A 1 379 ? -23.719 -1.220 14.594 1.00 97.44 379 GLU A O 1
ATOM 2985 N N . ARG A 1 380 ? -23.035 -0.409 16.575 1.00 96.25 380 ARG A N 1
ATOM 2986 C CA . ARG A 1 380 ? -22.477 0.837 16.026 1.00 96.25 380 ARG A CA 1
ATOM 2987 C C . ARG A 1 380 ? -21.434 0.580 14.942 1.00 96.25 380 ARG A C 1
ATOM 2989 O O . ARG A 1 380 ? -21.490 1.211 13.896 1.00 96.25 380 ARG A O 1
ATOM 2996 N N . GLN A 1 381 ? -20.523 -0.368 15.160 1.00 97.00 381 GLN A N 1
ATOM 2997 C CA . GLN A 1 381 ? -19.512 -0.715 14.166 1.00 97.00 381 GLN A CA 1
ATOM 2998 C C . GLN A 1 381 ? -20.147 -1.243 12.868 1.00 97.00 381 GLN A C 1
ATOM 3000 O O . GLN A 1 381 ? -19.703 -0.848 11.796 1.00 97.00 381 GLN A O 1
ATOM 3005 N N . ARG A 1 382 ? -21.217 -2.050 12.942 1.00 97.19 382 ARG A N 1
ATOM 3006 C CA . ARG A 1 382 ? -21.957 -2.506 11.751 1.00 97.19 382 ARG A CA 1
ATOM 3007 C C . ARG A 1 382 ? -22.644 -1.362 11.011 1.00 97.19 382 ARG A C 1
ATOM 3009 O O . ARG A 1 382 ? -22.616 -1.340 9.785 1.00 97.19 382 ARG A O 1
ATOM 3016 N N . GLU A 1 383 ? -23.245 -0.416 11.730 1.00 97.25 383 GLU A N 1
ATOM 3017 C CA . GLU A 1 383 ? -23.803 0.785 11.101 1.00 97.25 383 GLU A CA 1
ATOM 3018 C C . GLU A 1 383 ? -22.720 1.635 10.426 1.00 97.25 383 GLU A C 1
ATOM 3020 O O . GLU A 1 383 ? -22.932 2.144 9.330 1.00 97.25 383 GLU A O 1
ATOM 3025 N N . ASP A 1 384 ? -21.571 1.805 11.076 1.00 96.31 384 ASP A N 1
ATOM 3026 C CA . ASP A 1 384 ? -20.474 2.634 10.583 1.00 96.31 384 ASP A CA 1
ATOM 3027 C C . ASP A 1 384 ? -19.757 1.990 9.384 1.00 96.31 384 ASP A C 1
ATOM 3029 O O . ASP A 1 384 ? -19.474 2.684 8.411 1.00 96.31 384 ASP A O 1
ATOM 3033 N N . GLU A 1 385 ? -19.558 0.667 9.385 1.00 96.06 385 GLU A N 1
ATOM 3034 C CA . GLU A 1 385 ? -19.079 -0.102 8.225 1.00 96.06 385 GLU A CA 1
ATOM 3035 C C . GLU A 1 385 ? -20.066 -0.025 7.049 1.00 96.06 385 GLU A C 1
ATOM 3037 O O . GLU A 1 385 ? -19.646 0.220 5.919 1.00 96.06 385 GLU A O 1
ATOM 3042 N N . ALA A 1 386 ? -21.378 -0.129 7.296 1.00 96.81 386 ALA A N 1
ATOM 3043 C CA . ALA A 1 386 ? -22.391 0.018 6.247 1.00 96.81 386 ALA A CA 1
ATOM 3044 C C . ALA A 1 386 ? -22.421 1.437 5.643 1.00 96.81 386 ALA A C 1
ATOM 3046 O O . ALA A 1 386 ? -22.517 1.593 4.425 1.00 96.81 386 ALA A O 1
ATOM 3047 N N . LYS A 1 387 ? -22.294 2.482 6.475 1.00 96.19 387 LYS A N 1
ATOM 3048 C CA . LYS A 1 387 ? -22.195 3.878 6.012 1.00 96.19 387 LYS A CA 1
ATOM 3049 C C . LYS A 1 387 ? -20.873 4.157 5.282 1.00 96.19 387 LYS A C 1
ATOM 3051 O O . LYS A 1 387 ? -20.854 4.987 4.379 1.00 96.19 387 LYS A O 1
ATOM 3056 N N . TRP A 1 388 ? -19.776 3.499 5.665 1.00 94.94 388 TRP A N 1
ATOM 3057 C CA . TRP A 1 388 ? -18.490 3.597 4.966 1.00 94.94 388 TRP A CA 1
ATOM 3058 C C . TRP A 1 388 ? -18.575 2.931 3.587 1.00 94.94 388 TRP A C 1
ATOM 3060 O O . TRP A 1 388 ? -18.213 3.560 2.598 1.00 94.94 388 TRP A O 1
ATOM 3070 N N . ALA A 1 389 ? -19.154 1.727 3.498 1.00 95.00 389 ALA A N 1
ATOM 3071 C CA . ALA A 1 389 ? -19.356 1.012 2.235 1.00 95.00 389 ALA A CA 1
ATOM 3072 C C . ALA A 1 389 ? -20.242 1.803 1.252 1.00 95.00 389 ALA A C 1
ATOM 3074 O O . ALA A 1 389 ? -19.855 2.004 0.106 1.00 95.00 389 ALA A O 1
ATOM 3075 N N . SER A 1 390 ? -21.364 2.358 1.727 1.00 95.25 390 SER A N 1
ATOM 3076 C CA . SER A 1 390 ? -22.190 3.315 0.968 1.00 95.25 390 SER A CA 1
ATOM 3077 C C . SER A 1 390 ? -21.371 4.518 0.465 1.00 95.25 390 SER A C 1
ATOM 3079 O O . SER A 1 390 ? -21.507 4.944 -0.682 1.00 95.25 390 SER A O 1
ATOM 3081 N N . GLY A 1 391 ? -20.466 5.049 1.293 1.00 93.50 391 GLY A N 1
ATOM 3082 C CA . GLY A 1 391 ? -19.564 6.133 0.905 1.00 93.50 391 GLY A CA 1
ATOM 3083 C C . GLY A 1 391 ? -18.558 5.746 -0.188 1.00 93.50 391 GL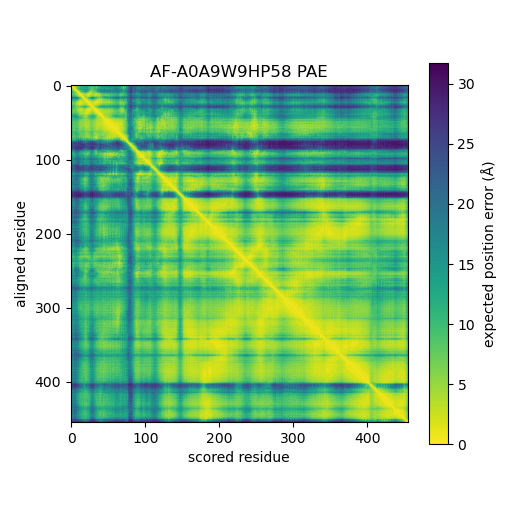Y A C 1
ATOM 3084 O O . GLY A 1 391 ? -18.175 6.616 -0.974 1.00 93.50 391 GLY A O 1
ATOM 3085 N N . VAL A 1 392 ? -18.137 4.476 -0.248 1.00 92.12 392 VAL A N 1
ATOM 3086 C CA . VAL A 1 392 ? -17.263 3.929 -1.303 1.00 92.12 392 VAL A CA 1
ATOM 3087 C C . VAL A 1 392 ? -18.041 3.774 -2.608 1.00 92.12 392 VAL A C 1
ATOM 3089 O O . VAL A 1 392 ? -17.588 4.283 -3.628 1.00 92.12 392 VAL A O 1
ATOM 3092 N N . GLU A 1 393 ? -19.241 3.184 -2.579 1.00 93.19 393 GLU A N 1
ATOM 3093 C CA . GLU A 1 393 ? -20.111 3.042 -3.763 1.00 93.19 393 GLU A CA 1
ATOM 3094 C C . GLU A 1 393 ? -20.427 4.407 -4.411 1.00 93.19 393 GLU A C 1
ATOM 3096 O O . GLU A 1 393 ? -20.423 4.555 -5.636 1.00 93.19 393 GLU A O 1
ATOM 3101 N N . LEU A 1 394 ? -20.646 5.446 -3.593 1.00 92.50 394 LEU A N 1
ATOM 3102 C CA . LEU A 1 394 ? -20.816 6.822 -4.072 1.00 92.50 394 LEU A CA 1
ATOM 3103 C C . LEU A 1 394 ? -19.546 7.393 -4.726 1.00 92.50 394 LEU A C 1
ATOM 3105 O O . LEU A 1 394 ? -19.655 8.189 -5.660 1.00 92.50 394 LEU A O 1
ATOM 3109 N N . MET A 1 395 ? -18.357 7.027 -4.236 1.00 89.44 395 MET A N 1
ATOM 3110 C CA . MET A 1 395 ? -17.076 7.472 -4.797 1.00 89.44 395 MET A CA 1
ATOM 3111 C C . MET A 1 395 ? -16.793 6.770 -6.127 1.00 89.44 395 MET A C 1
ATOM 3113 O O . MET A 1 395 ? -16.474 7.437 -7.108 1.00 89.44 395 MET A O 1
ATOM 3117 N N . GLU A 1 396 ? -16.982 5.451 -6.178 1.00 88.50 396 GLU A N 1
ATOM 3118 C CA . GLU A 1 396 ? -16.857 4.626 -7.383 1.00 88.50 396 GLU A CA 1
ATOM 3119 C C . GLU A 1 396 ? -17.773 5.146 -8.500 1.00 88.50 396 GLU A C 1
ATOM 3121 O O . GLU A 1 396 ? -17.296 5.479 -9.583 1.00 88.50 396 GLU A O 1
ATOM 3126 N N . GLY A 1 397 ? -19.059 5.383 -8.209 1.00 89.25 397 GLY A N 1
ATOM 3127 C CA . GLY A 1 397 ? -19.998 5.939 -9.189 1.00 89.25 397 GLY A CA 1
ATOM 3128 C C . GLY A 1 397 ? -19.629 7.341 -9.706 1.00 89.25 397 GLY A C 1
ATOM 3129 O O . GLY A 1 397 ? -19.926 7.674 -10.855 1.00 89.25 397 GLY A O 1
ATOM 3130 N N . VAL A 1 398 ? -18.958 8.168 -8.893 1.00 88.81 398 VAL A N 1
ATOM 3131 C CA . VAL A 1 398 ? -18.415 9.469 -9.328 1.00 88.81 398 VAL A CA 1
ATOM 3132 C C . VAL A 1 398 ? -17.165 9.288 -10.195 1.00 88.81 398 VAL A C 1
ATOM 3134 O O . VAL A 1 398 ? -17.029 9.973 -11.211 1.00 88.81 398 VAL A O 1
ATOM 3137 N N . LEU A 1 399 ? -16.269 8.365 -9.839 1.00 85.19 399 LEU A N 1
ATOM 3138 C CA . LEU A 1 399 ? -15.064 8.053 -10.611 1.00 85.19 399 LEU A CA 1
ATOM 3139 C C . LEU A 1 399 ? -15.404 7.479 -11.991 1.00 85.19 399 LEU A C 1
ATOM 3141 O O . LEU A 1 399 ? -14.872 7.970 -12.988 1.00 85.19 399 LEU A O 1
ATOM 3145 N N . ASP A 1 400 ? -16.347 6.539 -12.063 1.00 85.12 400 ASP A N 1
ATOM 3146 C CA . ASP A 1 400 ? -16.898 5.990 -13.306 1.00 85.12 400 ASP A CA 1
ATOM 3147 C C . ASP A 1 400 ? -17.508 7.088 -14.182 1.00 85.12 400 ASP A C 1
ATOM 3149 O O . ASP A 1 400 ? -17.220 7.191 -15.381 1.00 85.12 400 ASP A O 1
ATOM 3153 N N . GLN A 1 401 ? -18.321 7.966 -13.582 1.00 86.31 401 GLN A N 1
ATOM 3154 C CA . GLN A 1 401 ? -18.927 9.078 -14.306 1.00 86.31 401 GLN A CA 1
ATOM 3155 C C . GLN A 1 401 ? -17.859 10.036 -14.853 1.00 86.31 401 GLN A C 1
ATOM 3157 O O . GLN A 1 401 ? -17.958 10.457 -16.009 1.00 86.31 401 GLN A O 1
ATOM 3162 N N . ILE A 1 402 ? -16.814 10.355 -14.082 1.00 83.44 402 ILE A N 1
ATOM 3163 C CA . ILE A 1 402 ? -15.684 11.184 -14.533 1.00 83.44 402 ILE A CA 1
ATOM 3164 C C . ILE A 1 402 ? -14.828 10.440 -15.568 1.00 83.44 402 ILE A C 1
ATOM 3166 O O . ILE A 1 402 ? -14.358 11.065 -16.521 1.00 83.44 402 ILE A O 1
ATOM 3170 N N . GLY A 1 403 ? -14.719 9.114 -15.501 1.00 72.50 403 GLY A N 1
ATOM 3171 C CA . GLY A 1 403 ? -13.951 8.291 -16.439 1.00 72.50 403 GLY A CA 1
ATOM 3172 C C . GLY A 1 403 ? -12.449 8.588 -16.413 1.00 72.50 403 GLY A C 1
ATOM 3173 O O . GLY A 1 403 ? -11.799 8.542 -17.455 1.00 72.50 403 GLY A O 1
ATOM 3174 N N . ALA A 1 404 ? -11.922 8.962 -15.245 1.00 59.97 404 ALA A N 1
ATOM 3175 C CA . ALA A 1 404 ? -10.497 9.153 -15.014 1.00 59.97 404 ALA A CA 1
ATOM 3176 C C . ALA A 1 404 ? -10.137 8.696 -13.600 1.00 59.97 404 ALA A C 1
ATOM 3178 O O . ALA A 1 404 ? -10.285 9.441 -12.634 1.00 59.97 404 ALA A O 1
ATOM 3179 N N . TYR A 1 405 ? -9.626 7.472 -13.509 1.00 54.31 405 TYR A N 1
ATOM 3180 C CA . TYR A 1 405 ? -8.917 6.983 -12.340 1.00 54.31 405 TYR A CA 1
ATOM 3181 C C . TYR A 1 405 ? -7.491 6.630 -12.771 1.00 54.31 405 TYR A C 1
ATOM 3183 O O . TYR A 1 405 ? -7.269 5.637 -13.456 1.00 54.31 405 TYR A O 1
ATOM 3191 N N . GLN A 1 406 ? -6.532 7.495 -12.431 1.00 52.53 406 GLN A N 1
ATOM 3192 C CA . GLN A 1 406 ? -5.089 7.264 -12.626 1.00 52.53 406 GLN A CA 1
ATOM 3193 C C . GLN A 1 406 ? -4.310 7.358 -11.298 1.00 52.53 406 GLN A C 1
ATOM 3195 O O . GLN A 1 406 ? -3.085 7.409 -11.293 1.00 52.53 406 GLN A O 1
ATOM 3200 N N . GLY A 1 407 ? -5.032 7.373 -10.171 1.00 55.69 407 GLY A N 1
ATOM 3201 C CA . GLY A 1 407 ? -4.498 7.586 -8.828 1.00 55.69 407 GLY A CA 1
ATOM 3202 C C . GLY A 1 407 ? -5.302 8.621 -8.034 1.00 55.69 407 GLY A C 1
ATOM 3203 O O . GLY A 1 407 ? -6.004 9.464 -8.593 1.00 55.69 407 GLY A O 1
ATOM 3204 N N . TRP A 1 408 ? -5.184 8.566 -6.704 1.00 52.75 408 TRP A N 1
ATOM 3205 C CA . TRP A 1 408 ? -5.832 9.508 -5.777 1.00 52.75 408 TRP A CA 1
ATOM 3206 C C . TRP A 1 408 ? -5.149 10.885 -5.697 1.00 52.75 408 TRP A C 1
ATOM 3208 O O . TRP A 1 408 ? -5.623 11.765 -4.982 1.00 52.75 408 TRP A O 1
ATOM 3218 N N . ASP A 1 409 ? -4.041 11.085 -6.414 1.00 55.75 409 ASP A N 1
ATOM 3219 C CA . ASP A 1 409 ? -3.388 12.388 -6.575 1.00 55.75 409 ASP A CA 1
ATOM 3220 C C . ASP A 1 409 ? -4.064 13.267 -7.644 1.00 55.75 409 ASP A C 1
ATOM 3222 O O . ASP A 1 409 ? -3.703 14.434 -7.798 1.00 55.75 409 ASP A O 1
ATOM 3226 N N . GLY A 1 410 ? -5.059 12.729 -8.362 1.00 58.88 410 GLY A N 1
ATOM 3227 C CA . GLY A 1 410 ? -5.805 13.456 -9.384 1.00 58.88 410 GLY A CA 1
ATOM 3228 C C . GLY A 1 410 ? -4.948 13.853 -10.585 1.00 58.88 410 GLY A C 1
ATOM 3229 O O . GLY A 1 410 ? -5.292 14.815 -11.278 1.00 58.88 410 GLY A O 1
ATOM 3230 N N . TRP A 1 411 ? -3.826 13.162 -10.826 1.00 63.25 411 TRP A N 1
ATOM 3231 C CA . TRP A 1 411 ? -2.954 13.487 -11.946 1.00 63.25 411 TRP A CA 1
ATOM 3232 C C . TRP A 1 411 ? -3.670 13.272 -13.281 1.00 63.25 411 TRP A C 1
ATOM 3234 O O . TRP A 1 411 ? -4.296 12.243 -13.535 1.00 63.25 411 TRP A O 1
ATOM 3244 N N . VAL A 1 412 ? -3.561 14.269 -14.155 1.00 65.88 412 VAL A N 1
ATOM 3245 C CA . VAL A 1 412 ? -4.124 14.242 -15.502 1.00 65.88 412 VAL A CA 1
ATOM 3246 C C . VAL A 1 412 ? -3.088 14.810 -16.461 1.00 65.88 412 VAL A C 1
ATOM 3248 O O . VAL A 1 412 ? -2.555 15.901 -16.248 1.00 65.88 412 VAL A O 1
ATOM 3251 N N . ASN A 1 413 ? -2.832 14.095 -17.558 1.00 66.88 413 ASN A N 1
ATOM 3252 C CA . ASN A 1 413 ? -1.987 14.590 -18.642 1.00 66.88 413 ASN A CA 1
ATOM 3253 C C . ASN A 1 413 ? -2.487 15.965 -19.127 1.00 66.88 413 ASN A C 1
ATOM 3255 O O . ASN A 1 413 ? -3.686 16.146 -19.329 1.00 66.88 413 ASN A O 1
ATOM 3259 N N . TYR A 1 414 ? -1.577 16.909 -19.388 1.00 73.19 414 TYR A N 1
ATOM 3260 C CA . TYR A 1 414 ? -1.891 18.269 -19.853 1.00 73.19 414 TYR A CA 1
ATOM 3261 C C . TYR A 1 414 ? -2.976 18.329 -20.949 1.00 73.19 414 TYR A C 1
ATOM 3263 O O . TYR A 1 414 ? -3.881 19.158 -20.884 1.00 73.19 414 TYR A O 1
ATOM 3271 N N . ASN A 1 415 ? -2.937 17.406 -21.917 1.00 75.00 415 ASN A N 1
ATOM 3272 C CA . ASN A 1 415 ? -3.901 17.352 -23.022 1.00 75.00 415 ASN A CA 1
ATOM 3273 C C . ASN A 1 415 ? -5.326 16.939 -22.588 1.00 75.00 415 ASN A C 1
ATOM 3275 O O . ASN A 1 415 ? -6.292 17.252 -23.280 1.00 75.00 415 ASN A O 1
ATOM 3279 N N . GLY A 1 416 ? -5.460 16.223 -21.468 1.00 75.75 416 GLY A N 1
ATOM 3280 C CA . GLY A 1 416 ? -6.729 15.776 -20.887 1.00 75.75 416 GLY A CA 1
ATOM 3281 C C . GLY A 1 416 ? -7.275 16.681 -19.776 1.00 75.75 416 GLY A C 1
ATOM 3282 O O . GLY A 1 416 ? -8.435 16.518 -19.399 1.00 75.75 416 GLY A O 1
ATOM 3283 N N . TYR A 1 417 ? -6.482 17.639 -19.278 1.00 81.44 417 TYR A N 1
ATOM 3284 C CA . TYR A 1 417 ? -6.819 18.445 -18.097 1.00 81.44 417 TYR A CA 1
ATOM 3285 C C . TYR A 1 417 ? -8.123 19.239 -18.259 1.00 81.44 417 TYR A C 1
ATOM 3287 O O . TYR A 1 417 ? -9.056 19.040 -17.486 1.00 81.44 417 TYR A O 1
ATOM 3295 N N . GLU A 1 418 ? -8.238 20.094 -19.281 1.00 86.25 418 GLU A N 1
ATOM 3296 C CA . GLU A 1 418 ? -9.444 20.917 -19.486 1.00 86.25 418 GLU A CA 1
ATOM 3297 C C . GLU A 1 418 ? -10.723 20.084 -19.748 1.00 86.25 418 GLU A C 1
ATOM 3299 O O . GLU A 1 418 ? -11.746 20.352 -19.105 1.00 86.25 418 GLU A O 1
ATOM 3304 N N . PRO A 1 419 ? -10.711 19.037 -20.607 1.00 85.38 419 PRO A N 1
ATOM 3305 C CA . PRO A 1 419 ? -11.850 18.128 -20.748 1.00 85.38 419 PRO A CA 1
ATOM 3306 C C . PRO A 1 419 ? -12.290 17.475 -19.431 1.00 85.38 419 PRO A C 1
ATOM 3308 O O . PRO A 1 419 ? -13.483 17.477 -19.119 1.00 85.38 419 PRO A O 1
ATOM 3311 N N . LEU A 1 420 ? -11.348 16.949 -18.639 1.00 84.12 420 LEU A N 1
ATOM 3312 C CA . LEU A 1 420 ? -11.668 16.267 -17.382 1.00 84.12 420 LEU A CA 1
ATOM 3313 C C . LEU A 1 420 ? -12.100 17.241 -16.285 1.00 84.12 420 LEU A C 1
ATOM 3315 O O . LEU A 1 420 ? -13.063 16.960 -15.579 1.00 84.12 420 LEU A O 1
ATOM 3319 N N . LYS A 1 421 ? -11.503 18.434 -16.211 1.00 85.12 421 LYS A N 1
ATOM 3320 C CA . LYS A 1 421 ? -11.928 19.519 -15.315 1.00 85.12 421 LYS A CA 1
ATOM 3321 C C . LYS A 1 421 ? -13.370 19.956 -15.576 1.00 85.12 421 LYS A C 1
ATOM 3323 O O . LYS A 1 421 ? -14.127 20.186 -14.632 1.00 85.12 421 LYS A O 1
ATOM 3328 N N . LYS A 1 422 ? -13.780 20.038 -16.847 1.00 87.94 422 LYS A N 1
ATOM 3329 C CA . LYS A 1 422 ? -15.180 20.294 -17.223 1.00 87.94 422 LYS A CA 1
ATOM 3330 C C . LYS A 1 422 ? -16.091 19.146 -16.783 1.00 87.94 422 LYS A C 1
ATOM 3332 O O . LYS A 1 422 ? -17.095 19.395 -16.118 1.00 87.94 422 LYS A O 1
ATOM 3337 N N . LYS A 1 423 ? -15.706 17.903 -17.085 1.00 87.88 423 LYS A N 1
ATOM 3338 C CA . LYS A 1 423 ? -16.480 16.696 -16.757 1.00 87.88 423 LYS A CA 1
ATOM 3339 C C . LYS A 1 423 ? -16.639 16.485 -15.244 1.00 87.88 423 LYS A C 1
ATOM 3341 O O . LYS A 1 423 ? -17.725 16.141 -14.790 1.00 87.88 423 LYS A O 1
ATOM 3346 N N . ALA A 1 424 ? -15.611 16.785 -14.450 1.00 87.94 424 ALA A N 1
ATOM 3347 C CA . ALA A 1 424 ? -15.656 16.742 -12.988 1.00 87.94 424 ALA A CA 1
ATOM 3348 C C . ALA A 1 424 ? -16.630 17.777 -12.396 1.00 87.94 424 ALA A C 1
ATOM 3350 O O . ALA A 1 424 ? -17.361 17.463 -11.459 1.00 87.94 424 ALA A O 1
ATOM 3351 N N . LYS A 1 425 ? -16.706 18.990 -12.969 1.00 89.12 425 LYS A N 1
ATOM 3352 C CA . LYS A 1 425 ? -17.685 20.019 -12.562 1.00 89.12 425 LYS A CA 1
ATOM 3353 C C . LYS A 1 425 ? -19.122 19.650 -12.940 1.00 89.12 425 LYS A C 1
ATOM 3355 O O . LYS A 1 425 ? -20.044 19.920 -12.173 1.00 89.12 425 LYS A O 1
ATOM 3360 N N . GLU A 1 426 ? -19.317 19.018 -14.095 1.00 91.19 426 GLU A N 1
ATOM 3361 C CA . GLU A 1 426 ? -20.621 18.488 -14.519 1.00 91.19 426 GLU A CA 1
ATOM 3362 C C . GLU A 1 426 ? -21.068 17.345 -13.588 1.00 91.19 426 GLU A C 1
ATOM 3364 O O . GLU A 1 426 ? -22.161 17.413 -13.025 1.00 91.19 426 GLU A O 1
ATOM 3369 N N . CYS A 1 427 ? -20.179 16.386 -13.304 1.00 91.75 427 CYS A N 1
ATOM 3370 C CA . CYS A 1 427 ? -20.411 15.304 -12.344 1.00 91.75 427 CYS A CA 1
ATOM 3371 C C . CYS A 1 427 ? -20.718 15.819 -10.926 1.00 91.75 427 CYS A C 1
ATOM 3373 O O . CYS A 1 427 ? -21.654 15.335 -10.295 1.00 91.75 427 CYS A O 1
ATOM 3375 N N . GLN A 1 428 ? -19.983 16.825 -10.432 1.00 92.06 428 GLN A N 1
ATOM 3376 C CA . GLN A 1 428 ? -20.256 17.461 -9.136 1.00 92.06 428 GLN A CA 1
ATOM 3377 C C . GLN A 1 428 ? -21.675 18.028 -9.081 1.00 92.06 428 GLN A C 1
ATOM 3379 O O . GLN A 1 428 ? -22.387 17.831 -8.097 1.00 92.06 428 GLN A O 1
ATOM 3384 N N . LYS A 1 429 ? -22.104 18.732 -10.134 1.00 92.62 429 LYS A N 1
ATOM 3385 C CA . LYS A 1 429 ? -23.448 19.306 -10.182 1.00 92.62 429 LYS A CA 1
ATOM 3386 C C . LYS A 1 429 ? -24.516 18.211 -10.159 1.00 92.62 429 LYS A C 1
ATOM 3388 O O . LYS A 1 429 ? -25.436 18.297 -9.354 1.00 92.62 429 LYS A O 1
ATOM 3393 N N . GLU A 1 430 ? -24.384 17.189 -11.002 1.00 93.69 430 GLU A N 1
ATOM 3394 C CA . GLU A 1 430 ? -25.345 16.080 -11.066 1.00 93.69 430 GLU A CA 1
ATOM 3395 C C . GLU A 1 430 ? -25.407 15.270 -9.766 1.00 93.69 430 GLU A C 1
ATOM 3397 O O . GLU A 1 430 ? -26.493 14.866 -9.351 1.00 93.69 430 GLU A O 1
ATOM 3402 N N . PHE A 1 431 ? -24.269 15.079 -9.092 1.00 93.94 431 PHE A N 1
ATOM 3403 C CA . PHE A 1 431 ? -24.207 14.464 -7.769 1.00 93.94 431 PHE A CA 1
ATOM 3404 C C . PHE A 1 431 ? -24.988 15.292 -6.738 1.00 93.94 431 PHE A C 1
ATOM 3406 O O . PHE A 1 431 ? -25.869 14.766 -6.061 1.00 93.94 431 PHE A O 1
ATOM 3413 N N . LEU A 1 432 ? -24.721 16.600 -6.647 1.00 93.62 432 LEU A N 1
ATOM 3414 C CA . LEU A 1 432 ? -25.417 17.487 -5.708 1.00 93.62 432 LEU A CA 1
ATOM 3415 C C . LEU A 1 432 ? -26.923 17.559 -5.994 1.00 93.62 432 LEU A C 1
ATOM 3417 O O . LEU A 1 432 ? -27.719 17.538 -5.061 1.00 93.62 432 LEU A O 1
ATOM 3421 N N . ASP A 1 433 ? -27.319 17.610 -7.266 1.00 93.69 433 ASP A N 1
ATOM 3422 C CA . ASP A 1 433 ? -28.726 17.655 -7.681 1.00 93.69 433 ASP A CA 1
ATOM 3423 C C . ASP A 1 433 ? -29.458 16.312 -7.432 1.00 93.69 433 ASP A C 1
ATOM 3425 O O . ASP A 1 433 ? -30.689 16.285 -7.403 1.00 93.69 433 ASP A O 1
ATOM 3429 N N . ARG A 1 434 ? -28.724 15.204 -7.220 1.00 93.25 434 ARG A N 1
ATOM 3430 C CA . ARG A 1 434 ? -29.260 13.870 -6.886 1.00 93.25 434 ARG A CA 1
ATOM 3431 C C . ARG A 1 434 ? -29.283 13.572 -5.381 1.00 93.25 434 ARG A C 1
ATOM 3433 O O . ARG A 1 434 ? -30.224 12.931 -4.921 1.00 93.25 434 ARG A O 1
ATOM 3440 N N . TYR A 1 435 ? -28.257 13.993 -4.636 1.00 91.31 435 TYR A N 1
ATOM 3441 C CA . TYR A 1 435 ? -28.013 13.556 -3.251 1.00 91.31 435 TYR A CA 1
ATOM 3442 C C . TYR A 1 435 ? -28.156 14.648 -2.176 1.00 91.31 435 TYR A C 1
ATOM 3444 O O . TYR A 1 435 ? -28.127 14.316 -0.991 1.00 91.31 435 TYR A O 1
ATOM 3452 N N . ALA A 1 436 ? -28.325 15.926 -2.536 1.00 92.25 436 ALA A N 1
ATOM 3453 C CA . ALA A 1 436 ? -28.635 16.986 -1.572 1.00 92.25 436 ALA A CA 1
ATOM 3454 C C . ALA A 1 436 ? -30.140 17.300 -1.571 1.00 92.25 436 ALA A C 1
ATOM 3456 O O . ALA A 1 436 ? -30.672 17.804 -2.559 1.00 92.25 436 ALA A O 1
ATOM 3457 N N . GLN A 1 437 ? -30.829 17.053 -0.453 1.00 91.31 437 GLN A N 1
ATOM 3458 C CA . GLN A 1 437 ? -32.263 17.344 -0.298 1.00 91.31 437 GLN A CA 1
ATOM 3459 C C . GLN A 1 437 ? -32.528 18.756 0.251 1.00 91.31 437 GLN A C 1
ATOM 3461 O O . GLN A 1 437 ? -33.673 19.207 0.296 1.00 91.31 437 GLN A O 1
ATOM 3466 N N . SER A 1 438 ? -31.480 19.467 0.674 1.00 92.44 438 SER A N 1
ATOM 3467 C CA . SER A 1 438 ? -31.548 20.836 1.194 1.00 92.44 438 SER A CA 1
ATOM 3468 C C . SER A 1 438 ? -30.280 21.633 0.875 1.00 92.44 438 SER A C 1
ATOM 3470 O O . SER A 1 438 ? -29.227 21.056 0.599 1.00 92.44 438 SER A O 1
ATOM 3472 N N . ASP A 1 439 ? -30.353 22.963 0.986 1.00 92.00 439 ASP A N 1
ATOM 3473 C CA . ASP A 1 439 ? -29.180 23.840 0.852 1.00 92.00 439 ASP A CA 1
ATOM 3474 C C . ASP A 1 439 ? -28.095 23.527 1.897 1.00 92.00 439 ASP A C 1
ATOM 3476 O O . ASP A 1 439 ? -26.905 23.631 1.601 1.00 92.00 439 ASP A O 1
ATOM 3480 N N . GLN A 1 440 ? -28.486 23.087 3.102 1.00 92.00 440 GLN A N 1
ATOM 3481 C CA . GLN A 1 440 ? -27.538 22.642 4.126 1.00 92.00 440 GLN A CA 1
ATOM 3482 C C . GLN A 1 440 ? -26.776 21.398 3.658 1.00 92.00 440 GLN A C 1
ATOM 3484 O O . GLN A 1 440 ? -25.547 21.403 3.665 1.00 92.00 440 GLN A O 1
ATOM 3489 N N . GLU A 1 441 ? -27.478 20.359 3.200 1.00 91.69 441 GLU A N 1
ATOM 3490 C CA . GLU A 1 441 ? -26.820 19.157 2.677 1.00 91.69 441 GLU A CA 1
ATOM 3491 C C . GLU A 1 441 ? -25.967 19.465 1.449 1.00 91.69 441 GLU A C 1
ATOM 3493 O O . GLU A 1 441 ? -24.898 18.885 1.291 1.00 91.69 441 GLU A O 1
ATOM 3498 N N . ARG A 1 442 ? -26.386 20.413 0.601 1.00 92.94 442 ARG A N 1
ATOM 3499 C CA . ARG A 1 442 ? -25.590 20.849 -0.551 1.00 92.94 442 ARG A CA 1
ATOM 3500 C C . ARG A 1 442 ? -24.256 21.451 -0.103 1.00 92.94 442 ARG A C 1
ATOM 3502 O O . ARG A 1 442 ? -23.223 21.114 -0.675 1.00 92.94 442 ARG A O 1
ATOM 3509 N N . CYS A 1 443 ? -24.262 22.277 0.944 1.00 90.88 443 CYS A N 1
ATOM 3510 C CA . CYS A 1 443 ? -23.045 22.800 1.566 1.00 90.88 443 CYS A CA 1
ATOM 3511 C C . CYS A 1 443 ? -22.192 21.696 2.214 1.00 90.88 443 CYS A C 1
ATOM 3513 O O . CYS A 1 443 ? -20.977 21.692 2.021 1.00 90.88 443 CYS A O 1
ATOM 3515 N N . GLU A 1 444 ? -22.799 20.745 2.935 1.00 90.69 444 GLU A N 1
ATOM 3516 C CA . GLU A 1 444 ? -22.081 19.612 3.543 1.00 90.69 444 GLU A CA 1
ATOM 3517 C C . GLU A 1 444 ? -21.407 18.733 2.475 1.00 90.69 444 GLU A C 1
ATOM 3519 O O . GLU A 1 444 ? -20.227 18.413 2.597 1.00 90.69 444 GLU A O 1
ATOM 3524 N N . TRP A 1 445 ? -22.108 18.417 1.382 1.00 91.94 445 TRP A N 1
ATOM 3525 C CA . TRP A 1 445 ? -21.562 17.670 0.246 1.00 91.94 445 TRP A CA 1
ATOM 3526 C C . TRP A 1 445 ? -20.454 18.424 -0.496 1.00 91.94 445 TRP A C 1
ATOM 3528 O O . TRP A 1 445 ? -19.443 17.823 -0.859 1.00 91.94 445 TRP A O 1
ATOM 3538 N N . MET A 1 446 ? -20.599 19.739 -0.695 1.00 90.00 446 MET A N 1
ATOM 3539 C CA . MET A 1 446 ? -19.551 20.564 -1.308 1.00 90.00 446 MET A CA 1
ATOM 3540 C C . MET A 1 446 ? -18.284 20.630 -0.447 1.00 90.00 446 MET A C 1
ATOM 3542 O O . MET A 1 446 ? -17.185 20.542 -0.992 1.00 90.00 446 MET A O 1
ATOM 3546 N N . ALA A 1 447 ? -18.419 20.725 0.880 1.00 88.06 447 ALA A N 1
ATOM 3547 C CA . ALA A 1 447 ? -17.284 20.731 1.806 1.00 88.06 447 ALA A CA 1
ATOM 3548 C C . ALA A 1 447 ? -16.479 19.417 1.786 1.00 88.06 447 ALA A C 1
ATOM 3550 O O . ALA A 1 447 ? -15.293 19.421 2.111 1.00 88.06 447 ALA A O 1
ATOM 3551 N N . VAL A 1 448 ? -17.102 18.305 1.375 1.00 87.69 448 VAL A N 1
ATOM 3552 C CA . VAL A 1 448 ? -16.460 16.985 1.257 1.00 87.69 448 VAL A CA 1
ATOM 3553 C C . VAL A 1 448 ? -16.239 16.533 -0.191 1.00 87.69 448 VAL A C 1
ATOM 3555 O O . VAL A 1 448 ? -15.883 15.376 -0.411 1.00 87.69 448 VAL A O 1
ATOM 3558 N N . TRP A 1 449 ? -16.332 17.425 -1.187 1.00 87.94 449 TRP A N 1
ATOM 3559 C CA . TRP A 1 449 ? -16.125 17.067 -2.598 1.00 87.94 449 TRP A CA 1
ATOM 3560 C C . TRP A 1 449 ? -14.649 16.768 -2.948 1.00 87.94 449 TRP A C 1
ATOM 3562 O O . TRP A 1 449 ? -13.815 17.662 -2.762 1.00 87.94 449 TRP A O 1
ATOM 3572 N N . PRO A 1 450 ? -14.287 15.556 -3.425 1.00 78.44 450 PRO A N 1
ATOM 3573 C CA . PRO A 1 450 ? -12.892 15.101 -3.539 1.00 78.44 450 PRO A CA 1
ATOM 3574 C C . PRO A 1 450 ? -12.018 15.974 -4.450 1.00 78.44 450 PRO A C 1
ATOM 3576 O O . PRO A 1 450 ? -10.894 16.305 -4.083 1.00 78.44 450 PRO A O 1
ATOM 3579 N N . PHE A 1 451 ? -12.549 16.407 -5.596 1.00 76.88 451 PHE A N 1
ATOM 3580 C CA . PHE A 1 451 ? -11.792 17.121 -6.631 1.00 76.88 451 PHE A CA 1
ATOM 3581 C C . PHE A 1 451 ? -11.899 18.643 -6.468 1.00 76.88 451 PHE A C 1
ATOM 3583 O O . PHE A 1 451 ? -12.647 19.307 -7.190 1.00 76.88 451 PHE A O 1
ATOM 3590 N N . ALA A 1 452 ? -11.189 19.195 -5.484 1.00 65.31 452 ALA A N 1
ATOM 3591 C CA . ALA A 1 452 ? -11.017 20.640 -5.342 1.00 65.31 452 ALA A CA 1
ATOM 3592 C C . ALA A 1 452 ? -9.876 21.146 -6.248 1.00 65.31 452 ALA A C 1
ATOM 3594 O O . ALA A 1 452 ? -8.836 20.503 -6.351 1.00 65.31 452 ALA A O 1
ATOM 3595 N N . ASP A 1 453 ? -10.057 22.310 -6.885 1.00 59.59 453 ASP A N 1
ATOM 3596 C CA . ASP A 1 453 ? -8.950 23.052 -7.507 1.00 59.59 453 ASP A CA 1
ATOM 3597 C C . ASP A 1 453 ? -8.086 23.658 -6.375 1.00 59.59 453 ASP A C 1
ATOM 3599 O O . ASP A 1 453 ? -8.359 24.767 -5.914 1.00 59.59 453 ASP A O 1
ATOM 3603 N N . GLU A 1 454 ? -7.062 22.936 -5.911 1.00 49.75 454 GLU A N 1
ATOM 3604 C CA . GL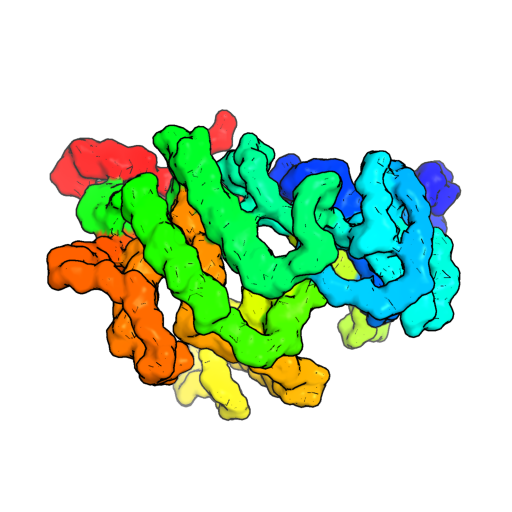U A 1 454 ? -5.975 23.514 -5.105 1.00 49.75 454 GLU A CA 1
ATOM 3605 C C . GLU A 1 454 ? -4.987 24.222 -6.051 1.00 49.75 454 GLU A C 1
ATOM 3607 O O . GLU A 1 454 ? -4.095 23.600 -6.629 1.00 49.75 454 GLU A O 1
ATOM 3612 N N . SER A 1 455 ? -5.226 25.520 -6.274 1.00 32.41 455 SER A N 1
ATOM 3613 C CA . SER A 1 455 ? -4.471 26.399 -7.188 1.00 32.41 455 SER A CA 1
ATOM 3614 C C . SER A 1 455 ? -3.331 27.160 -6.515 1.00 32.41 455 SER A C 1
ATOM 3616 O O . SER A 1 455 ? -3.642 27.811 -5.490 1.00 32.41 455 SER A O 1
#

Foldseek 3Di:
DVLVPFPDWDDWAWDDDDPFWTWIWTHTPPDIDIDIGTDPLLFDVLVQQQLQLQVQCCCCQQVVHFADDDSDDDAAADDYDDDDDDQWWATKGFPGRDPDDDRLQWHDRVVRVTDDRTIMGGDFFRACLCPPQNNVVFDFDRIDYPDDDSRCALLNVLVRLQVSLVRCLVVDPAFDFALQFFQFPLFFHDDSVLLNVLSVLCVLCSVLLDDPDCLQFFFDWDQQAFADSQWDADPVGRVHTNHGHRCGSIIGGRLLQRQDPHNHLDDPDDQDDDLDQQDAPPCLVVDDPVVVVVSVVVNVSNVSNSVVLVCCCVPPVSNVVSPVSCPDLSVVLSNQSSCSSRDQSLVNLVSSVVCQVCVCVRRRPVDDRPDDDDPVRVVVSVSNVVSRVVRNVLVVVLCVQLVDDPDSVPDDDPVCVVVSVVSNVVSLVVSLVPPPPDPVSSVRSVVSRSDDPPD

Solvent-accessible surface area (backbone atoms only — not comparable to full-atom values): 26358 Å² total; per-residue (Å²): 75,85,71,70,75,39,92,56,72,81,45,80,45,77,50,83,67,55,98,41,32,48,36,27,44,34,38,31,91,88,50,75,43,81,48,77,44,75,37,91,81,46,53,59,71,67,60,26,53,43,25,25,54,33,42,35,49,47,32,35,71,63,69,67,40,52,29,67,84,80,71,73,84,88,69,50,54,59,75,80,70,88,73,89,72,89,61,60,40,12,15,43,24,39,30,41,42,31,95,74,75,56,68,83,34,38,52,58,59,73,86,67,78,52,93,65,93,76,42,36,20,47,30,52,40,44,38,54,90,62,37,58,86,65,40,62,78,56,93,59,73,48,42,44,54,103,66,77,66,85,69,51,46,64,60,51,57,56,47,32,40,35,50,40,37,48,52,46,57,76,74,37,100,66,68,49,77,59,80,75,41,40,54,38,78,91,31,31,69,90,49,74,68,55,34,52,47,33,51,55,59,44,62,74,45,51,79,76,64,57,71,89,55,61,75,37,42,37,63,34,84,56,79,79,60,46,37,70,89,34,49,43,50,34,91,93,41,72,87,43,74,62,26,44,53,66,54,56,42,38,35,31,38,38,36,26,75,69,56,70,86,48,58,62,52,61,73,92,71,84,81,71,73,81,92,66,86,87,70,75,65,95,62,45,89,79,44,55,76,66,56,42,51,50,50,52,50,48,46,51,46,49,48,49,36,52,48,49,54,53,48,34,56,72,76,38,51,64,59,43,50,14,40,54,44,28,74,31,75,61,28,44,54,66,54,47,57,56,40,36,52,49,44,57,31,48,55,50,40,49,50,53,52,51,46,63,75,42,32,52,83,74,77,30,78,89,58,85,77,83,74,83,80,57,70,67,56,58,51,49,38,53,54,39,36,52,21,40,50,53,10,28,55,56,37,51,56,49,40,60,70,52,68,67,82,80,55,95,82,67,70,62,60,80,92,47,36,66,64,47,56,50,43,45,55,52,50,51,49,56,49,42,74,72,74,34,92,44,74,66,43,38,50,44,40,60,76,56,50,87,87,65,88,88,126